Protein AF-A0A0S4N0L1-F1 (afdb_monomer_lite)

Sequence (554 aa):
MEAKELKLQKVVVGATAYLLIIVLILVSAFEVSKSRATEPKVDISGTTKKCVDCHLNRGVAVKLIDEWKASKHAQQNIGCYECHKAEQNDWDAFKCPESDIIVAKHPTPKDCAECHEQQVKEFENSKHAIAQMVMKAEGAEGPDRAVFEPLIATKHGCEQCHNIGNYWPDGSIGECDACHSKHQFNIAQARRPETCGECHIGPDHPHIEIFMESKHGNIYVAFSNKWDWNYKVGEQVPFNAPTCATCHMSAAPPAIKSTHNVSERLAWESQSPFSIRTSQYWGNKTWQEKREQMLSVCKQCHSKSFAEKYMLIADLNMLQYNEIWKTIVELIKKFKNYGLTITDEFFDGELKLTSWPKEGYDEEVEHLVYRTWHHEGRRFRHGAIMMGADFTQWHGIWDLQENLVKLMNKAAEHGIPEAKRWIASKDPNKFFLYPIYDVPGNPWGISSILYKGGALSMNRIKNYWEKVYANVKAAYEKGFLSEEQWKLYQELYDNRDKELGLPYSPPEILKEHMKVLAEEAKYVKENVATFTLPSSSPYYTSNSTKYDKKVAKK

Structure (mmCIF, N/CA/C/O backbone):
data_AF-A0A0S4N0L1-F1
#
_entry.id   AF-A0A0S4N0L1-F1
#
loop_
_atom_site.group_PDB
_atom_site.id
_atom_site.type_symbol
_atom_site.label_atom_id
_atom_site.label_alt_id
_atom_site.label_comp_id
_atom_site.label_asym_id
_atom_site.label_entity_id
_atom_site.label_seq_id
_atom_site.pdbx_PDB_ins_code
_atom_site.Cartn_x
_atom_site.Cartn_y
_atom_site.Cartn_z
_atom_site.occupancy
_atom_site.B_iso_or_equiv
_atom_site.auth_seq_id
_atom_site.auth_comp_id
_atom_site.auth_asym_id
_atom_site.auth_atom_id
_atom_site.pdbx_PDB_model_num
ATOM 1 N N . MET A 1 1 ? -27.343 -74.138 12.448 1.00 54.97 1 MET A N 1
ATOM 2 C CA . MET A 1 1 ? -26.520 -73.261 13.311 1.00 54.97 1 MET A CA 1
ATOM 3 C C . MET A 1 1 ? -26.775 -71.766 13.055 1.00 54.97 1 MET A C 1
ATOM 5 O O . MET A 1 1 ? -26.108 -70.948 13.657 1.00 54.97 1 MET A O 1
ATOM 9 N N . GLU A 1 2 ? -27.783 -71.380 12.256 1.00 60.12 2 GLU A N 1
ATOM 10 C CA . GLU A 1 2 ? -27.849 -70.026 11.664 1.00 60.12 2 GLU A CA 1
ATOM 11 C C . GLU A 1 2 ? -28.787 -69.029 12.382 1.00 60.12 2 GLU A C 1
ATOM 13 O O . GLU A 1 2 ? -28.557 -67.824 12.357 1.00 60.12 2 GLU A O 1
ATOM 18 N N . ALA A 1 3 ? -29.830 -69.485 13.086 1.00 60.66 3 ALA A N 1
ATOM 19 C CA . ALA A 1 3 ? -30.828 -68.570 13.667 1.00 60.66 3 ALA A CA 1
ATOM 20 C C . ALA A 1 3 ? -30.393 -67.901 14.991 1.00 60.66 3 ALA A C 1
ATOM 22 O O . ALA A 1 3 ? -30.794 -66.773 15.286 1.00 60.66 3 ALA A O 1
ATOM 23 N N . LYS A 1 4 ? -29.579 -68.587 15.808 1.00 66.12 4 LYS A N 1
ATOM 24 C CA . LYS A 1 4 ? -29.082 -68.051 17.092 1.00 66.12 4 LYS A CA 1
ATOM 25 C C . LYS A 1 4 ? -27.984 -67.006 16.889 1.00 66.12 4 LYS A C 1
ATOM 27 O O . LYS A 1 4 ? -28.000 -65.991 17.580 1.00 66.12 4 LYS A O 1
ATOM 32 N N . GLU A 1 5 ? -27.094 -67.222 15.923 1.00 70.12 5 GLU A N 1
ATOM 33 C CA . GLU A 1 5 ? -26.034 -66.267 15.579 1.00 70.12 5 GLU A CA 1
ATOM 34 C C . GLU A 1 5 ? -26.611 -64.972 15.002 1.00 70.12 5 GLU A C 1
ATOM 36 O O . GLU A 1 5 ? -26.240 -63.891 15.451 1.00 70.12 5 GLU A O 1
ATOM 41 N N . LEU A 1 6 ? -27.616 -65.062 14.122 1.00 73.12 6 LEU A N 1
ATOM 42 C CA . LEU A 1 6 ? -28.293 -63.883 13.573 1.00 73.12 6 LEU A CA 1
ATOM 43 C C . LEU A 1 6 ? -29.001 -63.052 14.660 1.00 73.12 6 LEU A C 1
ATOM 45 O O . LEU A 1 6 ? -29.015 -61.822 14.610 1.00 73.12 6 LEU A O 1
ATOM 49 N N . LYS A 1 7 ? -29.591 -63.708 15.670 1.00 80.38 7 LYS A N 1
ATOM 50 C CA . LYS A 1 7 ? -30.233 -63.020 16.802 1.00 80.38 7 LYS A CA 1
ATOM 51 C C . LYS A 1 7 ? -29.201 -62.321 17.690 1.00 80.38 7 LYS A C 1
ATOM 53 O O . LYS A 1 7 ? -29.433 -61.185 18.096 1.00 80.38 7 LYS A O 1
ATOM 58 N N . LEU A 1 8 ? -28.064 -62.969 17.948 1.00 82.06 8 LEU A N 1
ATOM 59 C CA . LEU A 1 8 ? -26.958 -62.381 18.703 1.00 82.06 8 LEU A CA 1
ATOM 60 C C . LEU A 1 8 ? -26.358 -61.175 17.967 1.00 82.06 8 LEU A C 1
ATOM 62 O O . LEU A 1 8 ? -26.184 -60.128 18.578 1.00 82.06 8 LEU A O 1
ATOM 66 N N . GLN A 1 9 ? -26.138 -61.276 16.654 1.00 81.38 9 GLN A N 1
ATOM 67 C CA . GLN A 1 9 ? -25.657 -60.164 15.828 1.00 81.38 9 GLN A CA 1
ATOM 68 C C . GLN A 1 9 ? -26.611 -58.966 15.859 1.00 81.38 9 GLN A C 1
ATOM 70 O O . GLN A 1 9 ? -26.163 -57.844 16.064 1.00 81.38 9 GLN A O 1
ATOM 75 N N . LYS A 1 10 ? -27.929 -59.180 15.737 1.00 85.00 10 LYS A N 1
ATOM 76 C CA . LYS A 1 10 ? -28.919 -58.092 15.840 1.00 85.00 10 LYS A CA 1
ATOM 77 C C . LYS A 1 10 ? -28.909 -57.415 17.213 1.00 85.00 10 LYS A C 1
ATOM 79 O O . LYS A 1 10 ? -29.039 -56.197 17.283 1.00 85.00 10 LYS A O 1
ATOM 84 N N . VAL A 1 11 ? -28.733 -58.185 18.290 1.00 87.06 11 VAL A N 1
ATOM 85 C CA . VAL A 1 11 ? -28.629 -57.644 19.656 1.00 87.06 11 VAL A CA 1
ATOM 86 C C . VAL A 1 11 ? -27.336 -56.855 19.836 1.00 87.06 11 VAL A C 1
ATOM 88 O O . VAL A 1 11 ? -27.383 -55.753 20.369 1.00 87.06 11 VAL A O 1
ATOM 91 N N . VAL A 1 12 ? -26.203 -57.374 19.358 1.00 88.00 12 VAL A N 1
ATOM 92 C CA . VAL A 1 12 ? -24.908 -56.682 19.431 1.00 88.00 12 VAL A CA 1
ATOM 93 C C . VAL A 1 12 ? -24.949 -55.391 18.621 1.00 88.00 12 VAL A C 1
ATOM 95 O O . VAL A 1 12 ? -24.641 -54.344 19.175 1.00 88.00 12 VAL A O 1
ATOM 98 N N . VAL A 1 13 ? -25.416 -55.437 17.368 1.00 88.69 13 VAL A N 1
ATOM 99 C CA . VAL A 1 13 ? -25.557 -54.254 16.503 1.00 88.69 13 VAL A CA 1
ATOM 100 C C . VAL A 1 13 ? -26.494 -53.226 17.137 1.00 88.69 13 VAL A C 1
ATOM 102 O O . VAL A 1 13 ? -26.140 -52.051 17.215 1.00 88.69 13 VAL A O 1
ATOM 105 N N . GLY A 1 14 ? -27.649 -53.661 17.653 1.00 92.31 14 GLY A N 1
ATOM 106 C CA . GLY A 1 14 ? -28.596 -52.788 18.349 1.00 92.31 14 GLY A CA 1
ATOM 107 C C . GLY A 1 14 ? -28.000 -52.142 19.601 1.00 92.31 14 GLY A C 1
ATOM 108 O O . GLY A 1 14 ? -28.139 -50.936 19.791 1.00 92.31 14 GLY A O 1
ATOM 109 N N . ALA A 1 15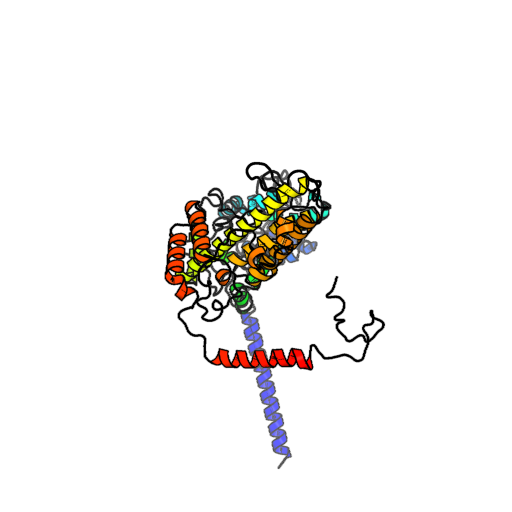 ? -27.273 -52.909 20.418 1.00 90.81 15 ALA A N 1
ATOM 110 C CA . ALA A 1 15 ? -26.604 -52.402 21.612 1.00 90.81 15 ALA A CA 1
ATOM 111 C C . ALA A 1 15 ? -25.478 -51.417 21.266 1.00 90.81 15 ALA A C 1
ATOM 113 O O . ALA A 1 15 ? -25.384 -50.358 21.883 1.00 90.81 15 ALA A O 1
ATOM 114 N N . THR A 1 16 ? -24.662 -51.711 20.248 1.00 91.12 16 THR A N 1
ATOM 115 C CA . THR A 1 16 ? -23.607 -50.795 19.788 1.00 91.12 16 THR A CA 1
ATOM 116 C C . THR A 1 16 ? -24.168 -49.523 19.161 1.00 91.12 16 THR A C 1
ATOM 118 O O . THR A 1 16 ? -23.629 -48.449 19.408 1.00 91.12 16 THR A O 1
ATOM 121 N N . ALA A 1 17 ? -25.272 -49.603 18.411 1.00 92.38 17 ALA A N 1
ATOM 122 C CA . ALA A 1 17 ? -25.939 -48.428 17.854 1.00 92.38 17 ALA A CA 1
ATOM 123 C C . ALA A 1 17 ? -26.531 -47.547 18.964 1.00 92.38 17 ALA A C 1
ATOM 125 O O . ALA A 1 17 ? -26.387 -46.328 18.930 1.00 92.38 17 ALA A O 1
ATOM 126 N N . TYR A 1 18 ? -27.133 -48.160 19.986 1.00 95.12 18 TYR A N 1
ATOM 127 C CA . TYR A 1 18 ? -27.661 -47.441 21.142 1.00 95.12 18 TYR A CA 1
ATOM 128 C C . TYR A 1 18 ? -26.548 -46.764 21.955 1.00 95.12 18 TYR A C 1
ATOM 130 O O . TYR A 1 18 ? -26.665 -45.594 22.315 1.00 95.12 18 TYR A O 1
ATOM 138 N N . LEU A 1 19 ? -25.429 -47.464 22.174 1.00 95.06 19 LEU A N 1
ATOM 139 C CA . LEU A 1 19 ? -24.242 -46.900 22.816 1.00 95.06 19 LEU A CA 1
ATOM 140 C C . LEU A 1 19 ? -23.681 -45.717 22.013 1.00 95.06 19 LEU A C 1
ATOM 142 O O . LEU A 1 19 ? -23.373 -44.680 22.592 1.00 95.06 19 LEU A O 1
ATOM 146 N N . LEU A 1 20 ? -23.595 -45.844 20.685 1.00 95.06 20 LEU A N 1
ATOM 147 C CA . LEU A 1 20 ? -23.127 -44.773 19.807 1.00 95.06 20 LEU A CA 1
ATOM 148 C C . LEU A 1 20 ? -24.032 -43.538 19.891 1.00 95.06 20 LEU A C 1
ATOM 150 O O . LEU A 1 20 ? -23.524 -42.426 19.991 1.00 95.06 20 LEU A O 1
ATOM 154 N N . ILE A 1 21 ? -25.356 -43.719 19.911 1.00 95.81 21 ILE A N 1
ATOM 155 C CA . ILE A 1 21 ? -26.311 -42.613 20.079 1.00 95.81 21 ILE A CA 1
ATOM 156 C C . ILE A 1 21 ? -26.100 -41.914 21.425 1.00 95.81 21 ILE A C 1
ATOM 158 O O . ILE A 1 21 ? -26.038 -40.688 21.467 1.00 95.81 21 ILE A O 1
ATOM 162 N N . ILE A 1 22 ? -25.929 -42.668 22.516 1.00 95.75 22 ILE A N 1
ATOM 163 C CA . ILE A 1 22 ? -25.649 -42.088 23.838 1.00 95.75 22 ILE A CA 1
ATOM 164 C C . ILE A 1 22 ? -24.345 -41.285 23.813 1.00 95.75 22 ILE A C 1
ATOM 166 O O . ILE A 1 22 ? -24.317 -40.156 24.297 1.00 95.75 22 ILE A O 1
ATOM 170 N N . VAL A 1 23 ? -23.279 -41.831 23.222 1.00 95.62 23 VAL A N 1
ATOM 171 C CA . VAL A 1 23 ? -21.991 -41.133 23.099 1.00 95.62 23 VAL A CA 1
ATOM 172 C C . VAL A 1 23 ? -22.143 -39.851 22.281 1.00 95.62 23 VAL A C 1
ATOM 174 O O . VAL A 1 23 ? -21.648 -38.811 22.702 1.00 95.62 23 VAL A O 1
ATOM 177 N N . LEU A 1 24 ? -22.871 -39.881 21.163 1.00 94.88 24 LEU A N 1
ATOM 178 C CA . LEU A 1 24 ? -23.124 -38.693 20.345 1.00 94.88 24 LEU A CA 1
ATOM 179 C C . LEU A 1 24 ? -23.943 -37.632 21.092 1.00 94.88 24 LEU A C 1
ATOM 181 O O . LEU A 1 24 ? -23.631 -36.449 20.982 1.00 94.88 24 LEU A O 1
ATOM 185 N N . ILE A 1 25 ? -24.940 -38.030 21.890 1.00 95.06 25 ILE A N 1
ATOM 186 C CA . ILE A 1 25 ? -25.709 -37.107 22.740 1.00 95.06 25 ILE A CA 1
ATOM 187 C C . ILE A 1 25 ? -24.807 -36.480 23.806 1.00 95.06 25 ILE A C 1
ATOM 189 O O . ILE A 1 25 ? -24.882 -35.276 24.032 1.00 95.06 25 ILE A O 1
ATOM 193 N N . LEU A 1 26 ? -23.932 -37.264 24.441 1.00 94.00 26 LEU A N 1
ATOM 194 C CA . LEU A 1 26 ? -23.000 -36.763 25.454 1.00 94.00 26 LEU A CA 1
ATOM 195 C C . LEU A 1 26 ? -21.953 -35.817 24.856 1.00 94.00 26 LEU A C 1
ATOM 197 O O . LEU A 1 26 ? -21.693 -34.764 25.433 1.00 94.00 26 LEU A O 1
ATOM 201 N N . VAL A 1 27 ? -21.393 -36.149 23.689 1.00 92.00 27 VAL A N 1
ATOM 202 C CA . VAL A 1 27 ? -20.471 -35.270 22.953 1.00 92.00 27 VAL A CA 1
ATOM 203 C C . VAL A 1 27 ? -21.188 -33.994 22.524 1.00 92.00 27 VAL A C 1
ATOM 205 O O . VAL A 1 27 ? -20.663 -32.910 22.742 1.00 92.00 27 VAL A O 1
ATOM 208 N N . SER A 1 28 ? -22.409 -34.095 21.994 1.00 87.19 28 SER A N 1
ATOM 209 C CA . SER A 1 28 ? -23.218 -32.928 21.637 1.00 87.19 28 SER A CA 1
ATOM 210 C C . SER A 1 28 ? -23.518 -32.057 22.857 1.00 87.19 28 SER A C 1
ATOM 212 O O . SER A 1 28 ? -23.331 -30.850 22.788 1.00 87.19 28 SER A O 1
ATOM 214 N N . ALA A 1 29 ? -23.901 -32.638 23.995 1.00 86.25 29 ALA A N 1
ATOM 215 C CA . ALA A 1 29 ? -24.140 -31.894 25.228 1.00 86.25 29 ALA A CA 1
ATOM 216 C C . ALA A 1 29 ? -22.862 -31.219 25.750 1.00 86.25 29 ALA A C 1
ATOM 218 O O . ALA A 1 29 ? -22.911 -30.067 26.183 1.00 86.25 29 ALA A O 1
ATOM 219 N N . PHE A 1 30 ? -21.717 -31.901 25.675 1.00 84.38 30 PHE A N 1
ATOM 220 C CA . PHE A 1 30 ? -20.423 -31.352 26.070 1.00 84.38 30 PHE A CA 1
ATOM 221 C C . PHE A 1 30 ? -19.979 -30.209 25.143 1.00 84.38 30 PHE A C 1
ATOM 223 O O . PHE A 1 30 ? -19.607 -29.142 25.629 1.00 84.38 30 PHE A O 1
ATOM 230 N N . GLU A 1 31 ? -20.098 -30.374 23.826 1.00 81.75 31 GLU A N 1
ATOM 231 C CA . GLU A 1 31 ? -19.811 -29.322 22.844 1.00 81.75 31 GLU A CA 1
ATOM 232 C C . GLU A 1 31 ? -20.779 -28.140 22.977 1.00 81.75 31 GLU A C 1
ATOM 234 O O . GLU A 1 31 ? -20.349 -26.989 23.001 1.00 81.75 31 GLU A O 1
ATOM 239 N N . VAL A 1 32 ? -22.073 -28.397 23.194 1.00 75.88 32 VAL A N 1
ATOM 240 C CA . VAL A 1 32 ? -23.062 -27.351 23.489 1.00 75.88 32 VAL A CA 1
ATOM 241 C C . VAL A 1 32 ? -22.688 -26.613 24.775 1.00 75.88 32 VAL A C 1
ATOM 243 O O . VAL A 1 32 ? -22.747 -25.386 24.806 1.00 75.88 32 VAL A O 1
ATOM 246 N N . SER A 1 33 ? -22.236 -27.319 25.815 1.00 71.25 33 SER A N 1
ATOM 247 C CA . SER A 1 33 ? -21.801 -26.690 27.067 1.00 71.25 33 SER A CA 1
ATOM 248 C C . SER A 1 33 ? -20.540 -25.833 26.908 1.00 71.25 33 SER A C 1
ATOM 250 O O . SER A 1 33 ? -20.459 -24.773 27.520 1.00 71.25 33 SER A O 1
ATOM 252 N N . LYS A 1 34 ? -19.600 -26.230 26.038 1.00 65.31 34 LYS A N 1
ATOM 253 C CA . LYS A 1 34 ? -18.440 -25.410 25.656 1.00 65.31 34 LYS A CA 1
ATOM 254 C C . LYS A 1 34 ? -18.828 -24.209 24.792 1.00 65.31 34 LYS A C 1
ATOM 256 O O . LYS A 1 34 ? -18.224 -23.151 24.924 1.00 65.31 34 LYS A O 1
ATOM 261 N N . SER A 1 35 ? -19.817 -24.372 23.913 1.00 57.12 35 SER A N 1
ATOM 262 C CA . SER A 1 35 ? -20.292 -23.323 23.000 1.00 57.12 35 SER A CA 1
ATOM 263 C C . SER A 1 35 ? -21.221 -22.302 23.662 1.00 57.12 35 SER A C 1
ATOM 265 O O . SER A 1 35 ? -21.355 -21.186 23.165 1.00 57.12 35 SER A O 1
ATOM 267 N N . ARG A 1 36 ? -21.840 -22.644 24.802 1.00 51.38 36 ARG A N 1
ATOM 268 C CA . ARG A 1 36 ? -22.570 -21.693 25.645 1.00 51.38 36 ARG A CA 1
ATOM 269 C C . ARG A 1 36 ? -21.564 -20.835 26.402 1.00 51.38 36 ARG A C 1
ATOM 271 O O . ARG A 1 36 ? -21.338 -21.017 27.595 1.00 51.38 36 ARG A O 1
ATOM 278 N N . ALA A 1 37 ? -20.980 -19.870 25.697 1.00 54.12 37 ALA A N 1
ATOM 279 C CA . ALA A 1 37 ? -20.462 -18.680 26.346 1.00 54.12 37 ALA A CA 1
ATOM 280 C C . ALA A 1 37 ? -21.596 -18.116 27.213 1.00 54.12 37 ALA A C 1
ATOM 282 O O . ALA A 1 37 ? -22.711 -17.918 26.730 1.00 54.12 37 ALA A O 1
ATOM 283 N N . THR A 1 38 ? -21.349 -17.942 28.510 1.00 52.84 38 THR A N 1
ATOM 284 C CA . THR A 1 38 ? -22.287 -17.258 29.401 1.00 52.84 38 THR A CA 1
ATOM 285 C C . THR A 1 38 ? -22.626 -15.911 28.785 1.00 52.84 38 THR A C 1
ATOM 287 O O . THR A 1 38 ? -21.718 -15.097 28.604 1.00 52.84 38 THR A O 1
ATOM 290 N N . GLU A 1 39 ? -23.901 -15.685 28.453 1.00 56.94 39 GLU A N 1
ATOM 291 C CA . GLU A 1 39 ? -24.349 -14.359 28.039 1.00 56.94 39 GLU A CA 1
ATOM 292 C C . GLU A 1 39 ? -23.906 -13.358 29.116 1.00 56.94 39 GLU A C 1
ATOM 294 O O . GLU A 1 39 ? -24.128 -13.611 30.311 1.00 56.94 39 GLU A O 1
ATOM 299 N N . PRO A 1 40 ? -23.209 -12.274 28.738 1.00 59.84 40 PRO A N 1
ATOM 300 C CA . PRO A 1 40 ? -22.773 -11.286 29.706 1.00 59.84 40 PRO A CA 1
ATOM 301 C C . PRO A 1 40 ? -23.996 -10.765 30.465 1.00 59.84 40 PRO A C 1
ATOM 303 O O . PRO A 1 40 ? -24.994 -10.368 29.866 1.00 59.84 40 PRO A O 1
ATOM 306 N N . LYS A 1 41 ? -23.932 -10.778 31.801 1.00 66.19 41 LYS A N 1
ATOM 307 C CA . LYS A 1 41 ? -24.950 -10.127 32.631 1.00 66.19 41 LYS A CA 1
ATOM 308 C C . LYS A 1 41 ? -24.783 -8.618 32.480 1.00 66.19 41 LYS A C 1
ATOM 310 O O . LYS A 1 41 ? -23.983 -8.017 33.187 1.00 66.19 41 LYS A O 1
ATOM 315 N N . VAL A 1 42 ? -25.507 -8.043 31.529 1.00 78.69 42 VAL A N 1
ATOM 316 C CA . VAL A 1 42 ? -25.595 -6.596 31.323 1.00 78.69 42 VAL A CA 1
ATOM 317 C C . VAL A 1 42 ? -26.640 -6.039 32.283 1.00 78.69 42 VAL A C 1
ATOM 319 O O . VAL A 1 42 ? -27.772 -6.528 32.303 1.00 78.69 42 VAL A O 1
ATOM 322 N N . ASP A 1 43 ? -26.276 -5.029 33.076 1.00 78.50 43 ASP A N 1
ATOM 323 C CA . ASP A 1 43 ? -27.268 -4.276 33.840 1.00 78.50 43 ASP A CA 1
ATOM 324 C C . ASP A 1 43 ? -28.017 -3.323 32.901 1.00 78.50 43 ASP A C 1
ATOM 326 O O . ASP A 1 43 ? -27.426 -2.465 32.247 1.00 78.50 43 ASP A O 1
ATOM 330 N N . ILE A 1 44 ? -29.335 -3.495 32.811 1.00 80.44 44 ILE A N 1
ATOM 331 C CA . ILE A 1 44 ? -30.218 -2.639 32.016 1.00 80.44 44 ILE A CA 1
ATOM 332 C C . ILE A 1 44 ? -31.097 -1.877 33.001 1.00 80.44 44 ILE A C 1
ATOM 334 O O . ILE A 1 44 ? -32.226 -2.273 33.305 1.00 80.44 44 ILE A O 1
ATOM 338 N N . SER A 1 45 ? -30.554 -0.778 33.512 1.00 81.44 45 SER A N 1
ATOM 339 C CA . SER A 1 45 ? -31.188 0.069 34.517 1.00 81.44 45 SER A CA 1
ATOM 340 C C . SER A 1 45 ? -31.274 1.532 34.049 1.00 81.44 45 SER A C 1
ATOM 342 O O . SER A 1 45 ? -30.881 1.883 32.932 1.00 81.44 45 SER A O 1
ATOM 344 N N . GLY A 1 46 ? -31.900 2.386 34.864 1.00 87.38 46 GLY A N 1
ATOM 345 C CA . GLY A 1 46 ? -31.960 3.832 34.631 1.00 87.38 46 GLY A CA 1
ATOM 346 C C . GLY A 1 46 ? -32.548 4.249 33.275 1.00 87.38 46 GLY A C 1
ATOM 347 O O . GLY A 1 46 ? -33.583 3.742 32.834 1.00 87.38 46 GLY A O 1
ATOM 348 N N . THR A 1 47 ? -31.901 5.223 32.632 1.00 89.44 47 THR A N 1
ATOM 349 C CA . THR A 1 47 ? -32.326 5.786 31.340 1.00 89.44 47 THR A CA 1
ATOM 350 C C . THR A 1 47 ? -32.196 4.770 30.209 1.00 89.44 47 THR A C 1
ATOM 352 O O . THR A 1 47 ? -33.119 4.635 29.409 1.00 89.44 47 THR A O 1
ATOM 355 N N . THR A 1 48 ? -31.123 3.977 30.196 1.00 90.88 48 THR A N 1
ATOM 356 C CA . THR A 1 48 ? -30.884 2.943 29.179 1.00 90.88 48 THR A CA 1
ATOM 357 C C . THR A 1 48 ? -32.001 1.899 29.134 1.00 90.88 48 THR A C 1
ATOM 359 O O . THR A 1 48 ? -32.416 1.500 28.046 1.00 90.88 48 THR A O 1
ATOM 362 N N . LYS A 1 49 ? -32.595 1.533 30.280 1.00 92.12 49 LYS A N 1
ATOM 363 C CA . LYS A 1 49 ? -33.787 0.670 30.295 1.00 92.12 49 LYS A CA 1
ATOM 364 C C . LYS A 1 49 ? -34.964 1.268 29.524 1.00 92.12 49 LYS A C 1
ATOM 366 O O . LYS A 1 49 ? -35.612 0.554 28.763 1.00 92.12 49 LYS A O 1
ATOM 371 N N . LYS A 1 50 ? -35.225 2.568 29.683 1.00 92.88 50 LYS A N 1
ATOM 372 C CA . LYS A 1 50 ? -36.305 3.255 28.957 1.00 92.88 50 LYS A CA 1
ATOM 373 C C . LYS A 1 50 ? -36.052 3.236 27.448 1.00 92.88 50 LYS A C 1
ATOM 375 O O . LYS A 1 50 ? -36.989 2.995 26.689 1.00 92.88 50 LYS A O 1
ATOM 380 N N . CYS A 1 51 ? -34.799 3.436 27.029 1.00 93.12 51 CYS A N 1
ATOM 381 C CA . CYS A 1 51 ? -34.393 3.359 25.625 1.00 93.12 51 CYS A CA 1
ATOM 382 C C . CYS A 1 51 ? -34.658 1.959 25.053 1.00 93.12 51 CYS A C 1
ATOM 384 O O . CYS A 1 51 ? -35.360 1.826 24.051 1.00 93.12 51 CYS A O 1
ATOM 386 N N . VAL A 1 52 ? -34.161 0.919 25.732 1.00 93.44 52 VAL A N 1
ATOM 387 C CA . VAL A 1 52 ? -34.313 -0.482 25.312 1.00 93.44 52 VAL A CA 1
ATOM 388 C C . VAL A 1 52 ? -35.784 -0.890 25.253 1.00 93.44 52 VAL A C 1
ATOM 390 O O . VAL A 1 52 ? -36.221 -1.412 24.231 1.00 93.44 52 VAL A O 1
ATOM 393 N N . ASP A 1 53 ? -36.564 -0.625 26.303 1.00 93.12 53 ASP A N 1
ATOM 394 C CA . ASP A 1 53 ? -37.979 -1.011 26.357 1.00 93.12 53 ASP A CA 1
ATOM 395 C C . ASP A 1 53 ? -38.781 -0.329 25.232 1.00 93.12 53 ASP A C 1
ATOM 397 O O . ASP A 1 53 ? -39.552 -0.985 24.532 1.00 93.12 53 ASP A O 1
ATOM 401 N N . CYS A 1 54 ? -38.572 0.975 25.008 1.00 93.00 54 CYS A N 1
ATOM 402 C CA . CYS A 1 54 ? -39.258 1.718 23.950 1.00 93.00 54 CYS A CA 1
ATOM 403 C C . CYS A 1 54 ? -38.886 1.203 22.551 1.00 93.00 54 CYS A C 1
ATOM 405 O O . CYS A 1 54 ? -39.771 0.926 21.736 1.00 93.00 54 CYS A O 1
ATOM 407 N N . HIS A 1 55 ? -37.591 1.022 22.281 1.00 94.38 55 HIS A N 1
ATOM 408 C CA . HIS A 1 55 ? -37.112 0.532 20.990 1.00 94.38 55 HIS A CA 1
ATOM 409 C C . HIS A 1 55 ? -37.595 -0.894 20.694 1.00 94.38 55 HIS A C 1
ATOM 411 O O . HIS A 1 55 ? -38.036 -1.164 19.577 1.00 94.38 55 HIS A O 1
ATOM 417 N N . LEU A 1 56 ? -37.588 -1.789 21.689 1.00 94.62 56 LEU A N 1
ATOM 418 C CA . LEU A 1 56 ? -38.118 -3.146 21.540 1.00 94.62 56 LEU A CA 1
ATOM 419 C C . LEU A 1 56 ? -39.627 -3.140 21.283 1.00 94.62 56 LEU A C 1
ATOM 421 O O . LEU A 1 56 ? -40.081 -3.780 20.336 1.00 94.62 56 LEU A O 1
ATOM 425 N N . ASN A 1 57 ? -40.395 -2.377 22.066 1.00 94.44 57 ASN A N 1
ATOM 426 C CA . ASN A 1 57 ? -41.850 -2.296 21.914 1.00 94.44 57 ASN A CA 1
ATOM 427 C C . ASN A 1 57 ? -42.270 -1.724 20.552 1.00 94.44 57 ASN A C 1
ATOM 429 O O . ASN A 1 57 ? -43.316 -2.096 20.024 1.00 94.44 57 ASN A O 1
ATOM 433 N N . ARG A 1 58 ? -41.461 -0.829 19.975 1.00 93.06 58 ARG A N 1
ATOM 434 C CA . ARG A 1 58 ? -41.718 -0.206 18.668 1.00 93.06 58 ARG A CA 1
ATOM 435 C C . ARG A 1 58 ? -41.044 -0.913 17.491 1.00 93.06 58 ARG A C 1
ATOM 437 O O . ARG A 1 58 ? -41.245 -0.498 16.354 1.00 93.06 58 ARG A O 1
ATOM 444 N N . GLY A 1 59 ? -40.238 -1.945 17.736 1.00 94.00 59 GLY A N 1
ATOM 445 C CA . GLY A 1 59 ? -39.478 -2.627 16.687 1.00 94.00 59 GLY A CA 1
ATOM 446 C C . GLY A 1 59 ? -38.380 -1.766 16.045 1.00 94.00 59 GLY A C 1
ATOM 447 O O . GLY A 1 59 ? -37.986 -2.022 14.910 1.00 94.00 59 GLY A O 1
ATOM 448 N N . VAL A 1 60 ? -37.875 -0.749 16.746 1.00 91.44 60 VAL A N 1
ATOM 449 C CA . VAL A 1 60 ? -36.837 0.165 16.249 1.00 91.44 60 VAL A CA 1
ATOM 450 C C . VAL A 1 60 ? -35.462 -0.360 16.648 1.00 91.44 60 VAL A C 1
ATOM 452 O O . VAL A 1 60 ? -35.193 -0.554 17.827 1.00 91.44 60 VAL A O 1
ATOM 455 N N . ALA A 1 61 ? -34.568 -0.564 15.676 1.00 90.50 61 ALA A N 1
ATOM 456 C CA . ALA A 1 61 ? -33.166 -0.927 15.921 1.00 90.50 61 ALA A CA 1
ATOM 457 C C . ALA A 1 61 ? -32.961 -2.169 16.825 1.00 90.50 61 ALA A C 1
ATOM 459 O O . ALA A 1 61 ? -31.952 -2.281 17.517 1.00 90.50 61 ALA A O 1
ATOM 460 N N . VAL A 1 62 ? -33.893 -3.131 16.802 1.00 94.69 62 VAL A N 1
ATOM 461 C CA . VAL A 1 62 ? -33.890 -4.318 17.684 1.00 94.69 62 VAL A CA 1
ATOM 462 C C . VAL A 1 62 ? -32.564 -5.086 17.626 1.00 94.69 62 VAL A C 1
ATOM 464 O O . VAL A 1 62 ? -32.049 -5.506 18.656 1.00 94.69 62 VAL A O 1
ATOM 467 N N . LYS A 1 63 ? -31.970 -5.225 16.436 1.00 94.69 63 LYS A N 1
ATOM 468 C CA . LYS A 1 63 ? -30.679 -5.910 16.266 1.00 94.69 63 LYS A CA 1
ATOM 469 C C . LYS A 1 63 ? -29.476 -5.115 16.754 1.00 94.69 63 LYS A C 1
ATOM 471 O O . LYS A 1 63 ? -28.536 -5.718 17.252 1.00 94.69 63 LYS A O 1
ATOM 476 N N . LEU A 1 64 ? -29.552 -3.790 16.737 1.00 95.06 64 LEU A N 1
ATOM 477 C CA . LEU A 1 64 ? -28.508 -2.943 17.312 1.00 95.06 64 LEU A CA 1
ATOM 478 C C . LEU A 1 64 ? -28.498 -3.050 18.844 1.00 95.06 64 LEU A C 1
ATOM 480 O O . LEU A 1 64 ? -27.442 -2.980 19.462 1.00 95.06 64 LEU A O 1
ATOM 484 N N . ILE A 1 65 ? -29.657 -3.302 19.465 1.00 94.69 65 ILE A N 1
ATOM 485 C CA . ILE A 1 65 ? -29.742 -3.614 20.900 1.00 94.69 65 ILE A CA 1
ATOM 486 C C . ILE A 1 65 ? -29.093 -4.971 21.200 1.00 94.69 65 ILE A C 1
ATOM 488 O O . ILE A 1 65 ? -28.385 -5.092 22.199 1.00 94.69 65 ILE A O 1
ATOM 492 N N . ASP A 1 66 ? -29.329 -5.985 20.359 1.00 93.19 66 ASP A N 1
ATOM 493 C CA . ASP A 1 66 ? -28.687 -7.301 20.497 1.00 93.19 66 ASP A CA 1
ATOM 494 C C . ASP A 1 66 ? -27.152 -7.177 20.382 1.00 93.19 66 ASP A C 1
ATOM 496 O O . ASP A 1 66 ? -26.423 -7.721 21.212 1.00 93.19 66 ASP A O 1
ATOM 500 N N . GLU A 1 67 ? -26.657 -6.401 19.412 1.00 94.31 67 GLU A N 1
ATOM 501 C CA . GLU A 1 67 ? -25.226 -6.101 19.251 1.00 94.31 67 GLU A CA 1
ATOM 502 C C . GLU A 1 67 ? -24.644 -5.335 20.441 1.00 94.31 67 GLU A C 1
ATOM 504 O O . GLU A 1 67 ? -23.591 -5.713 20.962 1.00 94.31 67 GLU A O 1
ATOM 509 N N . TRP A 1 68 ? -25.336 -4.290 20.908 1.00 95.44 68 TRP A N 1
ATOM 510 C CA . TRP A 1 68 ? -24.917 -3.524 22.079 1.00 95.44 68 TRP A CA 1
ATOM 511 C C . TRP A 1 68 ? -24.803 -4.426 23.309 1.00 95.44 68 TRP A C 1
ATOM 513 O O . TRP A 1 68 ? -23.771 -4.397 23.972 1.00 95.44 68 TRP A O 1
ATOM 523 N N . LYS A 1 69 ? -25.787 -5.295 23.583 1.00 93.19 69 LYS A N 1
ATOM 524 C CA . LYS A 1 69 ? -25.727 -6.253 24.707 1.00 93.19 69 LYS A CA 1
ATOM 525 C C . LYS A 1 69 ? -24.505 -7.175 24.637 1.00 93.19 69 LYS A C 1
ATOM 527 O O . LYS A 1 69 ? -23.992 -7.586 25.676 1.00 93.19 69 LYS A O 1
ATOM 532 N N . ALA A 1 70 ? -24.032 -7.498 23.433 1.00 92.12 70 ALA A N 1
ATOM 533 C CA . ALA A 1 70 ? -22.834 -8.307 23.221 1.00 92.12 70 ALA A CA 1
ATOM 534 C C . ALA A 1 70 ? -21.517 -7.504 23.310 1.00 92.12 70 ALA A C 1
ATOM 536 O O . ALA A 1 70 ? -20.437 -8.099 23.351 1.00 92.12 70 ALA A O 1
ATOM 537 N N . SER A 1 71 ? -21.582 -6.170 23.336 1.00 94.75 71 SER A N 1
ATOM 538 C CA . SER A 1 71 ? -20.415 -5.285 23.365 1.00 94.75 71 SER A CA 1
ATOM 539 C C . SER A 1 71 ? -19.710 -5.266 24.726 1.00 94.75 71 SER A C 1
ATOM 541 O O . SER A 1 71 ? -20.290 -5.560 25.776 1.00 94.75 71 SER A O 1
ATOM 543 N N . LYS A 1 72 ? -18.441 -4.836 24.725 1.00 93.31 72 LYS A N 1
ATOM 544 C CA . LYS A 1 72 ? -17.734 -4.507 25.973 1.00 93.31 72 LYS A CA 1
ATOM 545 C C . LYS A 1 72 ? -18.305 -3.259 26.648 1.00 93.31 72 LYS A C 1
ATOM 547 O O . LYS A 1 72 ? -18.263 -3.192 27.869 1.00 93.31 72 LYS A O 1
ATOM 552 N N . HIS A 1 73 ? -18.868 -2.317 25.892 1.00 94.56 73 HIS A N 1
ATOM 553 C CA . HIS A 1 73 ? -19.508 -1.124 26.450 1.00 94.56 73 HIS A CA 1
ATOM 554 C C . HIS A 1 73 ? -20.669 -1.495 27.378 1.00 94.56 73 HIS A C 1
ATOM 556 O O . HIS A 1 73 ? -20.667 -1.090 28.538 1.00 94.56 73 HIS A O 1
ATOM 562 N N . ALA A 1 74 ? -21.572 -2.378 26.942 1.00 93.88 74 ALA A N 1
ATOM 563 C CA . ALA A 1 74 ? -22.663 -2.869 27.785 1.00 93.88 74 ALA A CA 1
ATOM 564 C C . ALA A 1 74 ? -22.162 -3.593 29.046 1.00 93.88 74 ALA A C 1
ATOM 566 O O . ALA A 1 74 ? -22.684 -3.385 30.137 1.00 93.88 74 ALA A O 1
ATOM 567 N N . GLN A 1 75 ? -21.101 -4.399 28.925 1.00 91.31 75 GLN A N 1
ATOM 568 C CA . GLN A 1 75 ? -20.468 -5.076 30.068 1.00 91.31 75 GLN A CA 1
ATOM 569 C C . GLN A 1 75 ? -19.822 -4.107 31.069 1.00 91.31 75 GLN A C 1
ATOM 571 O O . GLN A 1 75 ? -19.587 -4.484 32.215 1.00 91.31 75 GLN A O 1
ATOM 576 N N . GLN A 1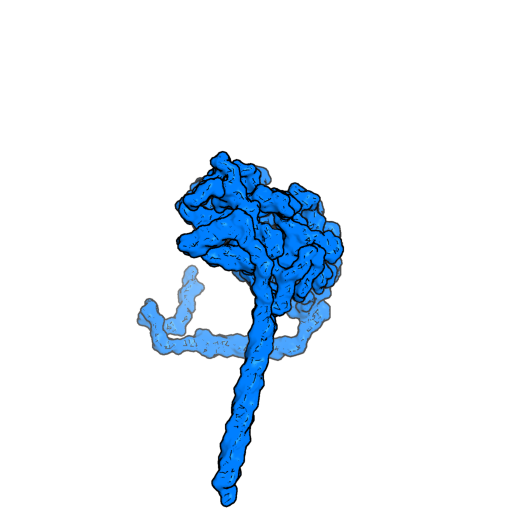 76 ? -19.502 -2.886 30.637 1.00 90.38 76 GLN A N 1
ATOM 577 C CA . GLN A 1 76 ? -18.965 -1.808 31.469 1.00 90.38 76 GLN A CA 1
ATOM 578 C C . GLN A 1 76 ? -20.039 -0.773 31.849 1.00 90.38 76 GLN A C 1
ATOM 580 O O . GLN A 1 76 ? -19.699 0.303 32.331 1.00 90.38 76 GLN A O 1
ATOM 585 N N . ASN A 1 77 ? -21.327 -1.094 31.665 1.00 90.38 77 ASN A N 1
ATOM 586 C CA . ASN A 1 77 ? -22.471 -0.217 31.941 1.00 90.38 77 ASN A CA 1
ATOM 587 C C . ASN A 1 77 ? -22.491 1.093 31.130 1.00 90.38 77 ASN A C 1
ATOM 589 O O . ASN A 1 77 ? -23.103 2.070 31.552 1.00 90.38 77 ASN A O 1
ATOM 593 N N . ILE A 1 78 ? -21.857 1.113 29.956 1.00 92.94 78 ILE A N 1
ATOM 594 C CA . ILE A 1 78 ? -22.004 2.189 28.972 1.00 92.94 78 ILE A CA 1
ATOM 595 C C . ILE A 1 78 ? -23.194 1.828 28.079 1.00 92.94 78 ILE A C 1
ATOM 597 O O . ILE A 1 78 ? -23.124 0.913 27.250 1.00 92.94 78 ILE A O 1
ATOM 601 N N . GLY A 1 79 ? -24.325 2.485 28.325 1.00 92.75 79 GLY A N 1
ATOM 602 C CA . GLY A 1 79 ? -25.591 2.239 27.654 1.00 92.75 79 GLY A CA 1
ATOM 603 C C . GLY A 1 79 ? -25.860 3.183 26.490 1.00 92.75 79 GLY A C 1
ATOM 604 O O . GLY A 1 79 ? -24.984 3.892 26.000 1.00 92.75 79 GLY A O 1
ATOM 605 N N . CYS A 1 80 ? -27.106 3.166 26.012 1.00 93.31 80 CYS A N 1
ATOM 606 C CA . CYS A 1 80 ? -27.514 3.972 24.863 1.00 93.31 80 CYS A CA 1
ATOM 607 C C . CYS A 1 80 ? -27.395 5.468 25.170 1.00 93.31 80 CYS A C 1
ATOM 609 O O . CYS A 1 80 ? -26.950 6.238 24.328 1.00 93.31 80 CYS A O 1
ATOM 611 N N . TYR A 1 81 ? -27.820 5.875 26.370 1.00 92.19 81 TYR A N 1
ATOM 612 C CA . TYR A 1 81 ? -27.876 7.286 26.741 1.00 92.19 81 TYR A CA 1
ATOM 613 C C . TYR A 1 81 ? -26.484 7.880 26.961 1.00 92.19 81 TYR A C 1
ATOM 615 O O . TYR A 1 81 ? -26.280 9.046 26.667 1.00 92.19 81 TYR A O 1
ATOM 623 N N . GLU A 1 82 ? -25.522 7.088 27.429 1.00 91.94 82 GLU A N 1
ATOM 624 C CA . GLU A 1 82 ? -24.156 7.552 27.672 1.00 91.94 82 GLU A CA 1
ATOM 625 C C . GLU A 1 82 ? -23.453 7.992 26.377 1.00 91.94 82 GLU A C 1
ATOM 627 O O . GLU A 1 82 ? -22.716 8.968 26.409 1.00 91.94 82 GLU A O 1
ATOM 632 N N . CYS A 1 83 ? -23.723 7.337 25.241 1.00 92.88 83 CYS A N 1
ATOM 633 C CA . CYS A 1 83 ? -23.177 7.741 23.937 1.00 92.88 83 CYS A CA 1
ATOM 634 C C . CYS A 1 83 ? -24.081 8.710 23.167 1.00 92.88 83 CYS A C 1
ATOM 636 O O . CYS A 1 83 ? -23.587 9.526 22.404 1.00 92.88 83 CYS A O 1
ATOM 638 N N . HIS A 1 84 ? -25.402 8.594 23.318 1.00 94.88 84 HIS A N 1
ATOM 639 C CA . HIS A 1 84 ? -26.361 9.404 22.566 1.00 94.88 84 HIS A CA 1
ATOM 640 C C . HIS A 1 84 ? -26.879 10.609 23.350 1.00 94.88 84 HIS A C 1
ATOM 642 O O . HIS A 1 84 ? -27.836 11.223 22.915 1.00 94.88 84 HIS A O 1
ATOM 648 N N . LYS A 1 85 ? -26.356 10.948 24.524 1.00 92.31 85 LYS A N 1
ATOM 649 C CA . LYS A 1 85 ? -26.782 12.142 25.269 1.00 92.31 85 LYS A CA 1
ATOM 650 C C . LYS A 1 85 ? -26.550 13.390 24.409 1.00 92.31 85 LYS A C 1
ATOM 652 O O . LYS A 1 85 ? -25.466 13.558 23.874 1.00 92.31 85 LYS A O 1
ATOM 657 N N . ALA A 1 86 ? -27.538 14.280 24.348 1.00 93.38 86 ALA A N 1
ATOM 658 C CA . ALA A 1 86 ? -27.400 15.584 23.700 1.00 93.38 86 ALA A CA 1
ATOM 659 C C . ALA A 1 86 ? -28.130 16.685 24.469 1.00 93.38 86 ALA A C 1
ATOM 661 O O . ALA A 1 86 ? -29.079 16.437 25.222 1.00 93.38 86 ALA A O 1
ATOM 662 N N . GLU A 1 87 ? -27.704 17.917 24.234 1.00 92.62 87 GLU A N 1
ATOM 663 C CA . GLU A 1 87 ? -28.388 19.135 24.629 1.00 92.62 87 GLU A CA 1
ATOM 664 C C . GLU A 1 87 ? -29.364 19.600 23.538 1.00 92.62 87 GLU A C 1
ATOM 666 O O . GLU A 1 87 ? -29.249 19.274 22.361 1.00 92.62 87 GLU A O 1
ATOM 671 N N . GLN A 1 88 ? -30.360 20.405 23.919 1.00 91.19 88 GLN A N 1
ATOM 672 C CA . GLN A 1 88 ? -31.438 20.843 23.017 1.00 91.19 88 GLN A CA 1
ATOM 673 C C . GLN A 1 88 ? -30.950 21.626 21.783 1.00 91.19 88 GLN A C 1
ATOM 675 O O . GLN A 1 88 ? -31.674 21.689 20.787 1.00 91.19 88 GLN A O 1
ATOM 680 N N . ASN A 1 89 ? -29.768 22.238 21.873 1.00 92.25 89 ASN A N 1
ATOM 681 C CA . ASN A 1 89 ? -29.182 23.074 20.828 1.00 92.25 89 ASN A CA 1
ATOM 682 C C . ASN A 1 89 ? -28.084 22.358 20.028 1.00 92.25 89 ASN A C 1
ATOM 684 O O . ASN A 1 89 ? -27.501 22.990 19.144 1.00 92.25 89 ASN A O 1
ATOM 688 N N . ASP A 1 90 ? -27.799 21.084 20.316 1.00 93.25 90 ASP A N 1
ATOM 689 C CA . ASP A 1 90 ? -26.853 20.313 19.511 1.00 93.25 90 ASP A CA 1
ATOM 690 C C . ASP A 1 90 ? -27.398 20.146 18.087 1.00 93.25 90 ASP A C 1
ATOM 692 O O . ASP A 1 90 ? -28.607 20.037 17.857 1.00 93.25 90 ASP A O 1
ATOM 696 N N . TRP A 1 91 ? -26.501 20.163 17.103 1.00 94.69 91 TRP A N 1
ATOM 697 C CA . TRP A 1 91 ? -26.859 20.190 15.681 1.00 94.69 91 TRP A CA 1
ATOM 698 C C . TRP A 1 91 ? -27.605 18.924 15.225 1.00 94.69 91 TRP A C 1
ATOM 700 O O . TRP A 1 91 ? -28.360 18.963 14.252 1.00 94.69 91 TRP A O 1
ATOM 710 N N . ASP A 1 92 ? -27.412 17.815 15.934 1.00 94.69 92 ASP A N 1
ATOM 711 C CA . ASP A 1 92 ? -28.034 16.520 15.693 1.00 94.69 92 ASP A CA 1
ATOM 712 C C . ASP A 1 92 ? -29.039 16.121 16.786 1.00 94.69 92 ASP A C 1
ATOM 714 O O . ASP A 1 92 ? -29.513 14.979 16.795 1.00 94.69 92 ASP A O 1
ATOM 718 N N . ALA A 1 93 ? -29.406 17.059 17.669 1.00 94.94 93 ALA A N 1
ATOM 719 C CA . ALA A 1 93 ? -30.336 16.820 18.761 1.00 94.94 93 ALA A CA 1
ATOM 720 C C . ALA A 1 93 ? -31.695 16.311 18.257 1.00 94.94 93 ALA A C 1
ATOM 722 O O . ALA A 1 93 ? -32.320 16.834 17.327 1.00 94.94 93 ALA A O 1
ATOM 723 N N . PHE A 1 94 ? -32.200 15.290 18.934 1.00 93.94 94 PHE A N 1
ATOM 724 C CA . PHE A 1 94 ? -33.472 14.651 18.660 1.00 93.94 94 PHE A CA 1
ATOM 725 C C . PHE A 1 94 ? -34.210 14.373 19.959 1.00 93.94 94 PHE A C 1
ATOM 727 O O . PHE A 1 94 ? -33.721 13.670 20.838 1.00 93.94 94 PHE A O 1
ATOM 734 N N . LYS A 1 95 ? -35.436 14.883 20.073 1.00 93.88 95 LYS A N 1
ATOM 735 C CA . LYS A 1 95 ? -36.314 14.534 21.187 1.00 93.88 95 LYS A CA 1
ATOM 736 C C . LYS A 1 95 ? -36.995 13.196 20.903 1.00 93.88 95 LYS A C 1
ATOM 738 O O . LYS A 1 95 ? -37.750 13.077 19.936 1.00 93.88 95 LYS A O 1
ATOM 743 N N . CYS A 1 96 ? -36.763 12.206 21.762 1.00 90.12 96 CYS A N 1
ATOM 744 C CA . CYS A 1 96 ? -37.415 10.906 21.664 1.00 90.12 96 CYS A CA 1
ATOM 745 C C . CYS A 1 96 ? -38.946 11.058 21.774 1.00 90.12 96 CYS A C 1
ATOM 747 O O . CYS A 1 96 ? -39.421 11.701 22.716 1.00 90.12 96 CYS A O 1
ATOM 749 N N . PRO A 1 97 ? -39.738 10.454 20.864 1.00 86.38 97 PRO A N 1
ATOM 750 C CA . PRO A 1 97 ? -41.194 10.530 20.924 1.00 86.38 97 PRO A CA 1
ATOM 751 C C . PRO A 1 97 ? -41.723 10.035 22.271 1.00 86.38 97 PRO A C 1
ATOM 753 O O . PRO A 1 97 ? -41.225 9.042 22.794 1.00 86.38 97 PRO A O 1
ATOM 756 N N . GLU A 1 98 ? -42.742 10.709 22.809 1.00 83.69 98 GLU A N 1
ATOM 757 C CA . GLU A 1 98 ? -43.411 10.318 24.065 1.00 83.69 98 GLU A CA 1
ATOM 758 C C . GLU A 1 98 ? -42.479 10.302 25.297 1.00 83.69 98 GLU A C 1
ATOM 760 O O . GLU A 1 98 ? -42.781 9.680 26.314 1.00 83.69 98 GLU A O 1
ATOM 765 N N . SER A 1 99 ? -41.350 11.018 25.234 1.00 86.62 99 SER A N 1
ATOM 766 C CA . SER A 1 99 ? -40.441 11.212 26.364 1.00 86.62 99 SER A CA 1
ATOM 767 C C . SER A 1 99 ? -39.811 12.607 26.344 1.00 86.62 99 SER A C 1
ATOM 769 O O . SER A 1 99 ? -39.791 13.276 25.313 1.00 86.62 99 SER A O 1
ATOM 771 N N . ASP A 1 100 ? -39.241 13.024 27.473 1.00 88.44 100 ASP A N 1
ATOM 772 C CA . ASP A 1 100 ? -38.427 14.243 27.563 1.00 88.44 100 ASP A CA 1
ATOM 773 C C . ASP A 1 100 ? -36.925 13.990 27.355 1.00 88.44 100 ASP A C 1
ATOM 775 O O . ASP A 1 100 ? -36.108 14.873 27.596 1.00 88.44 100 ASP A O 1
ATOM 779 N N . ILE A 1 101 ? -36.551 12.790 26.898 1.00 92.25 101 ILE A N 1
ATOM 780 C CA . ILE A 1 101 ? -35.156 12.439 26.627 1.00 92.25 101 ILE A CA 1
ATOM 781 C C . ILE A 1 101 ? -34.742 13.070 25.293 1.00 92.25 101 ILE A C 1
ATOM 783 O O . ILE A 1 101 ? -35.394 12.856 24.267 1.00 92.25 101 ILE A O 1
ATOM 787 N N . ILE A 1 102 ? -33.648 13.828 25.322 1.00 93.69 102 ILE A N 1
ATOM 788 C CA . ILE A 1 102 ? -32.986 14.383 24.141 1.00 93.69 102 ILE A CA 1
ATOM 789 C C . ILE A 1 102 ? -31.749 13.538 23.863 1.00 93.69 102 ILE A C 1
ATOM 791 O O . ILE A 1 102 ? -31.001 13.209 24.787 1.00 93.69 102 ILE A O 1
ATOM 795 N N . VAL A 1 103 ? -31.576 13.161 22.600 1.00 94.88 103 VAL A N 1
ATOM 796 C CA . VAL A 1 103 ? -30.457 12.350 22.137 1.00 94.88 103 VAL A CA 1
ATOM 797 C C . VAL A 1 103 ? -29.801 12.910 20.879 1.00 94.88 103 VAL A C 1
ATOM 799 O O . VAL A 1 103 ? -30.485 13.464 20.026 1.00 94.88 103 VAL A O 1
ATOM 802 N N . ALA A 1 104 ? -28.495 12.721 20.753 1.00 94.44 104 ALA A N 1
ATOM 803 C CA . ALA A 1 104 ? -27.708 12.880 19.543 1.00 94.44 104 ALA A CA 1
ATOM 804 C C . ALA A 1 104 ? -28.063 11.754 18.564 1.00 94.44 104 ALA A C 1
ATOM 806 O O . ALA A 1 104 ? -28.081 10.570 18.928 1.00 94.44 104 ALA A O 1
ATOM 807 N N . LYS A 1 105 ? -28.356 12.095 17.308 1.00 92.62 105 LYS A N 1
ATOM 808 C CA . LYS A 1 105 ? -28.524 11.095 16.239 1.00 92.62 105 LYS A CA 1
ATOM 809 C C . LYS A 1 105 ? -27.186 10.507 15.800 1.00 92.62 105 LYS A C 1
ATOM 811 O O . LYS A 1 105 ? -27.160 9.366 15.337 1.00 92.62 105 LYS A O 1
ATOM 816 N N . HIS A 1 106 ? -26.110 11.275 15.931 1.00 93.12 106 HIS A N 1
ATOM 817 C CA . HIS A 1 106 ? -24.791 10.967 15.407 1.00 93.12 106 HIS A CA 1
ATOM 818 C C . HIS A 1 106 ? -23.737 11.191 16.496 1.00 93.12 106 HIS A C 1
ATOM 820 O O . HIS A 1 106 ? -23.144 12.264 16.531 1.00 93.12 106 HIS A O 1
ATOM 826 N N . PRO A 1 107 ? -23.475 10.187 17.356 1.00 94.81 107 PRO A N 1
ATOM 827 C CA . PRO A 1 107 ? -22.322 10.238 18.245 1.00 94.81 107 PRO A CA 1
ATOM 828 C C . PRO A 1 107 ? -21.044 10.468 17.433 1.00 94.81 107 PRO A C 1
ATOM 830 O O . PRO A 1 107 ? -20.782 9.726 16.482 1.00 94.81 107 PRO A O 1
ATOM 833 N N . THR A 1 108 ? -20.273 11.490 17.784 1.00 96.00 108 THR A N 1
ATOM 834 C CA . THR A 1 108 ? -19.076 11.920 17.053 1.00 96.00 108 THR A CA 1
ATOM 835 C C . THR A 1 108 ? -17.801 11.482 17.793 1.00 96.00 108 THR A C 1
ATOM 837 O O . THR A 1 108 ? -17.853 10.977 18.925 1.00 96.00 108 THR A O 1
ATOM 840 N N . PRO A 1 109 ? -16.600 11.694 17.218 1.00 97.19 109 PRO A N 1
ATOM 841 C CA . PRO A 1 109 ? -15.350 11.504 17.950 1.00 97.19 109 PRO A CA 1
ATOM 842 C C . PRO A 1 109 ? -15.262 12.324 19.243 1.00 97.19 109 PRO A C 1
ATOM 844 O O . PRO A 1 109 ? -14.561 11.914 20.166 1.00 97.19 109 PRO A O 1
ATOM 847 N N . LYS A 1 110 ? -15.980 13.450 19.352 1.00 95.62 110 LYS A N 1
ATOM 848 C CA . LYS A 1 110 ? -16.023 14.260 20.577 1.00 95.62 110 LYS A CA 1
ATOM 849 C C . LYS A 1 110 ? -16.678 13.512 21.736 1.00 95.62 110 LYS A C 1
ATOM 851 O O . LYS A 1 110 ? -16.141 13.539 22.841 1.00 95.62 110 LYS A O 1
ATOM 856 N N . ASP A 1 111 ? -17.767 12.795 21.468 1.00 95.19 111 ASP A N 1
ATOM 857 C CA . ASP A 1 111 ? -18.444 11.955 22.463 1.00 95.19 111 ASP A CA 1
ATOM 858 C C . ASP A 1 111 ? -17.558 10.765 22.849 1.00 95.19 111 ASP A C 1
ATOM 860 O O . ASP A 1 111 ? -17.412 10.418 24.022 1.00 95.19 111 ASP A O 1
ATOM 864 N N . CYS A 1 112 ? -16.868 10.179 21.864 1.00 96.56 112 CYS A N 1
ATOM 865 C CA . CYS A 1 112 ? -15.895 9.115 22.106 1.00 96.56 112 CYS A CA 1
ATOM 866 C C . CYS A 1 112 ? -14.738 9.599 22.999 1.00 96.56 112 CYS A C 1
ATOM 868 O O . CYS A 1 112 ? -14.261 8.853 23.859 1.00 96.56 112 CYS A O 1
ATOM 870 N N . ALA A 1 113 ? -14.288 10.845 22.819 1.00 97.25 113 ALA A N 1
ATOM 871 C CA . ALA A 1 113 ? -13.169 11.436 23.546 1.00 97.25 113 ALA A CA 1
ATOM 872 C C . ALA A 1 113 ? -13.440 11.632 25.045 1.00 97.25 113 ALA A C 1
ATOM 874 O O . ALA A 1 113 ? -12.471 11.728 25.798 1.00 97.25 113 ALA A O 1
ATOM 875 N N . GLU A 1 114 ? -14.701 11.608 25.505 1.00 95.19 114 GLU A N 1
ATOM 876 C CA . GLU A 1 114 ? -15.014 11.615 26.944 1.00 95.19 114 GLU A CA 1
ATOM 877 C C . GLU A 1 114 ? -14.336 10.440 27.679 1.00 95.19 114 GLU A C 1
ATOM 879 O O . GLU A 1 114 ? -13.941 10.574 28.839 1.00 95.19 114 GLU A O 1
ATOM 884 N N . CYS A 1 115 ? -14.151 9.302 26.992 1.00 96.75 115 CYS A N 1
ATOM 885 C CA . CYS A 1 115 ? -13.471 8.112 27.521 1.00 96.75 115 CYS A CA 1
ATOM 886 C C . CYS A 1 115 ? -12.193 7.724 26.747 1.00 96.75 115 CYS A C 1
ATOM 888 O O . CYS A 1 115 ? -11.292 7.102 27.315 1.00 96.75 115 CYS A O 1
ATOM 890 N N . HIS A 1 116 ? -12.098 8.070 25.460 1.00 97.12 116 HIS A N 1
ATOM 891 C CA . HIS A 1 116 ? -11.056 7.627 24.523 1.00 97.12 116 HIS A CA 1
ATOM 892 C C . HIS A 1 116 ? -10.234 8.788 23.941 1.00 97.12 116 HIS A C 1
ATOM 894 O O . HIS A 1 116 ? -9.834 8.765 22.777 1.00 97.12 116 HIS A O 1
ATOM 900 N N . GLU A 1 117 ? -9.944 9.804 24.760 1.00 98.12 117 GLU A N 1
ATOM 901 C CA . GLU A 1 117 ? -9.206 11.014 24.361 1.00 98.12 117 GLU A CA 1
ATOM 902 C C . GLU A 1 117 ? -7.884 10.704 23.635 1.00 98.12 117 GLU A C 1
ATOM 904 O O . GLU A 1 117 ? -7.548 11.343 22.638 1.00 98.12 117 GLU A O 1
ATOM 909 N N . GLN A 1 118 ? -7.133 9.701 24.105 1.00 97.56 118 GLN A N 1
ATOM 910 C CA . GLN A 1 118 ? -5.874 9.306 23.472 1.00 97.56 118 GLN A CA 1
ATOM 911 C C . GLN A 1 118 ? -6.096 8.812 22.035 1.00 97.56 118 GLN A C 1
ATOM 913 O O . GLN A 1 118 ? -5.387 9.244 21.130 1.00 97.56 118 GLN A O 1
ATOM 918 N N . GLN A 1 119 ? -7.057 7.909 21.826 1.00 97.88 119 GLN A N 1
ATOM 919 C CA . GLN A 1 119 ? -7.317 7.305 20.517 1.00 97.88 119 GLN A CA 1
ATOM 920 C C . GLN A 1 119 ? -7.832 8.344 19.519 1.00 97.88 119 GLN A C 1
ATOM 922 O O . GLN A 1 119 ? -7.397 8.346 18.370 1.00 97.88 119 GLN A O 1
ATOM 927 N N . VAL A 1 120 ? -8.693 9.260 19.972 1.00 98.19 120 VAL A N 1
ATOM 928 C CA . VAL A 1 120 ? -9.200 10.363 19.143 1.00 98.19 120 VAL A CA 1
ATOM 929 C C . VAL A 1 120 ? -8.057 11.288 18.725 1.00 98.19 120 VAL A C 1
ATOM 931 O O . VAL A 1 120 ? -7.877 11.524 17.534 1.00 98.19 120 VAL A O 1
ATOM 934 N N . LYS A 1 121 ? -7.186 11.705 19.655 1.00 97.12 121 LYS A N 1
ATOM 935 C CA . LYS A 1 121 ? -6.008 12.528 19.319 1.00 97.12 121 LYS A CA 1
ATOM 936 C C . LYS A 1 121 ? -5.041 11.822 18.372 1.00 97.12 121 LYS A C 1
ATOM 938 O O . LYS A 1 121 ? -4.468 12.449 17.484 1.00 97.12 121 LYS A O 1
ATOM 943 N N . GLU A 1 122 ? -4.801 10.529 18.564 1.00 97.25 122 GLU A N 1
ATOM 944 C CA . GLU A 1 122 ? -3.976 9.741 17.642 1.00 97.25 122 GLU A CA 1
ATOM 945 C C . GLU A 1 122 ? -4.592 9.726 16.234 1.00 97.25 122 GLU A C 1
ATOM 947 O O . GLU A 1 122 ? -3.881 9.961 15.254 1.00 97.25 122 GLU A O 1
ATOM 952 N N . PHE A 1 123 ? -5.906 9.509 16.136 1.00 97.62 123 PHE A N 1
ATOM 953 C CA . PHE A 1 123 ? -6.639 9.513 14.874 1.00 97.62 123 PHE A CA 1
ATOM 954 C C . PHE A 1 123 ? -6.585 10.876 14.167 1.00 97.62 123 PHE A C 1
ATOM 956 O O . PHE A 1 123 ? -6.227 10.925 12.989 1.00 97.62 123 PHE A O 1
ATOM 963 N N . GLU A 1 124 ? -6.859 11.974 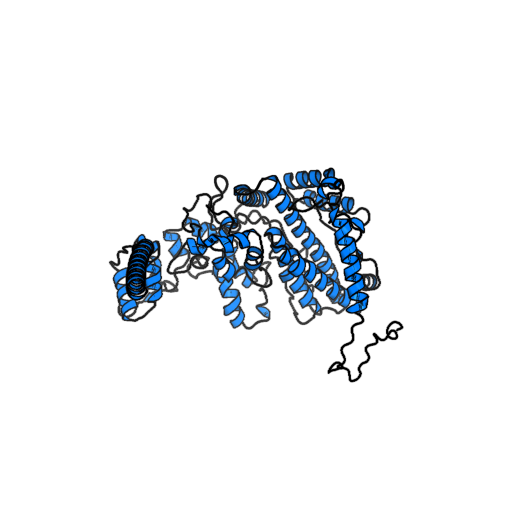14.880 1.00 95.31 124 GLU A N 1
ATOM 964 C CA . GLU A 1 124 ? -6.830 13.354 14.360 1.00 95.31 124 GLU A CA 1
ATOM 965 C C . GLU A 1 124 ? -5.477 13.722 13.734 1.00 95.31 124 GLU A C 1
ATOM 967 O O . GLU A 1 124 ? -5.408 14.465 12.759 1.00 95.31 124 GLU A O 1
ATOM 972 N N . ASN A 1 125 ? -4.385 13.163 14.261 1.00 93.94 125 ASN A N 1
ATOM 973 C CA . ASN A 1 125 ? -3.026 13.394 13.765 1.00 93.94 125 ASN A CA 1
ATOM 974 C C . ASN A 1 125 ? -2.612 12.439 12.626 1.00 93.94 125 ASN A C 1
ATOM 976 O O . ASN A 1 125 ? -1.424 12.342 12.285 1.00 93.94 125 ASN A O 1
ATOM 980 N N . SER A 1 126 ? -3.562 11.696 12.059 1.00 94.31 126 SER A N 1
ATOM 981 C CA . SER A 1 126 ? -3.341 10.719 10.994 1.00 94.31 126 SER A CA 1
ATOM 982 C C . SER A 1 126 ? -3.825 11.222 9.635 1.00 94.31 126 SER A C 1
ATOM 984 O O . SER A 1 126 ? -4.572 12.190 9.527 1.00 94.31 126 SER A O 1
ATOM 986 N N . LYS A 1 127 ? -3.434 10.525 8.564 1.00 91.69 127 LYS A N 1
ATOM 987 C CA . LYS A 1 127 ? -3.931 10.826 7.216 1.00 91.69 127 LYS A CA 1
ATOM 988 C C . LYS A 1 127 ? -5.395 10.438 7.017 1.00 91.69 127 LYS A C 1
ATOM 990 O O . LYS A 1 127 ? -6.037 11.006 6.144 1.00 91.69 127 LYS A O 1
ATOM 995 N N . HIS A 1 128 ? -5.944 9.534 7.833 1.00 94.31 128 HIS A N 1
ATOM 996 C CA . HIS A 1 128 ? -7.377 9.236 7.784 1.00 94.31 128 HIS A CA 1
ATOM 997 C C . HIS A 1 128 ? -8.221 10.444 8.204 1.00 94.31 128 HIS A C 1
ATOM 999 O O . HIS A 1 128 ? -9.282 10.650 7.629 1.00 94.31 128 HIS A O 1
ATOM 1005 N N . ALA A 1 129 ? -7.728 11.295 9.111 1.00 94.00 129 ALA A N 1
ATOM 1006 C CA . ALA A 1 129 ? -8.443 12.499 9.536 1.00 94.00 129 ALA A CA 1
ATOM 1007 C C . ALA A 1 129 ? -8.627 13.532 8.413 1.00 94.00 129 ALA A C 1
ATOM 1009 O O . ALA A 1 129 ? -9.542 14.340 8.474 1.00 94.00 129 ALA A O 1
ATOM 1010 N N . ILE A 1 130 ? -7.791 13.498 7.370 1.00 88.88 130 ILE A N 1
ATOM 1011 C CA . ILE A 1 130 ? -7.912 14.397 6.213 1.00 88.88 130 ILE A CA 1
ATOM 1012 C C . ILE A 1 130 ? -8.497 13.705 4.977 1.00 88.88 130 ILE A C 1
ATOM 1014 O O . ILE A 1 130 ? -8.492 14.292 3.897 1.00 88.88 130 ILE A O 1
ATOM 1018 N N . ALA A 1 131 ? -9.013 12.476 5.101 1.00 87.81 131 ALA A N 1
ATOM 1019 C CA . ALA A 1 131 ? -9.515 11.713 3.958 1.00 87.81 131 ALA A CA 1
ATOM 1020 C C . ALA A 1 131 ? -10.603 12.476 3.180 1.00 87.81 131 ALA A C 1
ATOM 1022 O O . ALA A 1 131 ? -10.585 12.488 1.950 1.00 87.81 131 ALA A O 1
ATOM 1023 N N . GLN A 1 132 ? -11.497 13.196 3.866 1.00 81.38 132 GLN A N 1
ATOM 1024 C CA . GLN A 1 132 ? -12.529 14.004 3.210 1.00 81.38 132 GLN A CA 1
ATOM 1025 C C . GLN A 1 132 ? -11.946 15.225 2.467 1.00 81.38 132 GLN A C 1
ATOM 1027 O O . GLN A 1 132 ? -12.470 15.616 1.424 1.00 81.38 132 GLN A O 1
ATOM 1032 N N . MET A 1 133 ? -10.825 15.798 2.933 1.00 74.44 133 MET A N 1
ATOM 1033 C CA . MET A 1 133 ? -10.139 16.896 2.230 1.00 74.44 133 MET A CA 1
ATOM 1034 C C . MET A 1 133 ? -9.527 16.442 0.905 1.00 74.44 133 MET A C 1
ATOM 1036 O O . MET A 1 133 ? -9.561 17.208 -0.056 1.00 74.44 133 MET A O 1
ATOM 1040 N N . VAL A 1 134 ? -9.046 15.196 0.834 1.00 68.19 134 VAL A N 1
ATOM 1041 C CA . VAL A 1 134 ? -8.544 14.591 -0.413 1.00 68.19 134 VAL A CA 1
ATOM 1042 C C . VAL A 1 134 ? -9.633 14.576 -1.498 1.00 68.19 134 VAL A C 1
ATOM 1044 O O . VAL A 1 134 ? -9.326 14.715 -2.675 1.00 68.19 134 VAL A O 1
ATOM 1047 N N . MET A 1 135 ? -10.918 14.492 -1.124 1.00 68.19 135 MET A N 1
ATOM 1048 C CA . MET A 1 135 ? -12.028 14.631 -2.079 1.00 68.19 135 MET A CA 1
ATOM 1049 C C . MET A 1 135 ? -12.343 16.092 -2.443 1.00 68.19 135 MET A C 1
ATOM 1051 O O . MET A 1 135 ? -12.786 16.363 -3.557 1.00 68.19 135 MET A O 1
ATOM 1055 N N . LYS A 1 136 ? -12.158 17.043 -1.511 1.00 54.78 136 LYS A N 1
ATOM 1056 C CA . LYS A 1 136 ? -12.600 18.448 -1.647 1.00 54.78 136 LYS A CA 1
ATOM 1057 C C . LYS A 1 136 ? -11.698 19.306 -2.548 1.00 54.78 136 LYS A C 1
ATOM 1059 O O . LYS A 1 136 ? -12.121 20.386 -2.949 1.00 54.78 136 LYS A O 1
ATOM 1064 N N . ALA A 1 137 ? -10.492 18.859 -2.901 1.00 54.25 137 ALA A N 1
ATOM 1065 C CA . ALA A 1 137 ? -9.593 19.595 -3.801 1.00 54.25 137 ALA A CA 1
ATOM 1066 C C . ALA A 1 137 ? -9.128 20.983 -3.332 1.00 54.25 137 ALA A C 1
ATOM 1068 O O . ALA A 1 137 ? -8.696 21.804 -4.144 1.00 54.25 137 ALA A O 1
ATOM 1069 N N . GLU A 1 138 ? -9.186 21.273 -2.033 1.00 40.50 138 GLU A N 1
ATOM 1070 C CA . GLU A 1 138 ? -8.527 22.450 -1.464 1.00 40.50 138 GLU A CA 1
ATOM 1071 C C . GLU A 1 138 ? -7.114 22.054 -1.014 1.00 40.50 138 GLU A C 1
ATOM 1073 O O . GLU A 1 138 ? -6.907 21.576 0.097 1.00 40.50 138 GLU A O 1
ATOM 1078 N N . GLY A 1 139 ? -6.133 22.217 -1.907 1.00 47.72 139 GLY A N 1
ATOM 1079 C CA . GLY A 1 139 ? -4.759 21.734 -1.710 1.00 47.72 139 GLY A CA 1
ATOM 1080 C C . GLY A 1 139 ? -4.346 20.736 -2.792 1.00 47.72 139 GLY A C 1
ATOM 1081 O O . GLY A 1 139 ? -5.124 20.453 -3.691 1.00 47.72 139 GLY A O 1
ATOM 1082 N N . ALA A 1 140 ? -3.101 20.250 -2.746 1.00 41.66 140 ALA A N 1
ATOM 1083 C CA . ALA A 1 140 ? -2.381 19.561 -3.834 1.00 41.66 140 ALA A CA 1
ATOM 1084 C C . ALA A 1 140 ? -3.003 18.256 -4.397 1.00 41.66 140 ALA A C 1
ATOM 1086 O O . ALA A 1 140 ? -2.381 17.600 -5.230 1.00 41.66 140 ALA A O 1
ATOM 1087 N N . GLU A 1 141 ? -4.206 17.878 -3.977 1.00 50.78 141 GLU A N 1
ATOM 1088 C CA . GLU A 1 141 ? -4.891 16.639 -4.336 1.00 50.78 141 GLU A CA 1
ATOM 1089 C C . GLU A 1 141 ? -6.324 17.003 -4.748 1.00 50.78 141 GLU A C 1
ATOM 1091 O O . GLU A 1 141 ? -7.201 17.194 -3.911 1.00 50.78 141 GLU A O 1
ATOM 1096 N N . GLY A 1 142 ? -6.518 17.229 -6.054 1.00 49.12 142 GLY A N 1
ATOM 1097 C CA . GLY A 1 142 ? -7.817 17.557 -6.655 1.00 49.12 142 GLY A CA 1
ATOM 1098 C C . GLY A 1 142 ? -8.821 16.397 -6.577 1.00 49.12 142 GLY A C 1
ATOM 1099 O O . GLY A 1 142 ? -8.406 15.281 -6.265 1.00 49.12 142 GLY A O 1
ATOM 1100 N N . PRO A 1 143 ? -10.117 16.611 -6.895 1.00 48.66 143 PRO A N 1
ATOM 1101 C CA . PRO A 1 143 ? -11.137 15.595 -6.691 1.00 48.66 143 PRO A CA 1
ATOM 1102 C C . PRO A 1 143 ? -10.841 14.434 -7.637 1.00 48.66 143 PRO A C 1
ATOM 1104 O O . PRO A 1 143 ? -10.849 14.602 -8.861 1.00 48.66 143 PRO A O 1
ATOM 1107 N N . ASP A 1 144 ? -10.578 13.260 -7.074 1.00 59.41 144 ASP A N 1
ATOM 1108 C CA . ASP A 1 144 ? -10.589 12.010 -7.824 1.00 59.41 144 ASP A CA 1
ATOM 1109 C C . ASP A 1 144 ? -11.933 11.876 -8.542 1.00 59.41 144 ASP A C 1
ATOM 1111 O O . ASP A 1 144 ? -12.940 11.905 -7.853 1.00 59.41 144 ASP A O 1
ATOM 1115 N N . ARG A 1 145 ? -11.926 11.811 -9.889 1.00 59.06 145 ARG A N 1
ATOM 1116 C CA . ARG A 1 145 ? -13.036 11.661 -10.872 1.00 59.06 145 ARG A CA 1
ATOM 1117 C C . ARG A 1 145 ? -14.385 12.372 -10.632 1.00 59.06 145 ARG A C 1
ATOM 1119 O O . ARG A 1 145 ? -15.173 12.433 -11.573 1.00 59.06 145 ARG A O 1
ATOM 1126 N N . ALA A 1 146 ? -14.622 13.000 -9.485 1.00 62.19 146 ALA A N 1
ATOM 1127 C CA . ALA A 1 146 ? -15.887 13.545 -9.012 1.00 62.19 146 ALA A CA 1
ATOM 1128 C C . ALA A 1 146 ? -16.397 14.673 -9.917 1.00 62.19 146 ALA A C 1
ATOM 1130 O O . ALA A 1 146 ? -17.590 14.946 -9.982 1.00 62.19 146 ALA A O 1
ATOM 1131 N N . VAL A 1 147 ? -15.490 15.310 -10.667 1.00 64.50 147 VAL A N 1
ATOM 1132 C CA . VAL A 1 147 ? -15.815 16.333 -11.669 1.00 64.50 147 VAL A CA 1
ATOM 1133 C C . VAL A 1 147 ? -16.566 15.750 -12.876 1.00 64.50 147 VAL A C 1
ATOM 1135 O O . VAL A 1 147 ? -17.361 16.454 -13.496 1.00 64.50 147 VAL A O 1
ATOM 1138 N N . PHE A 1 148 ? -16.337 14.478 -13.215 1.00 68.38 148 PHE A N 1
ATOM 1139 C CA . PHE A 1 148 ? -16.906 13.816 -14.396 1.00 68.38 148 PHE A CA 1
ATOM 1140 C C . PHE A 1 148 ? -18.072 12.876 -14.070 1.00 68.38 148 PHE A C 1
ATOM 1142 O O . PHE A 1 148 ? -18.599 12.219 -14.970 1.00 68.38 148 PHE A O 1
ATOM 1149 N N . GLU A 1 149 ? -18.490 12.790 -12.808 1.00 74.69 149 GLU A N 1
ATOM 1150 C CA . GLU A 1 149 ? -19.571 11.906 -12.375 1.00 74.69 149 GLU A CA 1
ATOM 1151 C C . GLU A 1 149 ? -20.710 12.677 -11.691 1.00 74.69 149 GLU A C 1
ATOM 1153 O O . GLU A 1 149 ? -20.509 13.745 -11.109 1.00 74.69 149 GLU A O 1
ATOM 1158 N N . PRO A 1 150 ? -21.947 12.158 -11.742 1.00 83.31 150 PRO A N 1
ATOM 1159 C CA . PRO A 1 150 ? -23.036 12.718 -10.959 1.00 83.31 150 PRO A CA 1
ATOM 1160 C C . PRO A 1 150 ? -22.715 12.655 -9.462 1.00 83.31 150 PRO A C 1
ATOM 1162 O O . PRO A 1 150 ? -22.368 11.591 -8.959 1.00 83.31 150 PRO A O 1
ATOM 1165 N N . LEU A 1 151 ? -22.968 13.740 -8.723 1.00 84.19 151 LEU A N 1
ATOM 1166 C CA . LEU A 1 151 ? -22.716 13.821 -7.272 1.00 84.19 151 LEU A CA 1
ATOM 1167 C C . LEU A 1 151 ? -23.327 12.672 -6.456 1.00 84.19 151 LEU A C 1
ATOM 1169 O O . LEU A 1 151 ? -22.859 12.368 -5.365 1.00 84.19 151 LEU A O 1
ATOM 1173 N N . ILE A 1 152 ? -24.398 12.040 -6.946 1.00 89.00 152 ILE A N 1
ATOM 1174 C CA . ILE A 1 152 ? -24.991 10.878 -6.277 1.00 89.00 152 ILE A CA 1
ATOM 1175 C C . ILE A 1 152 ? -24.051 9.661 -6.269 1.00 89.00 152 ILE A C 1
ATOM 1177 O O . ILE A 1 152 ? -24.069 8.902 -5.306 1.00 89.00 152 ILE A O 1
ATOM 1181 N N . ALA A 1 153 ? -23.213 9.496 -7.299 1.00 87.31 153 ALA A N 1
ATOM 1182 C CA . ALA A 1 153 ? -22.178 8.470 -7.340 1.00 87.31 153 ALA A CA 1
ATOM 1183 C C . ALA A 1 153 ? -21.077 8.784 -6.322 1.00 87.31 153 ALA A C 1
ATOM 1185 O O . ALA A 1 153 ? -20.763 7.923 -5.509 1.00 87.31 153 ALA A O 1
ATOM 1186 N N . THR A 1 154 ? -20.600 10.032 -6.262 1.00 84.25 154 THR A N 1
ATOM 1187 C CA . THR A 1 154 ? -19.619 10.474 -5.256 1.00 84.25 154 THR A CA 1
ATOM 1188 C C . THR A 1 154 ? -20.127 10.242 -3.828 1.00 84.25 154 THR A C 1
ATOM 1190 O O . THR A 1 154 ? -19.413 9.682 -2.999 1.00 84.25 154 THR A O 1
ATOM 1193 N N . LYS A 1 155 ? -21.400 10.569 -3.559 1.00 87.12 155 LYS A N 1
ATOM 1194 C CA . LYS A 1 155 ? -22.062 10.317 -2.265 1.00 87.12 155 LYS A CA 1
ATOM 1195 C C . LYS A 1 155 ? -22.155 8.839 -1.900 1.00 87.12 155 LYS A C 1
ATOM 1197 O O . LYS A 1 155 ? -22.142 8.487 -0.725 1.00 87.12 155 LYS A O 1
ATOM 1202 N N . HIS A 1 156 ? -22.314 7.967 -2.892 1.00 89.75 156 HIS A N 1
ATOM 1203 C CA . HIS A 1 156 ? -22.491 6.537 -2.654 1.00 89.75 156 HIS A CA 1
ATOM 1204 C C . HIS A 1 156 ? -21.197 5.723 -2.789 1.00 89.75 156 HIS A C 1
ATOM 1206 O O . HIS A 1 156 ? -21.168 4.584 -2.349 1.00 89.75 156 HIS A O 1
ATOM 1212 N N . GLY A 1 157 ? -20.141 6.278 -3.379 1.00 87.81 157 GLY A N 1
ATOM 1213 C CA . GLY A 1 157 ? -18.844 5.623 -3.549 1.00 87.81 157 GLY A CA 1
ATOM 1214 C C . GLY A 1 157 ? -17.773 6.280 -2.688 1.00 87.81 157 GLY A C 1
ATOM 1215 O O . GLY A 1 157 ? -17.376 5.738 -1.660 1.00 87.81 157 GLY A O 1
ATOM 1216 N N . CYS A 1 158 ? -17.328 7.469 -3.093 1.00 86.56 158 CYS A N 1
ATOM 1217 C CA . CYS A 1 158 ? -16.204 8.165 -2.468 1.00 86.56 158 CYS A CA 1
ATOM 1218 C C . CYS A 1 158 ? -16.483 8.521 -1.000 1.00 86.56 158 CYS A C 1
ATOM 1220 O O . CYS A 1 158 ? -15.670 8.215 -0.128 1.00 86.56 158 CYS A O 1
ATOM 1222 N N . GLU A 1 159 ? -17.652 9.105 -0.705 1.00 88.38 159 GLU A N 1
ATOM 1223 C CA . GLU A 1 159 ? -18.014 9.511 0.660 1.00 88.38 159 GLU A CA 1
ATOM 1224 C C . GLU A 1 159 ? -18.099 8.316 1.619 1.00 88.38 159 GLU A C 1
ATOM 1226 O O . GLU A 1 159 ? -17.699 8.453 2.769 1.00 88.38 159 GLU A O 1
ATOM 1231 N N . GLN A 1 160 ? -18.523 7.127 1.169 1.00 90.94 160 GLN A N 1
ATOM 1232 C CA . GLN A 1 160 ? -18.584 5.947 2.046 1.00 90.94 160 GLN A CA 1
ATOM 1233 C C . GLN A 1 160 ? -17.208 5.578 2.612 1.00 90.94 160 GLN A C 1
ATOM 1235 O O . GLN A 1 160 ? -17.094 5.280 3.796 1.00 90.94 160 GLN A O 1
ATOM 1240 N N . CYS A 1 161 ? -16.157 5.674 1.795 1.00 91.81 161 CYS A N 1
ATOM 1241 C CA . CYS A 1 161 ? -14.794 5.370 2.227 1.00 91.81 161 CYS A CA 1
ATOM 1242 C C . CYS A 1 161 ? -14.121 6.559 2.932 1.00 91.81 161 CYS A C 1
ATOM 1244 O O . CYS A 1 161 ? -13.434 6.393 3.939 1.00 91.81 161 CYS A O 1
ATOM 1246 N N . HIS A 1 162 ? -14.298 7.775 2.409 1.00 91.44 162 HIS A N 1
ATOM 1247 C CA . HIS A 1 162 ? -13.573 8.962 2.874 1.00 91.44 162 HIS A CA 1
ATOM 1248 C C . HIS A 1 162 ? -14.225 9.661 4.078 1.00 91.44 162 HIS A C 1
ATOM 1250 O O . HIS A 1 162 ? -13.563 10.473 4.730 1.00 91.44 162 HIS A O 1
ATOM 1256 N N . ASN A 1 163 ? -15.472 9.323 4.433 1.00 92.19 163 ASN A N 1
ATOM 1257 C CA . ASN A 1 163 ? -16.117 9.811 5.659 1.00 92.19 163 ASN A CA 1
ATOM 1258 C C . ASN A 1 163 ? -15.467 9.278 6.941 1.00 92.19 163 ASN A C 1
ATOM 1260 O O . ASN A 1 163 ? -15.754 9.805 8.013 1.00 92.19 163 ASN A O 1
ATOM 1264 N N . ILE A 1 164 ? -14.512 8.342 6.852 1.00 95.12 164 ILE A N 1
ATOM 1265 C CA . ILE A 1 164 ? -13.619 8.042 7.979 1.00 95.12 164 ILE A CA 1
ATOM 1266 C C . ILE A 1 164 ? -12.973 9.313 8.549 1.00 95.12 164 ILE A C 1
ATOM 1268 O O . ILE A 1 164 ? -12.735 9.366 9.746 1.00 95.12 164 ILE A O 1
ATOM 1272 N N . GLY A 1 165 ? -12.734 10.338 7.720 1.00 94.00 165 GLY A N 1
ATOM 1273 C CA . GLY A 1 165 ? -12.230 11.660 8.104 1.00 94.00 165 GLY A CA 1
ATOM 1274 C C . GLY A 1 165 ? -13.284 12.768 8.053 1.00 94.00 165 GLY A C 1
ATOM 1275 O O . GLY A 1 165 ? -12.955 13.880 7.650 1.00 94.00 165 GLY A O 1
ATOM 1276 N N . ASN A 1 166 ? -14.551 12.470 8.360 1.00 93.12 166 ASN A N 1
ATOM 1277 C CA . ASN A 1 166 ? -15.636 13.452 8.293 1.00 93.12 166 ASN A CA 1
ATOM 1278 C C . ASN A 1 166 ? -15.417 14.634 9.256 1.00 93.12 166 ASN A C 1
ATOM 1280 O O . ASN A 1 166 ? -15.047 14.427 10.411 1.00 93.12 166 ASN A O 1
ATOM 1284 N N . TYR A 1 167 ? -15.699 15.858 8.800 1.00 92.25 167 TYR A N 1
ATOM 1285 C CA . TYR A 1 167 ? -15.710 17.061 9.644 1.00 92.25 167 TYR A CA 1
ATOM 1286 C C . TYR A 1 167 ? -17.117 17.300 10.201 1.00 92.25 167 TYR A C 1
ATOM 1288 O O . TYR A 1 167 ? -18.022 17.720 9.474 1.00 92.25 167 TYR A O 1
ATOM 1296 N N . TRP A 1 168 ? -17.308 17.056 11.496 1.00 94.56 168 TRP A N 1
ATOM 1297 C CA . TRP A 1 168 ? -18.603 17.231 12.149 1.00 94.56 168 TRP A CA 1
ATOM 1298 C C . TRP A 1 168 ? -18.865 18.697 12.541 1.00 94.56 168 TRP A C 1
ATOM 1300 O O . TRP A 1 168 ? -17.925 19.438 12.848 1.00 94.56 168 TRP A O 1
ATOM 1310 N N . PRO A 1 169 ? -20.138 19.146 12.592 1.00 95.00 169 PRO A N 1
ATOM 1311 C CA . PRO A 1 169 ? -20.479 20.515 13.001 1.00 95.00 169 PRO A CA 1
ATOM 1312 C C . PRO A 1 169 ? -20.064 20.893 14.432 1.00 95.00 169 PRO A C 1
ATOM 1314 O O . PRO A 1 169 ? -19.993 22.078 14.752 1.00 95.00 169 PRO A O 1
ATOM 1317 N N . ASP A 1 170 ? -19.777 19.913 15.292 1.00 93.50 170 ASP A N 1
ATOM 1318 C CA . ASP A 1 170 ? -19.275 20.120 16.657 1.00 93.50 170 ASP A CA 1
ATOM 1319 C C . ASP A 1 170 ? -17.756 20.397 16.730 1.00 93.50 170 ASP A C 1
ATOM 1321 O O . ASP A 1 170 ? -17.220 20.607 17.828 1.00 93.50 170 ASP A O 1
ATOM 1325 N N . GLY A 1 171 ? -17.086 20.409 15.569 1.00 93.06 171 GLY A N 1
ATOM 1326 C CA . GLY A 1 171 ? -15.657 20.651 15.386 1.00 93.06 171 GLY A CA 1
ATOM 1327 C C . GLY A 1 171 ? -14.779 19.399 15.439 1.00 93.06 171 GLY A C 1
ATOM 1328 O O . GLY A 1 171 ? -13.569 19.521 15.255 1.00 93.06 171 GLY A O 1
ATOM 1329 N N . SER A 1 172 ? -15.352 18.219 15.693 1.00 95.25 172 SER A N 1
ATOM 1330 C CA . SER A 1 172 ? -14.603 16.962 15.724 1.00 95.25 172 SER A CA 1
ATOM 1331 C C . SER A 1 172 ? -14.351 16.397 14.326 1.00 95.25 172 SER A C 1
ATOM 1333 O O . SER A 1 172 ? -15.073 16.691 13.369 1.00 95.25 172 SER A O 1
ATOM 1335 N N . ILE A 1 173 ? -13.293 15.592 14.205 1.00 95.38 173 ILE A N 1
ATOM 1336 C CA . ILE A 1 173 ? -12.858 15.009 12.935 1.00 95.38 173 ILE A CA 1
ATOM 1337 C C . ILE A 1 173 ? -12.800 13.494 13.071 1.00 95.38 173 ILE A C 1
ATOM 1339 O O . ILE A 1 173 ? -12.054 12.963 13.895 1.00 95.38 173 ILE A O 1
ATOM 1343 N N . GLY A 1 174 ? -13.545 12.805 12.214 1.00 95.38 174 GLY A N 1
ATOM 1344 C CA . GLY A 1 174 ? -13.458 11.365 12.028 1.00 95.38 174 GLY A CA 1
ATOM 1345 C C . GLY A 1 174 ? -14.771 10.611 12.195 1.00 95.38 174 GLY A C 1
ATOM 1346 O O . GLY A 1 174 ? -15.769 11.150 12.661 1.00 95.38 174 GLY A O 1
ATOM 1347 N N . GLU A 1 175 ? -14.743 9.332 11.843 1.00 95.44 175 GLU A N 1
ATOM 1348 C CA . GLU A 1 175 ? -15.820 8.375 12.092 1.00 95.44 175 GLU A CA 1
ATOM 1349 C C . GLU A 1 175 ? -15.237 7.146 12.803 1.00 95.44 175 GLU A C 1
ATOM 1351 O O . GLU A 1 175 ? -14.485 6.353 12.227 1.00 95.44 175 GLU A O 1
ATOM 1356 N N . CYS A 1 176 ? -15.515 7.029 14.104 1.00 96.12 176 CYS A N 1
ATOM 1357 C CA . CYS A 1 176 ? -14.858 6.053 14.974 1.00 96.12 176 CYS A CA 1
ATOM 1358 C C . CYS A 1 176 ? -15.399 4.630 14.799 1.00 96.12 176 CYS A C 1
ATOM 1360 O O . CYS A 1 176 ? -14.785 3.688 15.295 1.00 96.12 176 CYS A O 1
ATOM 1362 N N . ASP A 1 177 ? -16.523 4.440 14.112 1.00 95.38 177 ASP A N 1
ATOM 1363 C CA . ASP A 1 177 ? -17.100 3.116 13.886 1.00 95.38 177 ASP A CA 1
ATOM 1364 C C . ASP A 1 177 ? -16.656 2.448 12.573 1.00 95.38 177 ASP A C 1
ATOM 1366 O O . ASP A 1 177 ? -17.003 1.290 12.348 1.00 95.38 177 ASP A O 1
ATOM 1370 N N . ALA A 1 178 ? -15.805 3.103 11.774 1.00 96.06 178 ALA A N 1
ATOM 1371 C CA . ALA A 1 178 ? -15.348 2.591 10.480 1.00 96.06 178 ALA A CA 1
ATOM 1372 C C . ALA A 1 178 ? -14.633 1.225 10.564 1.00 96.06 178 ALA A C 1
ATOM 1374 O O . ALA A 1 178 ? -14.788 0.387 9.686 1.00 96.06 178 ALA A O 1
ATOM 1375 N N . CYS A 1 179 ? -13.852 0.969 11.624 1.00 97.00 179 CYS A N 1
ATOM 1376 C CA . CYS A 1 179 ? -13.081 -0.281 11.757 1.00 97.00 179 CYS A CA 1
ATOM 1377 C C . CYS A 1 179 ? -13.711 -1.293 12.729 1.00 97.00 179 CYS A C 1
ATOM 1379 O O . CYS A 1 179 ? -13.558 -2.507 12.566 1.00 97.00 179 CYS A O 1
ATOM 1381 N N . HIS A 1 180 ? -14.361 -0.804 13.785 1.00 96.62 180 HIS A N 1
ATOM 1382 C CA . HIS A 1 180 ? -15.069 -1.603 14.787 1.00 96.62 180 HIS A CA 1
ATOM 1383 C C . HIS A 1 180 ? -16.502 -1.089 14.885 1.00 96.62 180 HIS A C 1
ATOM 1385 O O . HIS A 1 180 ? -16.805 -0.182 15.666 1.00 96.62 180 HIS A O 1
ATOM 1391 N N . SER A 1 181 ? -17.370 -1.680 14.071 1.00 94.44 181 SER A N 1
ATOM 1392 C CA . SER A 1 181 ? -18.690 -1.141 13.778 1.00 94.44 181 SER A CA 1
ATOM 1393 C C . SER A 1 181 ? -19.565 -1.026 15.021 1.00 94.44 181 SER A C 1
ATOM 1395 O O . SER A 1 181 ? -19.575 -1.897 15.908 1.00 94.44 181 SER A O 1
ATOM 1397 N N . LYS A 1 182 ? -20.365 0.041 15.058 1.00 94.00 182 LYS A N 1
ATOM 1398 C CA . LYS A 1 182 ? -21.496 0.124 15.978 1.00 94.00 182 LYS A CA 1
ATOM 1399 C C . LYS A 1 182 ? -22.483 -1.016 15.667 1.00 94.00 182 LYS A C 1
ATOM 1401 O O . LYS A 1 182 ? -22.656 -1.372 14.510 1.00 94.00 182 LYS A O 1
ATOM 1406 N N . HIS A 1 183 ? -23.137 -1.628 16.648 1.00 95.56 183 HIS A N 1
ATOM 1407 C CA . HIS A 1 183 ? -23.131 -1.264 18.076 1.00 95.56 183 HIS A CA 1
ATOM 1408 C C . HIS A 1 183 ? -22.302 -2.214 18.949 1.00 95.56 183 HIS A C 1
ATOM 1410 O O . HIS A 1 183 ? -22.321 -2.112 20.175 1.00 95.56 183 HIS A O 1
ATOM 1416 N N . GLN A 1 184 ? -21.546 -3.126 18.335 1.00 95.50 184 GLN A N 1
ATOM 1417 C CA . GLN A 1 184 ? -20.722 -4.079 19.072 1.00 95.50 184 GLN A CA 1
ATOM 1418 C C . GLN A 1 184 ? -19.354 -3.502 19.476 1.00 95.50 184 GLN A C 1
ATOM 1420 O O . GLN A 1 184 ? -18.811 -3.921 20.503 1.00 95.50 184 GLN A O 1
ATOM 1425 N N . PHE A 1 185 ? -18.797 -2.567 18.688 1.00 96.62 185 PHE A N 1
ATOM 1426 C CA . PHE A 1 185 ? -17.483 -1.936 18.910 1.00 96.62 185 PHE A CA 1
ATOM 1427 C C . PHE A 1 185 ? -16.380 -2.967 19.204 1.00 96.62 185 PHE A C 1
ATOM 1429 O O . PHE A 1 185 ? -15.609 -2.873 20.164 1.00 96.62 185 PHE A O 1
ATOM 1436 N N . ASN A 1 186 ? -16.358 -4.037 18.408 1.00 96.38 186 ASN A N 1
ATOM 1437 C CA . ASN A 1 186 ? -15.545 -5.206 18.697 1.00 96.38 186 ASN A CA 1
ATOM 1438 C C . ASN A 1 186 ? -14.110 -5.038 18.179 1.00 96.38 186 ASN A C 1
ATOM 1440 O O . ASN A 1 186 ? -13.861 -5.076 16.977 1.00 96.38 186 ASN A O 1
ATOM 1444 N N . ILE A 1 187 ? -13.132 -4.966 19.083 1.00 95.81 187 ILE A N 1
ATOM 1445 C CA . ILE A 1 187 ? -11.714 -4.882 18.698 1.00 95.81 187 ILE A CA 1
ATOM 1446 C C . ILE A 1 187 ? -11.238 -6.089 17.869 1.00 95.81 187 ILE A C 1
ATOM 1448 O O . ILE A 1 187 ? -10.333 -5.956 17.046 1.00 95.81 187 ILE A O 1
ATOM 1452 N N . ALA A 1 188 ? -11.852 -7.264 18.044 1.00 96.94 188 ALA A N 1
ATOM 1453 C CA . ALA A 1 188 ? -11.551 -8.435 17.228 1.00 96.94 188 ALA A CA 1
ATOM 1454 C C . ALA A 1 188 ? -11.918 -8.216 15.751 1.00 96.94 188 ALA A C 1
ATOM 1456 O O . ALA A 1 188 ? -11.218 -8.726 14.881 1.00 96.94 188 ALA A O 1
ATOM 1457 N N . GLN A 1 189 ? -12.976 -7.446 15.471 1.00 97.19 189 GLN A N 1
ATOM 1458 C CA . GLN A 1 189 ? -13.352 -7.032 14.116 1.00 97.19 189 GLN A CA 1
ATOM 1459 C C . GLN A 1 189 ? -12.339 -6.020 13.566 1.00 97.19 189 GLN A C 1
ATOM 1461 O O . GLN A 1 189 ? -11.815 -6.231 12.480 1.00 97.19 189 GLN A O 1
ATOM 1466 N N . ALA A 1 190 ? -11.959 -5.002 14.348 1.00 97.38 190 ALA A N 1
ATOM 1467 C CA . ALA A 1 190 ? -10.978 -3.995 13.916 1.00 97.38 190 ALA A CA 1
ATOM 1468 C C . ALA A 1 190 ? -9.595 -4.569 13.561 1.00 97.38 190 ALA A C 1
ATOM 1470 O O . ALA A 1 190 ? -8.842 -3.983 12.788 1.00 97.38 190 ALA A O 1
ATOM 1471 N N . ARG A 1 191 ? -9.226 -5.714 14.142 1.00 97.75 191 ARG A N 1
ATOM 1472 C CA . ARG A 1 191 ? -7.928 -6.366 13.899 1.00 97.75 191 ARG A CA 1
ATOM 1473 C C . ARG A 1 191 ? -7.900 -7.235 12.645 1.00 97.75 191 ARG A C 1
ATOM 1475 O O . ARG A 1 191 ? -6.815 -7.665 12.229 1.00 97.75 191 ARG A O 1
ATOM 1482 N N . ARG A 1 192 ? -9.070 -7.515 12.076 1.00 97.75 192 ARG A N 1
ATOM 1483 C CA . ARG A 1 192 ? -9.249 -8.394 10.928 1.00 97.75 192 ARG A CA 1
ATOM 1484 C C . ARG A 1 192 ? -9.088 -7.623 9.612 1.00 97.75 192 ARG A C 1
ATOM 1486 O O . ARG A 1 192 ? -9.645 -6.537 9.493 1.00 97.75 192 ARG A O 1
ATOM 1493 N N . PRO A 1 193 ? -8.351 -8.167 8.626 1.00 98.19 193 PRO A N 1
ATOM 1494 C CA . PRO A 1 193 ? -8.157 -7.532 7.321 1.00 98.19 193 PRO A CA 1
ATOM 1495 C C . PRO A 1 193 ? -9.449 -7.132 6.600 1.00 98.19 193 PRO A C 1
ATOM 1497 O O . PRO A 1 193 ? -9.454 -6.137 5.884 1.00 98.19 193 PRO A O 1
ATOM 1500 N N . GLU A 1 194 ? -10.541 -7.873 6.798 1.00 97.75 194 GLU A N 1
ATOM 1501 C CA . GLU A 1 194 ? -11.819 -7.639 6.120 1.00 97.75 194 GLU A CA 1
ATOM 1502 C C . GLU A 1 194 ? -12.397 -6.254 6.419 1.00 97.75 194 GLU A C 1
ATOM 1504 O O . GLU A 1 194 ? -12.989 -5.660 5.528 1.00 97.75 194 GLU A O 1
ATOM 1509 N N . THR A 1 195 ? -12.169 -5.709 7.621 1.00 97.38 195 THR A N 1
ATOM 1510 C CA . THR A 1 195 ? -12.631 -4.354 7.970 1.00 97.38 195 THR A CA 1
ATOM 1511 C C . THR A 1 195 ? -11.905 -3.284 7.147 1.00 97.38 195 THR A C 1
ATOM 1513 O O . THR A 1 195 ? -12.480 -2.291 6.728 1.00 97.38 195 THR A O 1
ATOM 1516 N N . CYS A 1 196 ? -10.622 -3.506 6.840 1.00 98.00 196 CYS A N 1
ATOM 1517 C CA . CYS A 1 196 ? -9.840 -2.595 6.008 1.00 98.00 196 CYS A CA 1
ATOM 1518 C C . CYS A 1 196 ? -10.218 -2.731 4.527 1.00 98.00 196 CYS A C 1
ATOM 1520 O O . CYS A 1 196 ? -10.127 -1.761 3.778 1.00 98.00 196 CYS A O 1
ATOM 1522 N N . GLY A 1 197 ? -10.609 -3.941 4.113 1.00 97.19 197 GLY A N 1
ATOM 1523 C CA . GLY A 1 197 ? -10.990 -4.279 2.742 1.00 97.19 197 GLY A CA 1
ATOM 1524 C C . GLY A 1 197 ? -12.317 -3.680 2.277 1.00 97.19 197 GLY A C 1
ATOM 1525 O O . GLY A 1 197 ? -12.625 -3.800 1.097 1.00 97.19 197 GLY A O 1
ATOM 1526 N N . GLU A 1 198 ? -13.074 -3.022 3.159 1.00 95.69 198 GLU A N 1
ATOM 1527 C CA . GLU A 1 198 ? -14.218 -2.193 2.763 1.00 95.69 198 GLU A CA 1
ATOM 1528 C C . GLU A 1 198 ? -13.772 -1.011 1.886 1.00 95.69 198 GLU A C 1
ATOM 1530 O O . GLU A 1 198 ? -14.395 -0.742 0.862 1.00 95.69 198 GLU A O 1
ATOM 1535 N N . CYS A 1 199 ? -12.644 -0.374 2.234 1.00 96.12 199 CYS A N 1
ATOM 1536 C CA . CYS A 1 199 ? -12.138 0.823 1.548 1.00 96.12 199 CYS A CA 1
ATOM 1537 C C . CYS A 1 199 ? -10.820 0.585 0.793 1.00 96.12 199 CYS A C 1
ATOM 1539 O O . CYS A 1 199 ? -10.596 1.137 -0.282 1.00 96.12 199 CYS A O 1
ATOM 1541 N N . HIS A 1 200 ? -9.913 -0.228 1.342 1.00 97.19 200 HIS A N 1
ATOM 1542 C CA . HIS A 1 200 ? -8.596 -0.487 0.750 1.00 97.19 200 HIS A CA 1
ATOM 1543 C C . HIS A 1 200 ? -8.631 -1.649 -0.245 1.00 97.19 200 HIS A C 1
ATOM 1545 O O . HIS A 1 200 ? -8.032 -2.707 -0.025 1.00 97.19 200 HIS A O 1
ATOM 1551 N N . ILE A 1 201 ? -9.354 -1.419 -1.333 1.00 96.75 201 ILE A N 1
ATOM 1552 C CA . ILE A 1 201 ? -9.705 -2.397 -2.358 1.00 96.75 201 ILE A CA 1
ATOM 1553 C C . ILE A 1 201 ? -9.654 -1.744 -3.740 1.00 96.75 201 ILE A C 1
ATOM 1555 O O . ILE A 1 201 ? -9.607 -0.519 -3.865 1.00 96.75 201 ILE A O 1
ATOM 1559 N N . GLY A 1 202 ? -9.705 -2.555 -4.791 1.00 94.81 202 GLY A N 1
ATOM 1560 C CA . GLY A 1 202 ? -10.045 -2.073 -6.117 1.00 94.81 202 GLY A CA 1
ATOM 1561 C C . GLY A 1 202 ? -8.841 -1.572 -6.911 1.00 94.81 202 GLY A C 1
ATOM 1562 O O . GLY A 1 202 ? -7.693 -1.917 -6.642 1.00 94.81 202 GLY A O 1
ATOM 1563 N N . PRO A 1 203 ? -9.075 -0.832 -8.001 1.00 91.69 203 PRO A N 1
ATOM 1564 C CA . PRO A 1 203 ? -8.082 -0.720 -9.053 1.00 91.69 203 PRO A CA 1
ATOM 1565 C C . PRO A 1 203 ? -6.888 0.173 -8.715 1.00 91.69 203 PRO A C 1
ATOM 1567 O O . PRO A 1 203 ? -5.826 -0.027 -9.300 1.00 91.69 203 PRO A O 1
ATOM 1570 N N . ASP A 1 204 ? -7.047 1.143 -7.832 1.00 88.12 204 ASP A N 1
ATOM 1571 C CA . ASP A 1 204 ? -6.058 2.169 -7.534 1.00 88.12 204 ASP A CA 1
ATOM 1572 C C . ASP A 1 204 ? -5.286 1.872 -6.242 1.00 88.12 204 ASP A C 1
ATOM 1574 O O . ASP A 1 204 ? -4.093 2.141 -6.157 1.00 88.12 204 ASP A O 1
ATOM 1578 N N . HIS A 1 205 ? -5.900 1.224 -5.257 1.00 93.69 205 HIS A N 1
ATOM 1579 C CA . HIS A 1 205 ? -5.196 0.755 -4.062 1.00 93.69 205 HIS A CA 1
ATOM 1580 C C . HIS A 1 205 ? -5.703 -0.617 -3.580 1.00 93.69 205 HIS A C 1
ATOM 1582 O O . HIS A 1 205 ? -6.324 -0.704 -2.518 1.00 93.69 205 HIS A O 1
ATOM 1588 N N . PRO A 1 206 ? -5.387 -1.708 -4.314 1.00 97.00 206 PRO A N 1
ATOM 1589 C CA . PRO A 1 206 ? -5.850 -3.070 -4.020 1.00 97.00 206 PRO A CA 1
ATOM 1590 C C . PRO A 1 206 ? -5.121 -3.707 -2.825 1.00 97.00 206 PRO A C 1
ATOM 1592 O O . PRO A 1 206 ? -4.463 -4.742 -2.945 1.00 97.00 206 PRO A O 1
ATOM 1595 N N . HIS A 1 207 ? -5.116 -3.056 -1.660 1.00 98.31 207 HIS A N 1
ATOM 1596 C CA . HIS A 1 207 ? -4.312 -3.531 -0.534 1.00 98.31 207 HIS A CA 1
ATOM 1597 C C . HIS A 1 207 ? -4.838 -4.850 0.027 1.00 98.31 207 HIS A C 1
ATOM 1599 O O . HIS A 1 207 ? -4.027 -5.690 0.419 1.00 98.31 207 HIS A O 1
ATOM 1605 N N . ILE A 1 208 ? -6.161 -5.052 0.064 1.00 98.56 208 ILE A N 1
ATOM 1606 C CA . ILE A 1 208 ? -6.729 -6.320 0.521 1.00 98.56 208 ILE A CA 1
ATOM 1607 C C . ILE A 1 208 ? -6.401 -7.452 -0.456 1.00 98.56 208 ILE A C 1
ATOM 1609 O O . ILE A 1 208 ? -5.992 -8.522 -0.017 1.00 98.56 208 ILE A O 1
ATOM 1613 N N . GLU A 1 209 ? -6.469 -7.226 -1.766 1.00 98.50 209 GLU A N 1
ATOM 1614 C CA . GLU A 1 209 ? -6.121 -8.228 -2.776 1.00 98.50 209 GLU A CA 1
ATOM 1615 C C . GLU A 1 209 ? -4.627 -8.575 -2.721 1.00 98.50 209 GLU A C 1
ATOM 1617 O O . GLU A 1 209 ? -4.270 -9.754 -2.679 1.00 98.50 209 GLU A O 1
ATOM 1622 N N . ILE A 1 210 ? -3.762 -7.558 -2.609 1.00 98.62 210 ILE A N 1
ATOM 1623 C CA . ILE A 1 210 ? -2.316 -7.730 -2.415 1.00 98.62 210 ILE A CA 1
ATOM 1624 C C . ILE A 1 210 ? -2.026 -8.530 -1.139 1.00 98.62 210 ILE A C 1
ATOM 1626 O O . ILE A 1 210 ? -1.215 -9.460 -1.137 1.00 98.62 210 ILE A O 1
ATOM 1630 N N . PHE A 1 211 ? -2.688 -8.184 -0.032 1.00 98.69 211 PHE A N 1
ATOM 1631 C CA . PHE A 1 211 ? -2.528 -8.911 1.219 1.00 98.69 211 PHE A CA 1
ATOM 1632 C C . PHE A 1 211 ? -2.929 -10.375 1.045 1.00 98.69 211 PHE A C 1
ATOM 1634 O O . PHE A 1 211 ? -2.158 -11.254 1.433 1.00 98.69 211 PHE A O 1
ATOM 1641 N N . MET A 1 212 ? -4.087 -10.639 0.439 1.00 98.19 212 MET A N 1
ATOM 1642 C CA . MET A 1 212 ? -4.646 -11.981 0.284 1.00 98.19 212 MET A CA 1
ATOM 1643 C C . MET A 1 212 ? -3.811 -12.877 -0.639 1.00 98.19 212 MET A C 1
ATOM 1645 O O . MET A 1 212 ? -3.697 -14.068 -0.354 1.00 98.19 212 MET A O 1
ATOM 1649 N N . GLU A 1 213 ? -3.162 -12.337 -1.678 1.00 97.62 213 GLU A N 1
ATOM 1650 C CA . GLU A 1 213 ? -2.231 -13.126 -2.502 1.00 97.62 213 GLU A CA 1
ATOM 1651 C C . GLU A 1 213 ? -0.894 -13.412 -1.803 1.00 97.62 213 GLU A C 1
ATOM 1653 O O . GLU A 1 213 ? -0.246 -14.437 -2.057 1.00 97.62 213 GLU A O 1
ATOM 1658 N N . SER A 1 214 ? -0.471 -12.521 -0.901 1.00 98.00 214 SER A N 1
ATOM 1659 C CA . SER A 1 214 ? 0.807 -12.641 -0.205 1.00 98.00 214 SER A CA 1
ATOM 1660 C C . SER A 1 214 ? 0.865 -13.894 0.676 1.00 98.00 214 SER A C 1
ATOM 1662 O O . SER A 1 214 ? -0.142 -14.485 1.079 1.00 98.00 214 SER A O 1
ATOM 1664 N N . LYS A 1 215 ? 2.073 -14.315 1.069 1.00 97.06 215 LYS A N 1
ATOM 1665 C CA . LYS A 1 215 ? 2.213 -15.412 2.044 1.00 97.06 215 LYS A CA 1
ATOM 1666 C C . LYS A 1 215 ? 1.597 -15.077 3.405 1.00 97.06 215 LYS A C 1
ATOM 1668 O O . LYS A 1 215 ? 1.105 -15.993 4.062 1.00 97.06 215 LYS A O 1
ATOM 1673 N N . HIS A 1 216 ? 1.562 -13.803 3.798 1.00 98.31 216 HIS A N 1
ATOM 1674 C CA . HIS A 1 216 ? 0.889 -13.377 5.025 1.00 98.31 216 HIS A CA 1
ATOM 1675 C C . HIS A 1 216 ? -0.626 -13.615 4.946 1.00 98.31 216 HIS A C 1
ATOM 1677 O O . HIS A 1 216 ? -1.177 -14.253 5.843 1.00 98.31 216 HIS A O 1
ATOM 1683 N N . GLY A 1 217 ? -1.273 -13.209 3.848 1.00 98.25 217 GLY A N 1
ATOM 1684 C CA . GLY A 1 217 ? -2.701 -13.450 3.619 1.00 98.25 217 GLY A CA 1
ATOM 1685 C C . GLY A 1 217 ? -3.047 -14.929 3.502 1.00 98.25 217 GLY A C 1
ATOM 1686 O O . GLY A 1 217 ? -4.000 -15.390 4.121 1.00 98.25 217 GLY A O 1
ATOM 1687 N N . ASN A 1 218 ? -2.215 -15.714 2.815 1.00 98.31 218 ASN A N 1
ATOM 1688 C CA . ASN A 1 218 ? -2.404 -17.164 2.722 1.00 98.31 218 ASN A CA 1
ATOM 1689 C C . ASN A 1 218 ? -2.420 -17.847 4.106 1.00 98.31 218 ASN A C 1
ATOM 1691 O O . ASN A 1 218 ? -3.271 -18.697 4.373 1.00 98.31 218 ASN A O 1
ATOM 1695 N N . ILE A 1 219 ? -1.497 -17.474 5.005 1.00 98.44 219 ILE A N 1
ATOM 1696 C CA . ILE A 1 219 ? -1.457 -17.999 6.382 1.00 98.44 219 ILE A CA 1
ATOM 1697 C C . ILE A 1 219 ? -2.664 -17.488 7.182 1.00 98.44 219 ILE A C 1
ATOM 1699 O O . ILE A 1 219 ? -3.279 -18.266 7.914 1.00 98.44 219 ILE A O 1
ATOM 1703 N N . TYR A 1 220 ? -3.030 -16.213 7.022 1.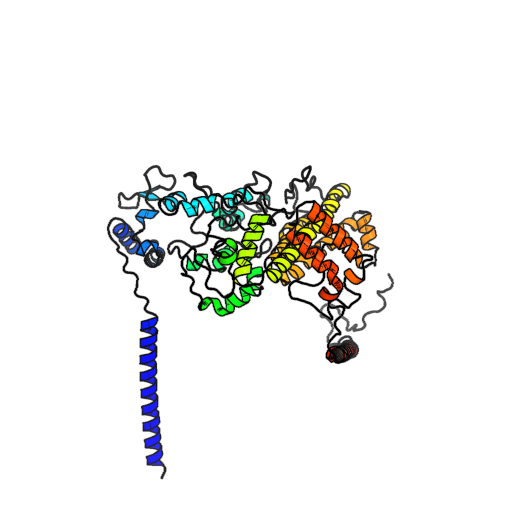00 98.25 220 TYR A N 1
ATOM 1704 C CA . TYR A 1 220 ? -4.228 -15.637 7.630 1.00 98.25 220 TYR A CA 1
ATOM 1705 C C . TYR A 1 220 ? -5.488 -16.439 7.264 1.00 98.25 220 TYR A C 1
ATOM 1707 O O . TYR A 1 220 ? -6.184 -16.933 8.150 1.00 98.25 220 TYR A O 1
ATOM 1715 N N . VAL A 1 221 ? -5.756 -16.660 5.978 1.00 97.88 221 VAL A N 1
ATOM 1716 C CA . VAL A 1 221 ? -6.934 -17.421 5.527 1.00 97.88 221 VAL A CA 1
ATOM 1717 C C . VAL A 1 221 ? -6.923 -18.847 6.075 1.00 97.88 221 VAL A C 1
ATOM 1719 O O . VAL A 1 221 ? -7.954 -19.357 6.510 1.00 97.88 221 VAL A O 1
ATOM 1722 N N . ALA A 1 222 ? -5.756 -19.491 6.097 1.00 98.06 222 ALA A N 1
ATOM 1723 C CA . ALA A 1 222 ? -5.641 -20.883 6.513 1.00 98.06 222 ALA A CA 1
ATOM 1724 C C . ALA A 1 222 ? -5.818 -21.104 8.027 1.00 98.06 222 ALA A C 1
ATOM 1726 O O . ALA A 1 222 ? -6.277 -22.175 8.434 1.00 98.06 222 ALA A O 1
ATOM 1727 N N . PHE A 1 223 ? -5.428 -20.141 8.873 1.00 97.25 223 PHE A N 1
ATOM 1728 C CA . PHE A 1 223 ? -5.257 -20.398 10.311 1.00 97.25 223 PHE A CA 1
ATOM 1729 C C . PHE A 1 223 ? -5.913 -19.388 11.249 1.00 97.25 223 PHE A C 1
ATOM 1731 O O . PHE A 1 223 ? -5.968 -19.634 12.457 1.00 97.25 223 PHE A O 1
ATOM 1738 N N . SER A 1 224 ? -6.435 -18.276 10.739 1.00 96.75 224 SER A N 1
ATOM 1739 C CA . SER A 1 224 ? -6.876 -17.177 11.598 1.00 96.75 224 SER A CA 1
ATOM 1740 C C . SER A 1 224 ? -8.155 -17.446 12.396 1.00 96.75 224 SER A C 1
ATOM 1742 O O . SER A 1 224 ? -8.453 -16.747 13.366 1.00 96.75 224 SER A O 1
ATOM 1744 N N . ASN A 1 225 ? -8.891 -18.509 12.066 1.00 95.75 225 ASN A N 1
ATOM 1745 C CA . ASN A 1 225 ? -9.997 -19.014 12.882 1.00 95.75 225 ASN A CA 1
ATOM 1746 C C . ASN A 1 225 ? -9.547 -19.563 14.249 1.00 95.75 225 ASN A C 1
ATOM 1748 O O . ASN A 1 225 ? -10.370 -19.674 15.152 1.00 95.75 225 ASN A O 1
ATOM 1752 N N . LYS A 1 226 ? -8.260 -19.901 14.408 1.00 95.19 226 LYS A N 1
ATOM 1753 C CA . LYS A 1 226 ? -7.674 -20.396 15.665 1.00 95.19 226 LYS A CA 1
ATOM 1754 C C . LYS A 1 226 ? -6.992 -19.302 16.485 1.00 95.19 226 LYS A C 1
ATOM 1756 O O . LYS A 1 226 ? -6.512 -19.581 17.579 1.00 95.19 226 LYS A O 1
ATOM 1761 N N . TRP A 1 227 ? -6.881 -18.093 15.945 1.00 96.50 227 TRP A N 1
ATOM 1762 C CA . TRP A 1 227 ? -6.186 -16.995 16.603 1.00 96.50 227 TRP A CA 1
ATOM 1763 C C . TRP A 1 227 ? -7.058 -16.345 17.678 1.00 96.50 227 TRP A C 1
ATOM 1765 O O . TRP A 1 227 ? -8.268 -16.189 17.501 1.00 96.50 227 TRP A O 1
ATOM 1775 N N . ASP A 1 228 ? -6.436 -15.929 18.782 1.00 95.38 228 ASP A N 1
ATOM 1776 C CA . ASP A 1 228 ? -7.109 -15.098 19.779 1.00 95.38 228 ASP A CA 1
ATOM 1777 C C . ASP A 1 228 ? -7.133 -13.643 19.314 1.00 95.38 228 ASP A C 1
ATOM 1779 O O . ASP A 1 228 ? -6.162 -12.909 19.459 1.00 95.38 228 ASP A O 1
ATOM 1783 N N . TRP A 1 229 ? -8.268 -13.209 18.778 1.00 96.62 229 TRP A N 1
ATOM 1784 C CA . TRP A 1 229 ? -8.472 -11.837 18.317 1.00 96.62 229 TRP A CA 1
ATOM 1785 C C . TRP A 1 229 ? -8.706 -10.820 19.435 1.00 96.62 229 TRP A C 1
ATOM 1787 O O . TRP A 1 229 ? -8.657 -9.614 19.184 1.00 96.62 229 TRP A O 1
ATOM 1797 N N . ASN A 1 230 ? -8.935 -11.284 20.664 1.00 94.38 230 ASN A N 1
ATOM 1798 C CA . ASN A 1 230 ? -9.189 -10.454 21.838 1.00 94.38 230 ASN A CA 1
ATOM 1799 C C . ASN A 1 230 ? -7.933 -10.212 22.684 1.00 94.38 230 ASN A C 1
ATOM 1801 O O . ASN A 1 230 ? -8.054 -9.647 23.775 1.00 94.38 230 ASN A O 1
ATOM 1805 N N . TYR A 1 231 ? -6.745 -10.558 22.167 1.00 94.38 231 TYR A N 1
ATOM 1806 C CA . TYR A 1 231 ? -5.462 -10.325 22.832 1.00 94.38 231 TYR A CA 1
ATOM 1807 C C . TYR A 1 231 ? -5.344 -8.901 23.389 1.00 94.38 231 TYR A C 1
ATOM 1809 O O . TYR A 1 231 ? -5.871 -7.930 22.824 1.00 94.38 231 TYR A O 1
ATOM 1817 N N . LYS A 1 232 ? -4.658 -8.750 24.519 1.00 94.06 232 LYS A N 1
ATOM 1818 C CA . LYS A 1 232 ? -4.622 -7.477 25.237 1.00 94.06 232 LYS A CA 1
ATOM 1819 C C . LYS A 1 232 ? -3.914 -6.396 24.414 1.00 94.06 232 LYS A C 1
ATOM 1821 O O . LYS A 1 232 ? -2.888 -6.631 23.780 1.00 94.06 232 LYS A O 1
ATOM 1826 N N . VAL A 1 233 ? -4.476 -5.188 24.411 1.00 92.44 233 VAL A N 1
ATOM 1827 C CA . VAL A 1 233 ? -3.861 -4.026 23.751 1.00 92.44 233 VAL A CA 1
ATOM 1828 C C . VAL A 1 233 ? -2.498 -3.736 24.386 1.00 92.44 233 VAL A C 1
ATOM 1830 O O . VAL A 1 233 ? -2.358 -3.781 25.607 1.00 92.44 233 VAL A O 1
ATOM 1833 N N . GLY A 1 234 ? -1.500 -3.432 23.555 1.00 92.06 234 GLY A N 1
ATOM 1834 C CA . GLY A 1 234 ? -0.134 -3.143 23.998 1.00 92.06 234 GLY A CA 1
ATOM 1835 C C . GLY A 1 234 ? 0.775 -4.367 24.138 1.00 92.06 234 GLY A C 1
ATOM 1836 O O . GLY A 1 234 ? 1.988 -4.188 24.216 1.00 92.06 234 GLY A O 1
ATOM 1837 N N . GLU A 1 235 ? 0.232 -5.585 24.128 1.00 92.00 235 GLU A N 1
ATOM 1838 C CA . GLU A 1 235 ? 1.034 -6.812 24.102 1.00 92.00 235 GLU A CA 1
ATOM 1839 C C . GLU A 1 235 ? 1.485 -7.160 22.677 1.00 92.00 235 GLU A C 1
ATOM 1841 O O . GLU A 1 235 ? 0.959 -6.643 21.687 1.00 92.00 235 GLU A O 1
ATOM 1846 N N . GLN A 1 236 ? 2.489 -8.034 22.580 1.00 91.44 236 GLN A N 1
ATOM 1847 C CA . GLN A 1 236 ? 2.928 -8.589 21.306 1.00 91.44 236 GLN A CA 1
ATOM 1848 C C . GLN A 1 236 ? 1.775 -9.355 20.649 1.00 91.44 236 GLN A C 1
ATOM 1850 O O . GLN A 1 236 ? 1.084 -10.137 21.302 1.00 91.44 236 GLN A O 1
ATOM 1855 N N . VAL A 1 237 ? 1.587 -9.145 19.346 1.00 94.31 237 VAL A N 1
ATOM 1856 C CA . VAL A 1 237 ? 0.539 -9.825 18.578 1.00 94.31 237 VAL A CA 1
ATOM 1857 C C . VAL A 1 237 ? 0.803 -11.341 18.572 1.00 94.31 237 VAL A C 1
ATOM 1859 O O . VAL A 1 237 ? 1.866 -11.758 18.108 1.00 94.31 237 VAL A O 1
ATOM 1862 N N . PRO A 1 238 ? -0.133 -12.186 19.050 1.00 94.44 238 PRO A N 1
ATOM 1863 C CA . PRO A 1 238 ? 0.099 -13.620 19.242 1.00 94.44 238 PRO A CA 1
ATOM 1864 C C . PRO A 1 238 ? -0.184 -14.448 17.974 1.00 94.44 238 PRO A C 1
ATOM 1866 O O . PRO A 1 238 ? -0.678 -15.573 18.055 1.00 94.44 238 PRO A O 1
ATOM 1869 N N . PHE A 1 239 ? 0.070 -13.892 16.789 1.00 94.94 239 PHE A N 1
ATOM 1870 C CA . PHE A 1 239 ? -0.245 -14.523 15.503 1.00 94.94 239 PHE A CA 1
ATOM 1871 C C . PHE A 1 239 ? 1.023 -15.008 14.804 1.00 94.94 239 PHE A C 1
ATOM 1873 O O . PHE A 1 239 ? 2.093 -14.424 14.945 1.00 94.94 239 PHE A O 1
ATOM 1880 N N . ASN A 1 240 ? 0.897 -16.069 14.007 1.00 92.56 240 ASN A N 1
ATOM 1881 C CA . ASN A 1 240 ? 1.989 -16.594 13.183 1.00 92.56 240 ASN A CA 1
ATOM 1882 C C . ASN A 1 240 ? 2.057 -15.963 11.777 1.00 92.56 240 ASN A C 1
ATOM 1884 O O . ASN A 1 240 ? 2.905 -16.353 10.978 1.00 92.56 240 ASN A O 1
ATOM 1888 N N . ALA A 1 241 ? 1.178 -15.005 11.476 1.00 97.00 241 ALA A N 1
ATOM 1889 C CA . ALA A 1 241 ? 1.277 -14.096 10.339 1.00 97.00 241 ALA A CA 1
ATOM 1890 C C . ALA A 1 241 ? 0.663 -12.733 10.702 1.00 97.00 241 ALA A C 1
ATOM 1892 O O . ALA A 1 241 ? -0.258 -12.681 11.521 1.00 97.00 241 ALA A O 1
ATOM 1893 N N . PRO A 1 242 ? 1.159 -11.631 10.116 1.00 97.69 242 PRO A N 1
ATOM 1894 C CA . PRO A 1 242 ? 0.620 -10.305 10.374 1.00 97.69 242 PRO A CA 1
ATOM 1895 C C . PRO A 1 242 ? -0.713 -10.075 9.648 1.00 97.69 242 PRO A C 1
ATOM 1897 O O . PRO A 1 242 ? -0.972 -10.662 8.599 1.00 97.69 242 PRO A O 1
ATOM 1900 N N . THR A 1 243 ? -1.525 -9.160 10.176 1.00 98.31 243 THR A N 1
ATOM 1901 C CA . THR A 1 243 ? -2.672 -8.540 9.491 1.00 98.31 243 THR A CA 1
ATOM 1902 C C . THR A 1 243 ? -2.395 -7.067 9.178 1.00 98.31 243 THR A C 1
ATOM 1904 O O . THR A 1 243 ? -1.378 -6.511 9.607 1.00 98.31 243 THR A O 1
ATOM 1907 N N . CYS A 1 244 ? -3.330 -6.398 8.495 1.00 98.31 244 CYS A N 1
ATOM 1908 C CA . CYS A 1 244 ? -3.316 -4.945 8.289 1.00 98.31 244 CYS A CA 1
ATOM 1909 C C . CYS A 1 244 ? -3.092 -4.201 9.619 1.00 98.31 244 CYS A C 1
ATOM 1911 O O . CYS A 1 244 ? -2.152 -3.416 9.763 1.00 98.31 244 CYS A O 1
ATOM 1913 N N . ALA A 1 245 ? -3.887 -4.540 10.640 1.00 97.88 245 ALA A N 1
ATOM 1914 C CA . ALA A 1 245 ? -3.770 -3.956 11.970 1.00 97.88 245 ALA A CA 1
ATOM 1915 C C . ALA A 1 245 ? -2.452 -4.326 12.665 1.00 97.88 245 ALA A C 1
ATOM 1917 O O . ALA A 1 245 ? -1.917 -3.493 13.393 1.00 97.88 245 ALA A O 1
ATOM 1918 N N . THR A 1 246 ? -1.896 -5.530 12.461 1.00 97.19 246 THR A N 1
ATOM 1919 C CA . THR A 1 246 ? -0.572 -5.893 13.008 1.00 97.19 246 THR A CA 1
ATOM 1920 C C . THR A 1 246 ? 0.508 -4.930 12.520 1.00 97.19 246 THR A C 1
ATOM 1922 O O . THR A 1 246 ? 1.276 -4.399 13.323 1.00 97.19 246 THR A O 1
ATOM 1925 N N . CYS A 1 247 ? 0.536 -4.672 11.211 1.00 97.56 247 CYS A N 1
ATOM 1926 C CA . CYS A 1 247 ? 1.554 -3.837 10.583 1.00 97.56 247 CYS A CA 1
ATOM 1927 C C . CYS A 1 247 ? 1.375 -2.350 10.885 1.00 97.56 247 CYS A C 1
ATOM 1929 O O . CYS A 1 247 ? 2.356 -1.676 11.205 1.00 97.56 247 CYS A O 1
ATOM 1931 N N . HIS A 1 248 ? 0.143 -1.844 10.830 1.00 97.50 248 HIS A N 1
ATOM 1932 C CA . HIS A 1 248 ? -0.106 -0.402 10.823 1.00 97.50 248 HIS A CA 1
ATOM 1933 C C . HIS A 1 248 ? -0.511 0.193 12.176 1.00 97.50 248 HIS A C 1
ATOM 1935 O O . HIS A 1 248 ? -0.271 1.377 12.384 1.00 97.50 248 HIS A O 1
ATOM 1941 N N . MET A 1 249 ? -1.070 -0.591 13.108 1.00 97.44 249 MET A N 1
ATOM 1942 C CA . MET A 1 249 ? -1.708 -0.033 14.318 1.00 97.44 249 MET A CA 1
ATOM 1943 C C . MET A 1 249 ? -1.325 -0.740 15.623 1.00 97.44 249 MET A C 1
ATOM 1945 O O . MET A 1 249 ? -1.169 -0.099 16.657 1.00 97.44 249 MET A O 1
ATOM 1949 N N . SER A 1 250 ? -1.159 -2.063 15.608 1.00 96.88 250 SER A N 1
ATOM 1950 C CA . SER A 1 250 ? -0.927 -2.881 16.807 1.00 96.88 250 SER A CA 1
ATOM 1951 C C . SER A 1 250 ? 0.483 -2.708 17.350 1.00 96.88 250 SER A C 1
ATOM 1953 O O . SER A 1 250 ? 1.412 -2.408 16.603 1.00 96.88 250 SER A O 1
ATOM 1955 N N . ALA A 1 251 ? 0.663 -2.938 18.648 1.00 95.62 251 ALA A N 1
ATOM 1956 C CA . ALA A 1 251 ? 1.976 -2.870 19.278 1.00 95.62 251 ALA A CA 1
ATOM 1957 C C . ALA A 1 251 ? 2.972 -3.886 18.684 1.00 95.62 251 ALA A C 1
ATOM 1959 O O . ALA A 1 251 ? 2.601 -4.983 18.270 1.00 95.62 251 ALA A O 1
ATOM 1960 N N . ALA A 1 252 ? 4.249 -3.508 18.715 1.00 93.75 252 ALA A N 1
ATOM 1961 C CA . ALA A 1 252 ? 5.398 -4.384 18.504 1.00 93.75 252 ALA A CA 1
ATOM 1962 C C . ALA A 1 252 ? 6.401 -4.126 19.644 1.00 93.75 252 ALA A C 1
ATOM 1964 O O . ALA A 1 252 ? 7.358 -3.358 19.475 1.00 93.75 252 ALA A O 1
ATOM 1965 N N . PRO A 1 253 ? 6.136 -4.656 20.853 1.00 88.50 253 PRO A N 1
ATOM 1966 C CA . PRO A 1 253 ? 6.955 -4.379 22.025 1.00 88.50 253 PRO A CA 1
ATOM 1967 C C . PRO A 1 253 ? 8.398 -4.894 21.881 1.00 88.50 253 PRO A C 1
ATOM 1969 O O . PRO A 1 253 ? 8.644 -5.848 21.146 1.00 88.50 253 PRO A O 1
ATOM 1972 N N . PRO A 1 254 ? 9.361 -4.299 22.610 1.00 86.06 254 PRO A N 1
ATOM 1973 C CA . PRO A 1 254 ? 9.217 -3.092 23.431 1.00 86.06 254 PRO A CA 1
ATOM 1974 C C . PRO A 1 254 ? 9.259 -1.791 22.607 1.00 86.06 254 PRO A C 1
ATOM 1976 O O . PRO A 1 254 ? 9.018 -0.719 23.155 1.00 86.06 254 PRO A O 1
ATOM 1979 N N . ALA A 1 255 ? 9.569 -1.874 21.309 1.00 85.00 255 ALA A N 1
ATOM 1980 C CA . ALA A 1 255 ? 9.891 -0.719 20.475 1.00 85.00 255 ALA A CA 1
ATOM 1981 C C . ALA A 1 255 ? 8.671 0.140 20.100 1.00 85.00 255 ALA A C 1
ATOM 1983 O O . ALA A 1 255 ? 8.813 1.349 19.922 1.00 85.00 255 ALA A O 1
ATOM 1984 N N . ILE A 1 256 ? 7.481 -0.458 19.960 1.00 92.94 256 ILE A N 1
ATOM 1985 C CA . ILE A 1 256 ? 6.312 0.230 19.392 1.00 92.94 256 ILE A CA 1
ATOM 1986 C C . ILE A 1 256 ? 5.045 -0.056 20.194 1.00 92.94 256 ILE A C 1
ATOM 1988 O O . ILE A 1 256 ? 4.690 -1.211 20.434 1.00 92.94 256 ILE A O 1
ATOM 1992 N N . LYS A 1 257 ? 4.326 1.011 20.553 1.00 94.12 257 LYS A N 1
ATOM 1993 C CA . LYS A 1 257 ? 3.001 0.955 21.187 1.00 94.12 257 LYS A CA 1
ATOM 1994 C C . LYS A 1 257 ? 1.886 0.842 20.141 1.00 94.12 257 LYS A C 1
ATOM 1996 O O . LYS A 1 257 ? 2.104 1.072 18.954 1.00 94.12 257 LYS A O 1
ATOM 2001 N N . SER A 1 258 ? 0.688 0.459 20.580 1.00 95.62 258 SER A N 1
ATOM 2002 C CA . SER A 1 258 ? -0.495 0.552 19.712 1.00 95.62 258 SER A CA 1
ATOM 2003 C C . SER A 1 258 ? -0.856 2.022 19.477 1.00 95.62 258 SER A C 1
ATOM 2005 O O . SER A 1 258 ? -0.629 2.827 20.375 1.00 95.62 258 SER A O 1
ATOM 2007 N N . THR A 1 259 ? -1.387 2.354 18.301 1.00 96.31 259 THR A N 1
ATOM 2008 C CA . THR A 1 259 ? -1.769 3.726 17.923 1.00 96.31 259 THR A CA 1
ATOM 2009 C C . THR A 1 259 ? -2.958 3.714 16.956 1.00 96.31 259 THR A C 1
ATOM 2011 O O . THR A 1 259 ? -3.083 2.784 16.154 1.00 96.31 259 THR A O 1
ATOM 2014 N N . HIS A 1 260 ? -3.812 4.740 17.011 1.00 97.62 260 HIS A N 1
ATOM 2015 C CA . HIS A 1 260 ? -4.798 5.049 15.961 1.00 97.62 260 HIS A CA 1
ATOM 2016 C C . HIS A 1 260 ? -4.228 5.953 14.859 1.00 97.62 260 HIS A C 1
ATOM 2018 O O . HIS A 1 260 ? -4.888 6.191 13.848 1.00 97.62 260 HIS A O 1
ATOM 2024 N N . ASN A 1 261 ? -2.978 6.405 14.996 1.00 96.81 261 ASN A N 1
ATOM 2025 C CA . ASN A 1 261 ? -2.294 7.155 13.957 1.00 96.81 261 ASN A CA 1
ATOM 2026 C C . ASN A 1 261 ? -1.622 6.217 12.944 1.00 96.81 261 ASN A C 1
ATOM 2028 O O . ASN A 1 261 ? -0.440 5.878 13.053 1.00 96.81 261 ASN A O 1
ATOM 2032 N N . VAL A 1 262 ? -2.368 5.834 11.907 1.00 95.00 262 VAL A N 1
ATOM 2033 C CA . VAL A 1 262 ? -1.875 4.960 10.826 1.00 95.00 262 VAL A CA 1
ATOM 2034 C C . VAL A 1 262 ? -0.691 5.547 10.043 1.00 95.00 262 VAL A C 1
ATOM 2036 O O . VAL A 1 262 ? 0.028 4.809 9.368 1.00 95.00 262 VAL A O 1
ATOM 2039 N N . SER A 1 263 ? -0.434 6.855 10.157 1.00 95.12 263 SER A N 1
ATOM 2040 C CA . SER A 1 263 ? 0.675 7.533 9.479 1.00 95.12 263 SER A CA 1
ATOM 2041 C C . SER A 1 263 ? 2.026 7.359 10.170 1.00 95.12 263 SER A C 1
ATOM 2043 O O . SER A 1 263 ? 3.058 7.690 9.577 1.00 95.12 263 SER A O 1
ATOM 2045 N N . GLU A 1 264 ? 2.055 6.844 11.403 1.00 94.06 264 GLU A N 1
ATOM 2046 C CA . GLU A 1 264 ? 3.289 6.722 12.186 1.00 94.06 264 GLU A CA 1
ATOM 2047 C C . GLU A 1 264 ? 4.312 5.757 11.581 1.00 94.06 264 GLU A C 1
ATOM 2049 O O . GLU A 1 264 ? 5.494 5.889 11.865 1.00 94.06 264 GLU A O 1
ATOM 2054 N N . ARG A 1 265 ? 3.895 4.823 10.719 1.00 95.00 265 ARG A N 1
ATOM 2055 C CA . ARG A 1 265 ? 4.774 3.774 10.161 1.00 95.00 265 ARG A CA 1
ATOM 2056 C C . ARG A 1 265 ? 4.972 3.868 8.647 1.00 95.00 265 ARG A C 1
ATOM 2058 O O . ARG A 1 265 ? 5.609 3.002 8.049 1.00 95.00 265 ARG A O 1
ATOM 2065 N N . LEU A 1 266 ? 4.427 4.904 8.010 1.00 95.81 266 LEU A N 1
ATOM 2066 C CA . LEU A 1 266 ? 4.466 5.074 6.556 1.00 95.81 266 LEU A CA 1
ATOM 2067 C C . LEU A 1 266 ? 5.713 5.858 6.144 1.00 95.81 266 LEU A C 1
ATOM 2069 O O . LEU A 1 266 ? 5.743 7.074 6.280 1.00 95.81 266 LEU A O 1
ATOM 2073 N N . ALA A 1 267 ? 6.745 5.178 5.641 1.00 96.50 267 ALA A N 1
ATOM 2074 C CA . ALA A 1 267 ? 7.974 5.831 5.171 1.00 96.50 267 ALA A CA 1
ATOM 2075 C C . ALA A 1 267 ? 7.851 6.445 3.758 1.00 96.50 267 ALA A C 1
ATOM 2077 O O . ALA A 1 267 ? 8.698 7.249 3.359 1.00 96.50 267 ALA A O 1
ATOM 2078 N N . TRP A 1 268 ? 6.811 6.070 3.010 1.00 95.69 268 TRP A N 1
ATOM 2079 C CA . TRP A 1 268 ? 6.489 6.584 1.679 1.00 95.69 268 TRP A CA 1
ATOM 2080 C C . TRP A 1 268 ? 5.075 7.162 1.654 1.00 95.69 268 TRP A C 1
ATOM 2082 O O . TRP A 1 268 ? 4.166 6.621 2.278 1.00 95.69 268 TRP A O 1
ATOM 2092 N N . GLU A 1 269 ? 4.913 8.254 0.917 1.00 91.50 269 GLU A N 1
ATOM 2093 C CA . GLU A 1 269 ? 3.661 8.617 0.267 1.00 91.50 269 GLU A CA 1
ATOM 2094 C C . GLU A 1 269 ? 3.719 8.042 -1.152 1.00 91.50 269 GLU A C 1
ATOM 2096 O O . GLU A 1 269 ? 4.634 8.375 -1.906 1.00 91.50 269 GLU A O 1
ATOM 2101 N N . SER A 1 270 ? 2.800 7.134 -1.474 1.00 90.38 270 SER A N 1
ATOM 2102 C CA . SER A 1 270 ? 2.728 6.406 -2.747 1.00 90.38 270 SER A CA 1
ATOM 2103 C C . SER A 1 270 ? 1.343 6.454 -3.402 1.00 90.38 270 SER A C 1
ATOM 2105 O O . SER A 1 270 ? 1.179 5.876 -4.480 1.00 90.38 270 SER A O 1
ATOM 2107 N N . GLN A 1 271 ? 0.373 7.148 -2.797 1.00 84.94 271 GLN A N 1
ATOM 2108 C CA . GLN A 1 271 ? -0.936 7.454 -3.375 1.00 84.94 271 GLN A CA 1
ATOM 2109 C C . GLN A 1 271 ? -0.806 8.532 -4.461 1.00 84.94 271 GLN A C 1
ATOM 2111 O O . GLN A 1 271 ? -1.476 8.451 -5.490 1.00 84.94 271 GLN A O 1
ATOM 2116 N N . SER A 1 272 ? 0.104 9.489 -4.310 1.00 81.94 272 SER A N 1
ATOM 2117 C CA . SER A 1 272 ? 0.297 10.550 -5.300 1.00 81.94 272 SER A CA 1
ATOM 2118 C C . SER A 1 272 ? 1.042 10.063 -6.564 1.00 81.94 272 SER A C 1
ATOM 2120 O O . SER A 1 272 ? 1.639 8.977 -6.566 1.00 81.94 272 SER A O 1
ATOM 2122 N N . PRO A 1 273 ? 1.024 10.836 -7.675 1.00 84.19 273 PRO A N 1
ATOM 2123 C CA . PRO A 1 273 ? 1.681 10.442 -8.923 1.00 84.19 273 PRO A CA 1
ATOM 2124 C C . PRO A 1 273 ? 3.179 10.168 -8.803 1.00 84.19 273 PRO A C 1
ATOM 2126 O O . PRO A 1 273 ? 3.688 9.353 -9.562 1.00 84.19 273 PRO A O 1
ATOM 2129 N N . PHE A 1 274 ? 3.883 10.813 -7.870 1.00 89.31 274 PHE A N 1
ATOM 2130 C CA . PHE A 1 274 ? 5.275 10.514 -7.534 1.00 89.31 274 PHE A CA 1
ATOM 2131 C C . PHE A 1 274 ? 5.361 9.944 -6.126 1.00 89.31 274 PHE A C 1
ATOM 2133 O O . PHE A 1 274 ? 4.790 10.493 -5.194 1.00 89.31 274 PHE A O 1
ATOM 2140 N N . SER A 1 275 ? 6.167 8.904 -5.941 1.00 91.88 275 SER A N 1
ATOM 2141 C CA . SER A 1 275 ? 6.485 8.426 -4.599 1.00 91.88 275 SER A CA 1
ATOM 2142 C C . SER A 1 275 ? 7.477 9.346 -3.916 1.00 91.88 275 SER A C 1
ATOM 2144 O O . SER A 1 275 ? 8.581 9.562 -4.425 1.00 91.88 275 SER A O 1
ATOM 2146 N N . ILE A 1 276 ? 7.111 9.852 -2.743 1.00 92.44 276 ILE A N 1
ATOM 2147 C CA . ILE A 1 276 ? 7.967 10.730 -1.941 1.00 92.44 276 ILE A CA 1
ATOM 2148 C C . ILE A 1 276 ? 8.142 10.173 -0.533 1.00 92.44 276 ILE A C 1
ATOM 2150 O O . ILE A 1 276 ? 7.255 9.523 0.019 1.00 92.44 276 ILE A O 1
ATOM 2154 N N . ARG A 1 277 ? 9.295 10.443 0.082 1.00 94.69 277 ARG A N 1
ATOM 2155 C CA . ARG A 1 277 ? 9.470 10.172 1.511 1.00 94.69 277 ARG A CA 1
ATOM 2156 C C . ARG A 1 277 ? 8.515 11.061 2.301 1.00 94.69 277 ARG A C 1
ATOM 2158 O O . ARG A 1 277 ? 8.412 12.257 2.033 1.00 94.69 277 ARG A O 1
ATOM 2165 N N . THR A 1 278 ? 7.808 10.487 3.271 1.00 93.06 278 THR A N 1
ATOM 2166 C CA . THR A 1 278 ? 6.839 11.263 4.056 1.00 93.06 278 THR A CA 1
ATOM 2167 C C . THR A 1 278 ? 7.531 12.336 4.889 1.00 93.06 278 THR A C 1
ATOM 2169 O O . THR A 1 278 ? 8.583 12.073 5.476 1.00 93.06 278 THR A O 1
ATOM 2172 N N . SER A 1 279 ? 6.897 13.501 5.016 1.00 90.88 279 SER A N 1
ATOM 2173 C CA . SER A 1 279 ? 7.356 14.563 5.910 1.00 90.88 279 SER A CA 1
ATOM 2174 C C . SER A 1 279 ? 7.255 14.167 7.389 1.00 90.88 279 SER A C 1
ATOM 2176 O O . SER A 1 279 ? 6.496 13.264 7.764 1.00 90.88 279 SER A O 1
ATOM 2178 N N . GLN A 1 280 ? 7.998 14.896 8.230 1.00 91.69 280 GLN A N 1
ATOM 2179 C CA . GLN A 1 280 ? 7.986 14.718 9.684 1.00 91.69 280 GLN A CA 1
ATOM 2180 C C . GLN A 1 280 ? 6.644 15.084 10.326 1.00 91.69 280 GLN A C 1
ATOM 2182 O O . GLN A 1 280 ? 6.310 14.538 11.371 1.00 91.69 280 GLN A O 1
ATOM 2187 N N . TYR A 1 281 ? 5.864 15.960 9.681 1.00 89.81 281 TYR A N 1
ATOM 2188 C CA . TYR A 1 281 ? 4.543 16.390 10.147 1.00 89.81 281 TYR A CA 1
ATOM 2189 C C . TYR A 1 281 ? 3.652 15.197 10.520 1.00 89.81 281 TYR A C 1
ATOM 2191 O O . TYR A 1 281 ? 3.090 15.141 11.611 1.00 89.81 281 TYR A O 1
ATOM 2199 N N . TRP A 1 282 ? 3.602 14.188 9.651 1.00 88.69 282 TRP A N 1
ATOM 2200 C CA . TRP A 1 282 ? 2.798 12.996 9.880 1.00 88.69 282 TRP A CA 1
ATOM 2201 C C . TRP A 1 282 ? 3.440 12.092 10.935 1.00 88.69 282 TRP A C 1
ATOM 2203 O O . TRP A 1 282 ? 4.468 11.467 10.670 1.00 88.69 282 TRP A O 1
ATOM 2213 N N . GLY A 1 283 ? 2.824 11.996 12.114 1.00 87.44 283 GLY A N 1
ATOM 2214 C CA . GLY A 1 283 ? 3.286 11.140 13.213 1.00 87.44 283 GLY A CA 1
ATOM 2215 C C . GLY A 1 283 ? 4.492 11.677 13.994 1.00 87.44 283 GLY A C 1
ATOM 2216 O O . GLY A 1 283 ? 5.042 10.934 14.813 1.00 87.44 283 GLY A O 1
ATOM 2217 N N . ASN A 1 284 ? 4.898 12.933 13.744 1.00 92.06 284 ASN A N 1
ATOM 2218 C CA . ASN A 1 284 ? 6.058 13.607 14.344 1.00 92.06 284 ASN A CA 1
ATOM 2219 C C . ASN A 1 284 ? 7.363 12.789 14.243 1.00 92.06 284 ASN A C 1
ATOM 2221 O O . ASN A 1 284 ? 8.122 12.683 15.205 1.00 92.06 284 ASN A O 1
ATOM 2225 N N . LYS A 1 285 ? 7.580 12.143 13.091 1.00 93.94 285 LYS A N 1
ATOM 2226 C CA . LYS A 1 285 ? 8.688 11.204 12.841 1.00 93.94 285 LYS A CA 1
ATOM 2227 C C . LYS A 1 285 ? 9.255 11.396 11.445 1.00 93.94 285 LYS A C 1
ATOM 2229 O O . LYS A 1 285 ? 8.505 11.494 10.476 1.00 93.94 285 LYS A O 1
ATOM 2234 N N . THR A 1 286 ? 10.572 11.405 11.329 1.00 96.56 286 THR A N 1
ATOM 2235 C CA . THR A 1 286 ? 11.281 11.310 10.049 1.00 96.56 286 THR A CA 1
ATOM 2236 C C . THR A 1 286 ? 10.939 9.997 9.346 1.00 96.56 286 THR A C 1
ATOM 2238 O O . THR A 1 286 ? 10.589 9.007 9.989 1.00 96.56 286 THR A O 1
ATOM 2241 N N . TRP A 1 287 ? 11.054 9.939 8.017 1.00 96.88 287 TRP A N 1
ATOM 2242 C CA . TRP A 1 287 ? 10.762 8.699 7.288 1.00 96.88 287 TRP A CA 1
ATOM 2243 C C . TRP A 1 287 ? 11.668 7.537 7.734 1.00 96.88 287 TRP A C 1
ATOM 2245 O O . TRP A 1 287 ? 11.235 6.385 7.693 1.00 96.88 287 TRP A O 1
ATOM 2255 N N . GLN A 1 288 ? 12.892 7.832 8.188 1.00 96.94 288 GLN A N 1
ATOM 2256 C CA . GLN A 1 288 ? 13.838 6.861 8.733 1.00 96.94 288 GLN A CA 1
ATOM 2257 C C . GLN A 1 288 ? 13.309 6.242 10.028 1.00 96.94 288 GLN A C 1
ATOM 2259 O O . GLN A 1 288 ? 13.253 5.021 10.133 1.00 96.94 288 GLN A O 1
ATOM 2264 N N . GLU A 1 289 ? 12.827 7.055 10.971 1.00 96.31 289 GLU A N 1
ATOM 2265 C CA . GLU A 1 289 ? 12.203 6.556 12.206 1.00 96.31 289 GLU A CA 1
ATOM 2266 C C . GLU A 1 289 ? 10.974 5.692 11.892 1.00 96.31 289 GLU A C 1
ATOM 2268 O O . GLU A 1 289 ? 10.806 4.611 12.456 1.00 96.31 289 GLU A O 1
ATOM 2273 N N . LYS A 1 290 ? 10.143 6.102 10.923 1.00 96.56 290 LYS A N 1
ATOM 2274 C CA . LYS A 1 290 ? 8.995 5.294 10.469 1.00 96.56 290 LYS A CA 1
ATOM 2275 C C . LYS A 1 290 ? 9.433 3.965 9.852 1.00 96.56 290 LYS A C 1
ATOM 2277 O O . LYS A 1 290 ? 8.806 2.929 10.079 1.00 96.56 290 LYS A O 1
ATOM 2282 N N . ARG A 1 291 ? 10.526 3.970 9.082 1.00 96.44 291 ARG A N 1
ATOM 2283 C CA . ARG A 1 291 ? 11.143 2.764 8.513 1.00 96.44 291 ARG A CA 1
ATOM 2284 C C . ARG A 1 291 ? 11.642 1.833 9.618 1.00 96.44 291 ARG A C 1
ATOM 2286 O O . ARG A 1 291 ? 11.374 0.635 9.542 1.00 96.44 291 ARG A O 1
ATOM 2293 N N . GLU A 1 292 ? 12.319 2.349 10.639 1.00 95.94 292 GLU A N 1
ATOM 2294 C CA . GLU A 1 292 ? 12.763 1.550 11.787 1.00 95.94 292 GLU A CA 1
ATOM 2295 C C . GLU A 1 292 ? 11.592 0.957 12.570 1.00 95.94 292 GLU A C 1
ATOM 2297 O O . GLU A 1 292 ? 11.643 -0.206 12.986 1.00 95.94 292 GLU A O 1
ATOM 2302 N N . GLN A 1 293 ? 10.501 1.713 12.705 1.00 95.88 293 GLN A N 1
ATOM 2303 C CA . GLN A 1 293 ? 9.274 1.198 13.291 1.00 95.88 293 GLN A CA 1
ATOM 2304 C C . GLN A 1 293 ? 8.718 0.024 12.473 1.00 95.88 293 GLN A C 1
ATOM 2306 O O . GLN A 1 293 ? 8.514 -1.066 13.005 1.00 95.88 293 GLN A O 1
ATOM 2311 N N . MET A 1 294 ? 8.555 0.183 11.158 1.00 97.19 294 MET A N 1
ATOM 2312 C CA . MET A 1 294 ? 8.093 -0.921 10.313 1.00 97.19 294 MET A CA 1
ATOM 2313 C C . MET A 1 294 ? 9.029 -2.140 10.395 1.00 97.19 294 MET A C 1
ATOM 2315 O O . MET A 1 294 ? 8.570 -3.268 10.560 1.00 97.19 294 MET A O 1
ATOM 2319 N N . LEU A 1 295 ? 10.350 -1.931 10.374 1.00 96.62 295 LEU A N 1
ATOM 2320 C CA . LEU A 1 295 ? 11.323 -3.017 10.528 1.00 96.62 295 LEU A CA 1
ATOM 2321 C C . LEU A 1 295 ? 11.204 -3.724 11.881 1.00 96.62 295 LEU A C 1
ATOM 2323 O O . LEU A 1 295 ? 11.407 -4.934 11.941 1.00 96.62 295 LEU A O 1
ATOM 2327 N N . SER A 1 296 ? 10.872 -3.010 12.956 1.00 95.56 296 SER A N 1
ATOM 2328 C CA . SER A 1 296 ? 10.653 -3.621 14.272 1.00 95.56 296 SER A CA 1
ATOM 2329 C C . SER A 1 296 ? 9.424 -4.528 14.273 1.00 95.56 296 SER A C 1
ATOM 2331 O O . SER A 1 296 ? 9.465 -5.588 14.891 1.00 95.56 296 SER A O 1
ATOM 2333 N N . VAL A 1 297 ? 8.375 -4.182 13.513 1.00 96.38 297 VAL A N 1
ATOM 2334 C CA . VAL A 1 297 ? 7.242 -5.093 13.290 1.00 96.38 297 VAL A CA 1
ATOM 2335 C C . VAL A 1 297 ? 7.716 -6.363 12.583 1.00 96.38 297 VAL A C 1
ATOM 2337 O O . VAL A 1 297 ? 7.439 -7.458 13.068 1.00 96.38 297 VAL A O 1
ATOM 2340 N N . CYS A 1 298 ? 8.474 -6.235 11.486 1.00 96.50 298 CYS A N 1
ATOM 2341 C CA . CYS A 1 298 ? 8.999 -7.382 10.736 1.00 96.50 298 CYS A CA 1
ATOM 2342 C C . CYS A 1 298 ? 9.887 -8.289 11.607 1.00 96.50 298 CYS A C 1
ATOM 2344 O O . CYS A 1 298 ? 9.818 -9.515 11.509 1.00 96.50 298 CYS A O 1
ATOM 2346 N N . LYS A 1 299 ? 10.709 -7.687 12.475 1.00 95.12 299 LYS A N 1
ATOM 2347 C CA . LYS A 1 299 ? 11.673 -8.370 13.354 1.00 95.12 299 LYS A CA 1
ATOM 2348 C C . LYS A 1 299 ? 11.020 -9.198 14.469 1.00 95.12 299 LYS A C 1
ATOM 2350 O O . LYS A 1 299 ? 11.716 -9.983 15.103 1.00 95.12 299 LYS A O 1
ATOM 2355 N N . GLN A 1 300 ? 9.704 -9.093 14.672 1.00 93.12 300 GLN A N 1
ATOM 2356 C CA . GLN A 1 300 ? 8.969 -10.008 15.558 1.00 93.12 300 GLN A CA 1
ATOM 2357 C C . GLN A 1 300 ? 8.921 -11.446 15.012 1.00 93.12 300 GLN A C 1
ATOM 2359 O O . GLN A 1 300 ? 8.751 -12.383 15.789 1.00 93.12 300 GLN A O 1
ATOM 2364 N N . CYS A 1 301 ? 9.076 -11.631 13.694 1.00 94.88 301 CYS A N 1
ATOM 2365 C CA . CYS A 1 301 ? 9.014 -12.948 13.045 1.00 94.88 301 CYS A CA 1
ATOM 2366 C C . CYS A 1 301 ? 10.210 -13.241 12.126 1.00 94.88 301 CYS A C 1
ATOM 2368 O O . CYS A 1 301 ? 10.551 -14.403 11.914 1.00 94.88 301 CYS A O 1
ATOM 2370 N N . HIS A 1 302 ? 10.850 -12.211 11.571 1.00 95.94 302 HIS A N 1
ATOM 2371 C CA . HIS A 1 302 ? 11.923 -12.354 10.591 1.00 95.94 302 HIS A CA 1
ATOM 2372 C C . HIS A 1 302 ? 13.279 -11.910 11.132 1.00 95.94 302 HIS A C 1
ATOM 2374 O O . HIS A 1 302 ? 13.382 -11.049 12.005 1.00 95.94 302 HIS A O 1
ATOM 2380 N N . SER A 1 303 ? 14.351 -12.449 10.549 1.00 96.06 303 SER A N 1
ATOM 2381 C CA . SER A 1 303 ? 15.691 -11.934 10.811 1.00 96.06 303 SER A CA 1
ATOM 2382 C C . SER A 1 303 ? 15.830 -10.490 10.317 1.00 96.06 303 SER A C 1
ATOM 2384 O O . SER A 1 303 ? 15.207 -10.074 9.335 1.00 96.06 303 SER A O 1
ATOM 2386 N N . LYS A 1 304 ? 16.723 -9.739 10.972 1.00 95.19 304 LYS A N 1
ATOM 2387 C CA . LYS A 1 304 ? 17.106 -8.383 10.560 1.00 95.19 304 LYS A CA 1
ATOM 2388 C C . LYS A 1 304 ? 17.511 -8.332 9.081 1.00 95.19 304 LYS A C 1
ATOM 2390 O O . LYS A 1 304 ? 17.003 -7.492 8.346 1.00 95.19 304 LYS A O 1
ATOM 2395 N N . SER A 1 305 ? 18.363 -9.265 8.651 1.00 94.31 305 SER A N 1
ATOM 2396 C CA . SER A 1 305 ? 18.892 -9.321 7.284 1.00 94.31 305 SER A CA 1
ATOM 2397 C C . SER A 1 305 ? 17.804 -9.499 6.227 1.00 94.31 305 SER A C 1
ATOM 2399 O O . SER A 1 305 ? 17.830 -8.813 5.208 1.00 94.31 305 SER A O 1
ATOM 2401 N N . PHE A 1 306 ? 16.826 -10.376 6.470 1.00 96.12 306 PHE A N 1
ATOM 2402 C CA . PHE A 1 306 ? 15.712 -10.574 5.546 1.00 96.12 306 PHE A CA 1
ATOM 2403 C C . PHE A 1 306 ? 14.845 -9.316 5.448 1.00 96.12 306 PHE A C 1
ATOM 2405 O O . PHE A 1 306 ? 14.585 -8.836 4.347 1.00 96.12 306 PHE A O 1
ATOM 2412 N N . ALA A 1 307 ? 14.434 -8.760 6.593 1.00 96.94 307 ALA A N 1
ATOM 2413 C CA . ALA A 1 307 ? 13.553 -7.595 6.629 1.00 96.94 307 ALA A CA 1
ATOM 2414 C C . ALA A 1 307 ? 14.191 -6.367 5.955 1.00 96.94 307 ALA A C 1
ATOM 2416 O O . ALA A 1 307 ? 13.537 -5.678 5.174 1.00 96.94 307 ALA A O 1
ATOM 2417 N N . GLU A 1 308 ? 15.475 -6.111 6.212 1.00 96.81 308 GLU A N 1
ATOM 2418 C CA . GLU A 1 308 ? 16.200 -4.976 5.629 1.00 96.81 308 GLU A CA 1
ATOM 2419 C C . GLU A 1 308 ? 16.446 -5.158 4.128 1.00 96.81 308 GLU A C 1
ATOM 2421 O O . GLU A 1 308 ? 16.200 -4.224 3.364 1.00 96.81 308 GLU A O 1
ATOM 2426 N N . LYS A 1 309 ? 16.824 -6.367 3.680 1.00 97.00 309 LYS A N 1
ATOM 2427 C CA . LYS A 1 309 ? 16.971 -6.673 2.247 1.00 97.00 309 LYS A CA 1
ATOM 2428 C C . LYS A 1 309 ? 15.646 -6.517 1.507 1.00 97.00 309 LYS A C 1
ATOM 2430 O O . LYS A 1 309 ? 15.613 -5.867 0.467 1.00 97.00 309 LYS A O 1
ATOM 2435 N N . TYR A 1 310 ? 14.553 -7.057 2.049 1.00 97.88 310 TYR A N 1
ATOM 2436 C CA . TYR A 1 310 ? 13.231 -6.920 1.439 1.00 97.88 310 TYR A CA 1
ATOM 2437 C C . TYR A 1 310 ? 12.838 -5.444 1.286 1.00 97.88 310 TYR A C 1
ATOM 2439 O O . TYR A 1 310 ? 12.446 -5.005 0.206 1.00 97.88 310 TYR A O 1
ATOM 2447 N N . MET A 1 311 ? 12.995 -4.656 2.353 1.00 97.69 311 MET A N 1
ATOM 2448 C CA . MET A 1 311 ? 12.593 -3.250 2.351 1.00 97.69 311 MET A CA 1
ATOM 2449 C C . MET A 1 311 ? 13.486 -2.357 1.483 1.00 97.69 311 MET A C 1
ATOM 2451 O O . MET A 1 311 ? 12.975 -1.409 0.893 1.00 97.69 311 MET A O 1
ATOM 2455 N N . LEU A 1 312 ? 14.782 -2.662 1.343 1.00 98.06 312 LEU A N 1
ATOM 2456 C CA . LEU A 1 312 ? 15.645 -2.009 0.352 1.00 98.06 312 LEU A CA 1
ATOM 2457 C C . LEU A 1 312 ? 15.122 -2.248 -1.072 1.00 98.06 312 LEU A C 1
ATOM 2459 O O . LEU A 1 312 ? 15.006 -1.307 -1.848 1.00 98.06 312 LEU A O 1
ATOM 2463 N N . ILE A 1 313 ? 14.768 -3.490 -1.404 1.00 97.62 313 ILE A N 1
ATOM 2464 C CA . ILE A 1 313 ? 14.273 -3.853 -2.740 1.00 97.62 313 ILE A CA 1
ATOM 2465 C C . ILE A 1 313 ? 12.938 -3.161 -3.033 1.00 97.62 313 ILE A C 1
ATOM 2467 O O . ILE A 1 313 ? 12.760 -2.605 -4.116 1.00 97.62 313 ILE A O 1
ATOM 2471 N N . ALA A 1 314 ? 12.030 -3.125 -2.054 1.00 97.69 314 ALA A N 1
ATOM 2472 C CA . ALA A 1 314 ? 10.782 -2.374 -2.165 1.00 97.69 314 ALA A CA 1
ATOM 2473 C C . ALA A 1 314 ? 11.028 -0.862 -2.356 1.00 97.69 314 ALA A C 1
ATOM 2475 O O . ALA A 1 314 ? 10.371 -0.237 -3.184 1.00 97.69 314 ALA A O 1
ATOM 2476 N N . ASP A 1 315 ? 12.002 -0.270 -1.656 1.00 98.12 315 ASP A N 1
ATOM 2477 C CA . ASP A 1 315 ? 12.347 1.151 -1.813 1.00 98.12 315 ASP A CA 1
ATOM 2478 C C . ASP A 1 315 ? 12.910 1.464 -3.205 1.00 98.12 315 ASP A C 1
ATOM 2480 O O . ASP A 1 315 ? 12.543 2.469 -3.812 1.00 98.12 315 ASP A O 1
ATOM 2484 N N . LEU A 1 316 ? 13.755 0.589 -3.754 1.00 98.38 316 LEU A N 1
ATOM 2485 C CA . LEU A 1 316 ? 14.246 0.736 -5.124 1.00 98.38 316 LEU A CA 1
ATOM 2486 C C . LEU A 1 316 ? 13.130 0.577 -6.162 1.00 98.38 316 LEU A C 1
ATOM 2488 O O . LEU A 1 316 ? 13.172 1.238 -7.196 1.00 98.38 316 LEU A O 1
ATOM 2492 N N . ASN A 1 317 ? 12.109 -0.237 -5.881 1.00 97.81 317 ASN A N 1
ATOM 2493 C CA . ASN A 1 317 ? 10.926 -0.352 -6.732 1.00 97.81 317 ASN A CA 1
ATOM 2494 C C . ASN A 1 317 ? 10.125 0.967 -6.786 1.00 97.81 317 ASN A C 1
ATOM 2496 O O . ASN A 1 317 ? 9.762 1.420 -7.873 1.00 97.81 317 ASN A O 1
ATOM 2500 N N . MET A 1 318 ? 9.950 1.643 -5.643 1.00 97.44 318 MET A N 1
ATOM 2501 C CA . MET A 1 318 ? 9.335 2.981 -5.580 1.00 97.44 318 MET A CA 1
ATOM 2502 C C . MET A 1 318 ? 10.108 4.000 -6.427 1.00 97.44 318 MET A C 1
ATOM 2504 O O . MET A 1 318 ? 9.525 4.773 -7.190 1.00 97.44 318 MET A O 1
ATOM 2508 N N . LEU A 1 319 ? 11.440 3.978 -6.333 1.00 98.19 319 LEU A N 1
ATOM 2509 C CA . LEU A 1 319 ? 12.306 4.846 -7.130 1.00 98.19 319 LEU A CA 1
ATOM 2510 C C . LEU A 1 319 ? 12.260 4.495 -8.622 1.00 98.19 319 LEU A C 1
ATOM 2512 O O . LEU A 1 319 ? 12.223 5.395 -9.459 1.00 98.19 319 LEU A O 1
ATOM 2516 N N . GLN A 1 320 ? 12.193 3.207 -8.968 1.00 98.31 320 GLN A N 1
ATOM 2517 C CA . GLN A 1 320 ? 12.042 2.769 -10.353 1.00 98.31 320 GLN A CA 1
ATOM 2518 C C . GLN A 1 320 ? 10.748 3.297 -10.970 1.00 98.31 320 GLN A C 1
ATOM 2520 O O . GLN A 1 320 ? 10.764 3.768 -12.109 1.00 98.31 320 GLN A O 1
ATOM 2525 N N . TYR A 1 321 ? 9.644 3.249 -10.223 1.00 97.88 321 TYR A N 1
ATOM 2526 C CA . TYR A 1 321 ? 8.390 3.846 -10.657 1.00 97.88 321 TYR A CA 1
ATOM 2527 C C . TYR A 1 321 ? 8.544 5.351 -10.931 1.00 97.88 321 TYR A C 1
ATOM 2529 O O . TYR A 1 321 ? 8.093 5.829 -11.969 1.00 97.88 321 TYR A O 1
ATOM 2537 N N . ASN A 1 322 ? 9.219 6.096 -10.049 1.00 96.44 322 ASN A N 1
ATOM 2538 C CA . ASN A 1 322 ? 9.424 7.532 -10.250 1.00 96.44 322 ASN A CA 1
ATOM 2539 C C . ASN A 1 322 ? 10.155 7.834 -11.567 1.00 96.44 322 ASN A C 1
ATOM 2541 O O . ASN A 1 322 ? 9.802 8.792 -12.249 1.00 96.44 322 ASN A O 1
ATOM 2545 N N . GLU A 1 323 ? 11.146 7.028 -11.954 1.00 97.25 323 GLU A N 1
ATOM 2546 C CA . GLU A 1 323 ? 11.835 7.200 -13.241 1.00 97.25 323 GLU A CA 1
ATOM 2547 C C . GLU A 1 323 ? 10.930 6.893 -14.441 1.00 97.25 323 GLU A C 1
ATOM 2549 O O . GLU A 1 323 ? 10.956 7.626 -15.428 1.00 97.25 323 GLU A O 1
ATOM 2554 N N . ILE A 1 324 ? 10.077 5.867 -14.342 1.00 96.19 324 ILE A N 1
ATOM 2555 C CA . ILE A 1 324 ? 9.061 5.571 -15.366 1.00 96.19 324 ILE A CA 1
ATOM 2556 C C . ILE A 1 324 ? 8.110 6.762 -15.516 1.00 96.19 324 ILE A C 1
ATOM 2558 O O . ILE A 1 324 ? 7.844 7.219 -16.629 1.00 96.19 324 ILE A O 1
ATOM 2562 N N . TRP A 1 325 ? 7.626 7.293 -14.393 1.00 92.81 325 TRP A N 1
ATOM 2563 C CA . TRP A 1 325 ? 6.697 8.412 -14.401 1.00 92.81 325 TRP A CA 1
ATOM 2564 C C . TRP A 1 325 ? 7.337 9.690 -14.955 1.00 92.81 325 TRP A C 1
ATOM 2566 O O . TRP A 1 325 ? 6.710 10.361 -15.770 1.00 92.81 325 TRP A O 1
ATOM 2576 N N . LYS A 1 326 ? 8.610 9.987 -14.643 1.00 92.00 326 LYS A N 1
ATOM 2577 C CA . LYS A 1 326 ? 9.358 11.101 -15.269 1.00 92.00 326 LYS A CA 1
ATOM 2578 C C . LYS A 1 326 ? 9.379 11.003 -16.790 1.00 92.00 326 LYS A C 1
ATOM 2580 O O . LYS A 1 326 ? 9.149 12.004 -17.460 1.00 92.00 326 LYS A O 1
ATOM 2585 N N . THR A 1 327 ? 9.623 9.817 -17.346 1.00 91.38 327 THR A N 1
ATOM 2586 C CA . THR A 1 327 ? 9.596 9.617 -18.803 1.00 91.38 327 THR A CA 1
ATOM 2587 C C . THR A 1 327 ? 8.233 9.974 -19.395 1.00 91.38 327 THR A C 1
ATOM 2589 O O . THR A 1 327 ? 8.162 10.574 -20.466 1.00 91.38 327 THR A O 1
ATOM 2592 N N . ILE A 1 328 ? 7.152 9.645 -18.691 1.00 89.12 328 ILE A N 1
ATOM 2593 C CA . ILE A 1 328 ? 5.790 9.968 -19.119 1.00 89.12 328 ILE A CA 1
ATOM 2594 C C . ILE A 1 328 ? 5.517 11.467 -18.988 1.00 89.12 328 ILE A C 1
ATOM 2596 O O . ILE A 1 328 ? 4.995 12.058 -19.927 1.00 89.12 328 ILE A O 1
ATOM 2600 N N . VAL A 1 329 ? 5.947 12.105 -17.896 1.00 85.38 329 VAL A N 1
ATOM 2601 C CA . VAL A 1 329 ? 5.889 13.567 -17.727 1.00 85.38 329 VAL A CA 1
ATOM 2602 C C . VAL A 1 329 ? 6.560 14.283 -18.904 1.00 85.38 329 VAL A C 1
ATOM 2604 O O . VAL A 1 329 ? 5.978 15.190 -19.496 1.00 85.38 329 VAL A O 1
ATOM 2607 N N . GLU A 1 330 ? 7.761 13.854 -19.296 1.00 86.56 330 GLU A N 1
ATOM 2608 C CA . GLU A 1 330 ? 8.485 14.437 -20.434 1.00 86.56 330 GLU A CA 1
ATOM 2609 C C . GLU A 1 330 ? 7.778 14.227 -21.778 1.00 86.56 330 GLU A C 1
ATOM 2611 O O . GLU A 1 330 ? 7.891 15.061 -22.681 1.00 86.56 330 GLU A O 1
ATOM 2616 N N . LEU A 1 331 ? 7.039 13.126 -21.920 1.00 86.38 331 LEU A N 1
ATOM 2617 C CA . LEU A 1 331 ? 6.241 12.852 -23.105 1.00 86.38 331 LEU A CA 1
ATOM 2618 C C . LEU A 1 331 ? 4.980 13.735 -23.144 1.00 86.38 331 LEU A C 1
ATOM 2620 O O . LEU A 1 331 ? 4.688 14.338 -24.177 1.00 86.38 331 LEU A O 1
ATOM 2624 N N . ILE A 1 332 ? 4.290 13.885 -22.011 1.00 82.25 332 ILE A N 1
ATOM 2625 C CA . ILE A 1 332 ? 3.080 14.710 -21.887 1.00 82.25 332 ILE A CA 1
ATOM 2626 C C . ILE A 1 332 ? 3.365 16.181 -22.191 1.00 82.25 332 ILE A C 1
ATOM 2628 O O . ILE A 1 332 ? 2.596 16.806 -22.917 1.00 82.25 332 ILE A O 1
ATOM 2632 N N . LYS A 1 333 ? 4.510 16.722 -21.749 1.00 82.31 333 LYS A N 1
ATOM 2633 C CA . LYS A 1 333 ? 4.946 18.095 -22.090 1.00 82.31 333 LYS A CA 1
ATOM 2634 C C . LYS A 1 333 ? 4.981 18.372 -23.600 1.00 82.31 333 LYS A C 1
ATOM 2636 O O . LYS A 1 333 ? 4.994 19.524 -24.025 1.00 82.31 333 LYS A O 1
ATOM 2641 N N . LYS A 1 334 ? 5.028 17.327 -24.432 1.00 86.12 334 LYS A N 1
ATOM 2642 C CA . LYS A 1 334 ? 5.033 17.435 -25.895 1.00 86.12 334 LYS A CA 1
ATOM 2643 C C . LYS A 1 334 ? 3.648 17.241 -26.502 1.00 86.12 334 LYS A C 1
ATOM 2645 O O . LYS A 1 334 ? 3.433 17.722 -27.605 1.00 86.12 334 LYS A O 1
ATOM 2650 N N . PHE A 1 335 ? 2.713 16.585 -25.820 1.00 86.38 335 PHE A N 1
ATOM 2651 C CA . PHE A 1 335 ? 1.418 16.202 -26.389 1.00 86.38 335 PHE A CA 1
ATOM 2652 C C . PHE A 1 335 ? 0.632 17.378 -26.957 1.00 86.38 335 PHE A C 1
ATOM 2654 O O . PHE A 1 335 ? 0.234 17.317 -28.121 1.00 86.38 335 PHE A O 1
ATOM 2661 N N . LYS A 1 336 ? 0.540 18.483 -26.215 1.00 79.25 336 LYS A N 1
ATOM 2662 C CA . LYS A 1 336 ? -0.125 19.705 -26.682 1.00 79.25 336 LYS A CA 1
ATOM 2663 C C . LYS A 1 336 ? 0.484 20.253 -27.978 1.00 79.25 336 LYS A C 1
ATOM 2665 O O . LYS A 1 336 ? -0.221 20.504 -28.949 1.00 79.25 336 LYS A O 1
ATOM 2670 N N . ASN A 1 337 ? 1.814 20.365 -28.036 1.00 86.06 337 ASN A N 1
ATOM 2671 C CA . ASN A 1 337 ? 2.532 20.901 -29.204 1.00 86.06 337 ASN A CA 1
ATOM 2672 C C . ASN A 1 337 ? 2.382 20.041 -30.470 1.00 86.06 337 ASN A C 1
ATOM 2674 O O . ASN A 1 337 ? 2.644 20.521 -31.570 1.00 86.06 337 ASN A O 1
ATOM 2678 N N . TYR A 1 338 ? 1.987 18.777 -30.315 1.00 88.69 338 TYR A N 1
ATOM 2679 C CA . TYR A 1 338 ? 1.770 17.834 -31.411 1.00 88.69 338 TYR A CA 1
ATOM 2680 C C . TYR A 1 338 ? 0.282 17.493 -31.616 1.00 88.69 338 TYR A C 1
ATOM 2682 O O . TYR A 1 338 ? -0.031 16.634 -32.438 1.00 88.69 338 TYR A O 1
ATOM 2690 N N . GLY A 1 339 ? -0.630 18.171 -30.907 1.00 83.94 339 GLY A N 1
ATOM 2691 C CA . GLY A 1 339 ? -2.079 18.011 -31.055 1.00 83.94 339 GLY A CA 1
ATOM 2692 C C . GLY A 1 339 ? -2.650 16.699 -30.507 1.00 83.94 339 GLY A C 1
ATOM 2693 O O . GLY A 1 339 ? -3.686 16.265 -30.996 1.00 83.94 339 GLY A O 1
ATOM 2694 N N . LEU A 1 340 ? -1.983 16.050 -29.541 1.00 84.56 340 LEU A N 1
ATOM 2695 C CA . LEU A 1 340 ? -2.507 14.841 -28.877 1.00 84.56 340 LEU A CA 1
ATOM 2696 C C . LEU A 1 340 ? -3.446 15.156 -27.710 1.00 84.56 340 LEU A C 1
ATOM 2698 O O . LEU A 1 340 ? -4.205 14.279 -27.313 1.00 84.56 340 LEU A O 1
ATOM 2702 N N . THR A 1 341 ? -3.338 16.356 -27.143 1.00 77.19 341 THR A N 1
ATOM 2703 C CA . THR A 1 341 ? -4.211 16.854 -26.079 1.00 77.19 341 THR A CA 1
ATOM 2704 C C . THR A 1 341 ? -4.606 18.292 -26.386 1.00 77.19 341 THR A C 1
ATOM 2706 O O . THR A 1 341 ? -3.791 19.066 -26.906 1.00 77.19 341 THR A O 1
ATOM 2709 N N . ILE A 1 342 ? -5.849 18.644 -26.074 1.00 63.03 342 ILE A N 1
ATOM 2710 C CA . ILE A 1 342 ? -6.390 20.005 -26.188 1.00 63.03 342 ILE A CA 1
ATOM 2711 C C . ILE A 1 342 ? -6.175 20.777 -24.879 1.00 63.03 342 ILE A C 1
ATOM 2713 O O . ILE A 1 342 ? -6.040 22.002 -24.897 1.00 63.03 342 ILE A O 1
ATOM 2717 N N . THR A 1 343 ? -6.094 20.047 -23.767 1.00 59.53 343 THR A N 1
ATOM 2718 C CA . THR A 1 343 ? -5.935 20.562 -22.407 1.00 59.53 343 THR A CA 1
ATOM 2719 C C . THR A 1 343 ? -4.613 21.314 -22.205 1.00 59.53 343 THR A C 1
ATOM 2721 O O . THR A 1 343 ? -3.564 20.940 -22.751 1.00 59.53 343 THR A O 1
ATOM 2724 N N . ASP A 1 344 ? -4.658 22.412 -21.438 1.00 51.09 344 ASP A N 1
ATOM 2725 C CA . ASP A 1 344 ? -3.459 23.097 -20.956 1.00 51.09 344 ASP A CA 1
ATOM 2726 C C . ASP A 1 344 ? -2.636 22.166 -20.050 1.00 51.09 344 ASP A C 1
ATOM 2728 O O . ASP A 1 344 ? -3.099 21.118 -19.600 1.00 51.09 344 ASP A O 1
ATOM 2732 N N . GLU A 1 345 ? -1.359 22.516 -19.863 1.00 54.59 345 GLU A N 1
ATOM 2733 C CA . GLU A 1 345 ? -0.322 21.660 -19.284 1.00 54.59 345 GLU A CA 1
ATOM 2734 C C . GLU A 1 345 ? -0.824 20.814 -18.100 1.00 54.59 345 GLU A C 1
ATOM 2736 O O . GLU A 1 345 ? -1.197 21.325 -17.048 1.00 54.59 345 GLU A O 1
ATOM 2741 N N . PHE A 1 346 ? -0.726 19.489 -18.256 1.00 55.00 346 PHE A N 1
ATOM 2742 C CA . PHE A 1 346 ? -0.971 18.446 -17.244 1.00 55.00 346 PHE A CA 1
ATOM 2743 C C . PHE A 1 346 ? 0.008 18.516 -16.044 1.00 55.00 346 PHE A C 1
ATOM 2745 O O . PHE A 1 346 ? 0.171 17.560 -15.287 1.00 55.00 346 PHE A O 1
ATOM 2752 N N . PHE A 1 347 ? 0.730 19.630 -15.916 1.00 49.31 347 PHE A N 1
ATOM 2753 C CA . PHE A 1 347 ? 1.807 19.878 -14.976 1.00 49.31 347 PHE A CA 1
ATOM 2754 C C . PHE A 1 347 ? 1.785 21.348 -14.572 1.00 49.31 347 PHE A C 1
ATOM 2756 O O . PHE A 1 347 ? 2.023 22.234 -15.386 1.00 49.31 347 PHE A O 1
ATOM 2763 N N . ASP A 1 348 ? 1.531 21.589 -13.291 1.00 45.56 348 ASP A N 1
ATOM 2764 C CA . ASP A 1 348 ? 1.721 22.889 -12.659 1.00 45.56 348 ASP A CA 1
ATOM 2765 C C . ASP A 1 348 ? 3.224 23.095 -12.387 1.00 45.56 348 ASP A C 1
ATOM 2767 O O . ASP A 1 348 ? 3.978 22.144 -12.139 1.00 45.56 348 ASP A O 1
ATOM 2771 N N . GLY A 1 349 ? 3.668 24.347 -12.485 1.00 52.81 349 GLY A N 1
ATOM 2772 C CA . GLY A 1 349 ? 5.061 24.771 -12.397 1.00 52.81 349 GLY A CA 1
ATOM 2773 C C . GLY A 1 349 ? 5.830 24.231 -11.180 1.00 52.81 349 GLY A C 1
ATOM 2774 O O . GLY A 1 349 ? 5.276 23.743 -10.202 1.00 52.81 349 GLY A O 1
ATOM 2775 N N . GLU A 1 350 ? 7.155 24.317 -11.281 1.00 51.25 350 GLU A N 1
ATOM 2776 C CA . GLU A 1 350 ? 8.245 23.684 -10.508 1.00 51.25 350 GLU A CA 1
ATOM 2777 C C . GLU A 1 350 ? 8.103 22.232 -9.981 1.00 51.25 350 GLU A C 1
ATOM 2779 O O . GLU A 1 350 ? 9.108 21.536 -10.048 1.00 51.25 350 GLU A O 1
ATOM 2784 N N . LEU A 1 351 ? 6.941 21.729 -9.538 1.00 51.09 351 LEU A N 1
ATOM 2785 C CA . LEU A 1 351 ? 6.490 20.314 -9.523 1.00 51.09 351 LEU A CA 1
ATOM 2786 C C . LEU A 1 351 ? 5.219 20.201 -8.662 1.00 51.09 351 LEU A C 1
ATOM 2788 O O . LEU A 1 351 ? 5.230 19.635 -7.567 1.00 51.09 351 LEU A O 1
ATOM 2792 N N . LYS A 1 352 ? 4.103 20.747 -9.142 1.00 52.22 352 LYS A N 1
ATOM 2793 C CA . LYS A 1 352 ? 2.788 20.511 -8.534 1.00 52.22 352 LYS A CA 1
ATOM 2794 C C . LYS A 1 352 ? 2.023 19.513 -9.401 1.00 52.22 352 LYS A C 1
ATOM 2796 O O . LYS A 1 352 ? 1.717 19.735 -10.567 1.00 52.22 352 LYS A O 1
ATOM 2801 N N . LEU A 1 353 ? 1.818 18.339 -8.819 1.00 52.03 353 LEU A N 1
ATOM 2802 C CA . LEU A 1 353 ? 1.377 17.122 -9.490 1.00 52.03 353 LEU A CA 1
ATOM 2803 C C . LEU A 1 353 ? -0.119 16.963 -9.295 1.00 52.03 353 LEU A C 1
ATOM 2805 O O . LEU A 1 353 ? -0.564 16.001 -8.670 1.00 52.03 353 LEU A O 1
ATOM 2809 N N . THR A 1 354 ? -0.897 17.921 -9.796 1.00 47.53 354 THR A N 1
ATOM 2810 C CA . THR A 1 354 ? -2.322 17.659 -9.932 1.00 47.53 354 THR A CA 1
ATOM 2811 C C . THR A 1 354 ? -2.442 16.506 -10.912 1.00 47.53 354 THR A C 1
ATOM 2813 O O . THR A 1 354 ? -2.109 16.626 -12.085 1.00 47.53 354 THR A O 1
ATOM 2816 N N . SER A 1 355 ? -2.895 15.373 -10.397 1.00 47.09 355 SER A N 1
ATOM 2817 C CA . SER A 1 355 ? -3.250 14.129 -11.079 1.00 47.09 355 SER A CA 1
ATOM 2818 C C . SER A 1 355 ? -4.262 14.288 -12.218 1.00 47.09 355 SER A C 1
ATOM 2820 O O . SER A 1 355 ? -4.762 13.292 -12.751 1.00 47.09 355 SER A O 1
ATOM 2822 N N . TRP A 1 356 ? -4.632 15.523 -12.540 1.00 57.91 356 TRP A N 1
ATOM 2823 C CA . TRP A 1 356 ? -5.915 15.827 -13.106 1.00 57.91 356 TRP A CA 1
ATOM 2824 C C . TRP A 1 356 ? -5.775 16.412 -14.500 1.00 57.91 356 TRP A C 1
ATOM 2826 O O . TRP A 1 356 ? -5.084 17.417 -14.688 1.00 57.91 356 TRP A O 1
ATOM 2836 N N . PRO A 1 357 ? -6.527 15.865 -15.455 1.00 53.81 357 PRO A N 1
ATOM 2837 C CA . PRO A 1 357 ? -6.944 16.641 -16.587 1.00 53.81 357 PRO A CA 1
ATOM 2838 C C . PRO A 1 357 ? -7.943 17.715 -16.128 1.00 53.81 357 PRO A C 1
ATOM 2840 O O . PRO A 1 357 ? -9.152 17.512 -16.168 1.00 53.81 357 PRO A O 1
ATOM 2843 N N . LYS A 1 358 ? -7.396 18.869 -15.712 1.00 51.31 358 LYS A N 1
ATOM 2844 C CA . LYS A 1 358 ? -8.008 20.219 -15.720 1.00 51.31 358 LYS A CA 1
ATOM 2845 C C . LYS A 1 358 ? -9.347 20.380 -16.466 1.00 51.31 358 LYS A C 1
ATOM 2847 O O . LYS A 1 358 ? -10.310 21.054 -16.107 1.00 51.31 358 LYS A O 1
ATOM 2852 N N . GLU A 1 359 ? -9.256 19.881 -17.681 1.00 54.53 359 GLU A N 1
ATOM 2853 C CA . GLU A 1 359 ? -9.894 20.473 -18.832 1.00 54.53 359 GLU A CA 1
ATOM 2854 C C . GLU A 1 359 ? -10.337 19.390 -19.829 1.00 54.53 359 GLU A C 1
ATOM 2856 O O . GLU A 1 359 ? -10.958 19.757 -20.819 1.00 54.53 359 GLU A O 1
ATOM 2861 N N . GLY A 1 360 ? -10.073 18.091 -19.582 1.00 58.09 360 GLY A N 1
ATOM 2862 C CA . GLY A 1 360 ? -10.374 17.035 -20.565 1.00 58.09 360 GLY A CA 1
ATOM 2863 C C . GLY A 1 360 ? -10.005 15.604 -20.160 1.00 58.09 360 GLY A C 1
ATOM 2864 O O . GLY A 1 360 ? -8.872 15.305 -19.835 1.00 58.09 360 GLY A O 1
ATOM 2865 N N . TYR A 1 361 ? -10.978 14.698 -20.134 1.00 71.75 361 TYR A N 1
ATOM 2866 C CA . TYR A 1 361 ? -10.757 13.246 -20.003 1.00 71.75 361 TYR A CA 1
ATOM 2867 C C . TYR A 1 361 ? -11.428 12.562 -21.193 1.00 71.75 361 TYR A C 1
ATOM 2869 O O . TYR A 1 361 ? -12.228 11.634 -21.039 1.00 71.75 361 TYR A O 1
ATOM 2877 N N . ASP A 1 362 ? -11.180 13.131 -22.368 1.00 76.19 362 ASP A N 1
ATOM 2878 C CA . ASP A 1 362 ? -11.845 12.849 -23.633 1.00 76.19 362 ASP A CA 1
ATOM 2879 C C . ASP A 1 362 ? -10.873 12.348 -24.707 1.00 76.19 362 ASP A C 1
ATOM 2881 O O . ASP A 1 362 ? -11.311 11.716 -25.677 1.00 76.19 362 ASP A O 1
ATOM 2885 N N . GLU A 1 363 ? -9.560 12.481 -24.492 1.00 83.06 363 GLU A N 1
ATOM 2886 C CA . GLU A 1 363 ? -8.537 11.890 -25.343 1.00 83.06 363 GLU A CA 1
ATOM 2887 C C . GLU A 1 363 ? -7.986 10.569 -24.782 1.00 83.06 363 GLU A C 1
ATOM 2889 O O . GLU A 1 363 ? -7.662 10.412 -23.603 1.00 83.06 363 GLU A O 1
ATOM 2894 N N . GLU A 1 364 ? -7.760 9.590 -25.669 1.00 87.19 364 GLU A N 1
ATOM 2895 C CA . GLU A 1 364 ? -7.209 8.273 -25.304 1.00 87.19 364 GLU A CA 1
ATOM 2896 C C . GLU A 1 364 ? -5.894 8.376 -24.506 1.00 87.19 364 GLU A C 1
ATOM 2898 O O . GLU A 1 364 ? -5.648 7.584 -23.593 1.00 87.19 364 GLU A O 1
ATOM 2903 N N . VAL A 1 365 ? -5.048 9.361 -24.822 1.00 86.31 365 VAL A N 1
ATOM 2904 C CA . VAL A 1 365 ? -3.769 9.569 -24.132 1.00 86.31 365 VAL A CA 1
ATOM 2905 C C . VAL A 1 365 ? -3.947 10.029 -22.687 1.00 86.31 365 VAL A C 1
ATOM 2907 O O . VAL A 1 365 ? -3.165 9.615 -21.836 1.00 86.31 365 VAL A O 1
ATOM 2910 N N . GLU A 1 366 ? -4.993 10.790 -22.373 1.00 81.75 366 GLU A N 1
ATOM 2911 C CA . GLU A 1 366 ? -5.294 11.248 -21.012 1.00 81.75 366 GLU A CA 1
ATOM 2912 C C . GLU A 1 366 ? -5.767 10.077 -20.147 1.00 81.75 366 GLU A C 1
ATOM 2914 O O . GLU A 1 366 ? -5.313 9.908 -19.011 1.00 81.75 366 GLU A O 1
ATOM 2919 N N . HIS A 1 367 ? -6.583 9.180 -20.715 1.00 84.88 367 HIS A N 1
ATOM 2920 C CA . HIS A 1 367 ? -6.953 7.924 -20.062 1.00 84.88 367 HIS A CA 1
ATOM 2921 C C . HIS A 1 367 ? -5.731 7.057 -19.747 1.00 84.88 367 HIS A C 1
ATOM 2923 O O . HIS A 1 367 ? -5.627 6.510 -18.645 1.00 84.88 367 HIS A O 1
ATOM 2929 N N . LEU A 1 368 ? -4.819 6.910 -20.715 1.00 89.62 368 LEU A N 1
ATOM 2930 C CA . LEU A 1 368 ? -3.595 6.125 -20.556 1.00 89.62 368 LEU A CA 1
ATOM 2931 C C . LEU A 1 368 ? -2.687 6.724 -19.480 1.00 89.62 368 LEU A C 1
ATOM 2933 O O . LEU A 1 368 ? -2.201 5.989 -18.622 1.00 89.62 368 LEU A O 1
ATOM 2937 N N . VAL A 1 369 ? -2.493 8.043 -19.490 1.00 86.69 369 VAL A N 1
ATOM 2938 C CA . VAL A 1 369 ? -1.694 8.760 -18.491 1.00 86.69 369 VAL A CA 1
ATOM 2939 C C . VAL A 1 369 ? -2.290 8.604 -17.094 1.00 86.69 369 VAL A C 1
ATOM 2941 O O . VAL A 1 369 ? -1.566 8.216 -16.178 1.00 86.69 369 VAL A O 1
ATOM 2944 N N . TYR A 1 370 ? -3.595 8.852 -16.928 1.00 83.50 370 TYR A N 1
ATOM 2945 C CA . TYR A 1 370 ? -4.267 8.745 -15.631 1.00 83.50 370 TYR A CA 1
ATOM 2946 C C . TYR A 1 370 ? -4.133 7.345 -15.044 1.00 83.50 370 TYR A C 1
ATOM 2948 O O . TYR A 1 370 ? -3.689 7.188 -13.909 1.00 83.50 370 TYR A O 1
ATOM 2956 N N . ARG A 1 371 ? -4.462 6.316 -15.836 1.00 87.94 371 ARG A N 1
ATOM 2957 C CA . ARG A 1 371 ? -4.329 4.931 -15.386 1.00 87.94 371 ARG A CA 1
ATOM 2958 C C . ARG A 1 371 ? -2.891 4.642 -14.961 1.00 87.94 371 ARG A C 1
ATOM 2960 O O . ARG A 1 371 ? -2.688 4.151 -13.852 1.00 87.94 371 ARG A O 1
ATOM 2967 N N . THR A 1 372 ? -1.915 5.060 -15.774 1.00 90.62 372 THR A N 1
ATOM 2968 C CA . THR A 1 372 ? -0.498 4.745 -15.555 1.00 90.62 372 THR A CA 1
ATOM 2969 C C . THR A 1 372 ? -0.019 5.121 -14.156 1.00 90.62 372 THR A C 1
ATOM 2971 O O . THR A 1 372 ? 0.657 4.322 -13.516 1.00 90.62 372 THR A O 1
ATOM 2974 N N . TRP A 1 373 ? -0.358 6.301 -13.637 1.00 88.62 373 TRP A N 1
ATOM 2975 C CA . TRP A 1 373 ? 0.059 6.656 -12.278 1.00 88.62 373 TRP A CA 1
ATOM 2976 C C . TRP A 1 373 ? -0.941 6.186 -11.206 1.00 88.62 373 TRP A C 1
ATOM 2978 O O . TRP A 1 373 ? -0.498 5.744 -10.139 1.00 88.62 373 TRP A O 1
ATOM 2988 N N . HIS A 1 374 ? -2.255 6.274 -11.481 1.00 87.62 374 HIS A N 1
ATOM 2989 C CA . HIS A 1 374 ? -3.335 6.055 -10.507 1.00 87.62 374 HIS A CA 1
ATOM 2990 C C . HIS A 1 374 ? -3.585 4.576 -10.230 1.00 87.62 374 HIS A C 1
ATOM 2992 O O . HIS A 1 374 ? -3.743 4.184 -9.086 1.00 87.62 374 HIS A O 1
ATOM 2998 N N . HIS A 1 375 ? -3.620 3.743 -11.267 1.00 91.94 375 HIS A N 1
ATOM 2999 C CA . HIS A 1 375 ? -3.903 2.316 -11.148 1.00 91.94 375 HIS A CA 1
ATOM 3000 C C . HIS A 1 375 ? -2.608 1.521 -11.199 1.00 91.94 375 HIS A C 1
ATOM 3002 O O . HIS A 1 375 ? -2.114 1.063 -10.171 1.00 91.94 375 HIS A O 1
ATOM 3008 N N . GLU A 1 376 ? -2.023 1.376 -12.388 1.00 95.25 376 GLU A N 1
ATOM 3009 C CA . GLU A 1 376 ? -0.920 0.436 -12.594 1.00 95.25 376 GLU A CA 1
ATOM 3010 C C . GLU A 1 376 ? 0.331 0.860 -11.810 1.00 95.25 376 GLU A C 1
ATOM 3012 O O . GLU A 1 376 ? 1.034 0.028 -11.236 1.00 95.25 376 GLU A O 1
ATOM 3017 N N . GLY A 1 377 ? 0.561 2.169 -11.691 1.00 95.25 377 GLY A N 1
ATOM 3018 C CA . GLY A 1 377 ? 1.615 2.749 -10.871 1.00 95.25 377 GLY A CA 1
ATOM 3019 C C . GLY A 1 377 ? 1.463 2.400 -9.396 1.00 95.25 377 GLY A C 1
ATOM 3020 O O . GLY A 1 377 ? 2.402 1.877 -8.789 1.00 95.25 377 GLY A O 1
ATOM 3021 N N . ARG A 1 378 ? 0.292 2.677 -8.809 1.00 95.44 378 ARG A N 1
ATOM 3022 C CA . ARG A 1 378 ? 0.018 2.349 -7.403 1.00 95.44 378 ARG A CA 1
ATOM 3023 C C . ARG A 1 378 ? 0.114 0.844 -7.165 1.00 95.44 378 ARG A C 1
ATOM 3025 O O . ARG A 1 378 ? 0.765 0.441 -6.209 1.00 95.44 378 ARG A O 1
ATOM 3032 N N . ARG A 1 379 ? -0.413 0.004 -8.060 1.00 97.12 379 ARG A N 1
ATOM 3033 C CA . ARG A 1 379 ? -0.296 -1.466 -7.978 1.00 97.12 379 ARG A CA 1
ATOM 3034 C C . ARG A 1 379 ? 1.150 -1.943 -7.972 1.00 97.12 379 ARG A C 1
ATOM 3036 O O . ARG A 1 379 ? 1.525 -2.705 -7.084 1.00 97.12 379 ARG A O 1
ATOM 3043 N N . PHE A 1 380 ? 1.972 -1.438 -8.894 1.00 97.94 380 PHE A N 1
ATOM 3044 C CA . PHE A 1 380 ? 3.391 -1.784 -8.976 1.00 97.94 380 PHE A CA 1
ATOM 3045 C C . PHE A 1 380 ? 4.115 -1.510 -7.649 1.00 97.94 380 PHE A C 1
ATOM 3047 O O . PHE A 1 380 ? 4.788 -2.388 -7.105 1.00 97.94 380 PHE A O 1
ATOM 3054 N N . ARG A 1 381 ? 3.883 -0.318 -7.090 1.00 97.62 381 ARG A N 1
ATOM 3055 C CA . ARG A 1 381 ? 4.449 0.149 -5.820 1.00 97.62 381 ARG A CA 1
ATOM 3056 C C . ARG A 1 381 ? 3.930 -0.623 -4.606 1.00 97.62 381 ARG A C 1
ATOM 3058 O O . ARG A 1 381 ? 4.707 -1.112 -3.784 1.00 97.62 381 ARG A O 1
ATOM 3065 N N . HIS A 1 382 ? 2.611 -0.720 -4.475 1.00 97.81 382 HIS A N 1
ATOM 3066 C CA . HIS A 1 382 ? 1.940 -1.321 -3.325 1.00 97.81 382 HIS A CA 1
ATOM 3067 C C . HIS A 1 382 ? 2.152 -2.840 -3.287 1.00 97.81 382 HIS A C 1
ATOM 3069 O O . HIS A 1 382 ? 2.413 -3.388 -2.217 1.00 97.81 382 HIS A O 1
ATOM 3075 N N . GLY A 1 383 ? 2.147 -3.510 -4.445 1.00 97.62 383 GLY A N 1
ATOM 3076 C CA . GLY A 1 383 ? 2.516 -4.921 -4.557 1.00 97.62 383 GLY A CA 1
ATOM 3077 C C . GLY A 1 383 ? 3.932 -5.167 -4.036 1.00 97.62 383 GLY A C 1
ATOM 3078 O O . GLY A 1 383 ? 4.151 -6.057 -3.213 1.00 97.62 383 GLY A O 1
ATOM 3079 N N . ALA A 1 384 ? 4.887 -4.302 -4.405 1.00 96.62 384 ALA A N 1
ATOM 3080 C CA . ALA A 1 384 ? 6.282 -4.484 -4.014 1.00 96.62 384 ALA A CA 1
ATOM 3081 C C . ALA A 1 384 ? 6.485 -4.346 -2.496 1.00 96.62 384 ALA A C 1
ATOM 3083 O O . ALA A 1 384 ? 7.222 -5.129 -1.892 1.00 96.62 384 ALA A O 1
ATOM 3084 N N . ILE A 1 385 ? 5.813 -3.388 -1.847 1.00 96.00 385 ILE A N 1
ATOM 3085 C CA . ILE A 1 385 ? 5.989 -3.151 -0.406 1.00 96.00 385 ILE A CA 1
ATOM 3086 C C . ILE A 1 385 ? 5.205 -4.133 0.481 1.00 96.00 385 ILE A C 1
ATOM 3088 O O . ILE A 1 385 ? 5.592 -4.340 1.630 1.00 96.00 385 ILE A O 1
ATOM 3092 N N . MET A 1 386 ? 4.161 -4.785 -0.047 1.00 97.38 386 MET A N 1
ATOM 3093 C CA . MET A 1 386 ? 3.287 -5.704 0.704 1.00 97.38 386 MET A CA 1
ATOM 3094 C C . MET A 1 386 ? 3.368 -7.176 0.262 1.00 97.38 386 MET A C 1
ATOM 3096 O O . MET A 1 386 ? 2.506 -7.974 0.619 1.00 97.38 386 MET A O 1
ATOM 3100 N N . MET A 1 387 ? 4.430 -7.570 -0.450 1.00 96.19 387 MET A N 1
ATOM 3101 C CA . MET A 1 387 ? 4.671 -8.957 -0.895 1.00 96.19 387 MET A CA 1
ATOM 3102 C C . MET A 1 387 ? 3.627 -9.495 -1.884 1.00 96.19 387 MET A C 1
ATOM 3104 O O . MET A 1 387 ? 3.383 -10.703 -1.924 1.00 96.19 387 MET A O 1
ATOM 3108 N N . GLY A 1 388 ? 3.051 -8.608 -2.695 1.00 97.12 388 GLY A N 1
ATOM 3109 C CA . GLY A 1 388 ? 2.169 -8.957 -3.799 1.00 97.12 388 GLY A CA 1
ATOM 3110 C C . GLY A 1 388 ? 2.929 -9.095 -5.115 1.00 97.12 388 GLY A C 1
ATOM 3111 O O . GLY A 1 388 ? 3.140 -8.108 -5.818 1.00 97.12 388 GLY A O 1
ATOM 3112 N N . ALA A 1 389 ? 3.369 -10.312 -5.440 1.00 96.12 389 ALA A N 1
ATOM 3113 C CA . ALA A 1 389 ? 4.172 -10.569 -6.633 1.00 96.12 389 ALA A CA 1
ATOM 3114 C C . ALA A 1 389 ? 3.399 -10.341 -7.943 1.00 96.12 389 ALA A C 1
ATOM 3116 O O . ALA A 1 389 ? 3.984 -9.837 -8.904 1.00 96.12 389 ALA A O 1
ATOM 3117 N N . ASP A 1 390 ? 2.111 -10.688 -7.987 1.00 97.75 390 ASP A N 1
ATOM 3118 C CA . ASP A 1 390 ? 1.292 -10.525 -9.191 1.00 97.75 390 ASP A CA 1
ATOM 3119 C C . ASP A 1 390 ? 0.943 -9.048 -9.397 1.00 97.75 390 ASP A C 1
ATOM 3121 O O . ASP A 1 390 ? 1.084 -8.513 -10.499 1.00 97.75 390 ASP A O 1
ATOM 3125 N N . PHE A 1 391 ? 0.646 -8.342 -8.301 1.00 97.75 391 PHE A N 1
ATOM 3126 C CA . PHE A 1 391 ? 0.433 -6.895 -8.320 1.00 97.75 391 PHE A CA 1
ATOM 3127 C C . PHE A 1 391 ? 1.682 -6.081 -8.651 1.00 97.75 391 PHE A C 1
ATOM 3129 O O . PHE A 1 391 ? 1.574 -5.029 -9.279 1.00 97.75 391 PHE A O 1
ATOM 3136 N N . THR A 1 392 ? 2.877 -6.561 -8.299 1.00 97.31 392 THR A N 1
ATOM 3137 C CA . THR A 1 392 ? 4.118 -5.973 -8.815 1.00 97.31 392 THR A CA 1
ATOM 3138 C C . THR A 1 392 ? 4.288 -6.269 -10.304 1.00 97.31 392 THR A C 1
ATOM 3140 O O . THR A 1 392 ? 4.654 -5.374 -11.065 1.00 97.31 392 THR A O 1
ATOM 3143 N N . GLN A 1 393 ? 4.040 -7.505 -10.740 1.00 96.50 393 GLN A N 1
ATOM 3144 C CA . GLN A 1 393 ? 4.355 -7.933 -12.099 1.00 96.50 393 GLN A CA 1
ATOM 3145 C C . GLN A 1 393 ? 3.219 -7.671 -13.093 1.00 96.50 393 GLN A C 1
ATOM 3147 O O . GLN A 1 393 ? 3.307 -6.745 -13.898 1.00 96.50 393 GLN A O 1
ATOM 3152 N N . TRP A 1 394 ? 2.187 -8.510 -13.076 1.00 97.38 394 TRP A N 1
ATOM 3153 C CA . TRP A 1 394 ? 1.184 -8.597 -14.134 1.00 97.38 394 TRP A CA 1
ATOM 3154 C C . TRP A 1 394 ? 0.121 -7.507 -14.041 1.00 97.38 394 TRP A C 1
ATOM 3156 O O . TRP A 1 394 ? -0.264 -6.982 -15.075 1.00 97.38 394 TRP A O 1
ATOM 3166 N N . HIS A 1 395 ? -0.265 -7.089 -12.833 1.00 96.25 395 HIS A N 1
ATOM 3167 C CA . HIS A 1 395 ? -1.158 -5.936 -12.646 1.00 96.25 395 HIS A CA 1
ATOM 3168 C C . HIS A 1 395 ? -0.418 -4.600 -12.451 1.00 96.25 395 HIS A C 1
ATOM 3170 O O . HIS A 1 395 ? -1.052 -3.549 -12.332 1.00 96.25 395 HIS A O 1
ATOM 3176 N N . GLY A 1 396 ? 0.914 -4.645 -12.357 1.00 96.88 396 GLY A N 1
ATOM 3177 C CA . GLY A 1 396 ? 1.785 -3.500 -12.102 1.00 96.88 396 GLY A CA 1
ATOM 3178 C C . GLY A 1 396 ? 2.629 -3.150 -13.320 1.00 96.88 396 GLY A C 1
ATOM 3179 O O . GLY A 1 396 ? 2.159 -2.494 -14.248 1.00 96.88 396 GLY A O 1
ATOM 3180 N N . ILE A 1 397 ? 3.898 -3.574 -13.325 1.00 96.62 397 ILE A N 1
ATOM 3181 C CA . ILE A 1 397 ? 4.862 -3.185 -14.369 1.00 96.62 397 ILE A CA 1
ATOM 3182 C C . ILE A 1 397 ? 4.447 -3.612 -15.779 1.00 96.62 397 ILE A C 1
ATOM 3184 O O . ILE A 1 397 ? 4.771 -2.911 -16.735 1.00 96.62 397 ILE A O 1
ATOM 3188 N N . TRP A 1 398 ? 3.733 -4.727 -15.927 1.00 96.69 398 TRP A N 1
ATOM 3189 C CA . TRP A 1 398 ? 3.247 -5.185 -17.224 1.00 96.69 398 TRP A CA 1
ATOM 3190 C C . TRP A 1 398 ? 2.225 -4.211 -17.821 1.00 96.69 398 TRP A C 1
ATOM 3192 O O . TRP A 1 398 ? 2.455 -3.684 -18.911 1.00 96.69 398 TRP A O 1
ATOM 3202 N N . ASP A 1 399 ? 1.160 -3.895 -17.081 1.00 96.69 399 ASP A N 1
ATOM 3203 C CA . ASP A 1 399 ? 0.133 -2.949 -17.530 1.00 96.69 399 ASP A CA 1
ATOM 3204 C C . ASP A 1 399 ? 0.712 -1.520 -17.681 1.00 96.69 399 ASP A C 1
ATOM 3206 O O . ASP A 1 399 ? 0.396 -0.806 -18.638 1.00 96.69 399 ASP A O 1
ATOM 3210 N N . LEU A 1 400 ? 1.648 -1.119 -16.804 1.00 95.38 400 LEU A N 1
ATOM 3211 C CA . LEU A 1 400 ? 2.430 0.123 -16.942 1.00 95.38 400 LEU A CA 1
ATOM 3212 C C . LEU A 1 400 ? 3.179 0.183 -18.281 1.00 95.38 400 LEU A C 1
ATOM 3214 O O . LEU A 1 400 ? 3.140 1.194 -18.987 1.00 95.38 400 LEU A O 1
ATOM 3218 N N . GLN A 1 401 ? 3.888 -0.893 -18.633 1.00 95.25 401 GLN A N 1
ATOM 3219 C CA . GLN A 1 401 ? 4.625 -0.985 -19.891 1.00 95.25 401 GLN A CA 1
ATOM 3220 C C . GLN A 1 401 ? 3.686 -0.999 -21.096 1.00 95.25 401 GLN A C 1
ATOM 3222 O O . GLN A 1 401 ? 4.002 -0.377 -22.110 1.00 95.25 401 GLN A O 1
ATOM 3227 N N . GLU A 1 402 ? 2.531 -1.656 -20.997 1.00 96.38 402 GLU A N 1
ATOM 3228 C CA . GLU A 1 402 ? 1.513 -1.628 -22.045 1.00 96.38 402 GLU A CA 1
ATOM 3229 C C . GLU A 1 402 ? 1.015 -0.199 -22.298 1.00 96.38 402 GLU A C 1
ATOM 3231 O O . GLU A 1 402 ? 0.972 0.246 -23.451 1.00 96.38 402 GLU A O 1
ATOM 3236 N N . ASN A 1 403 ? 0.708 0.556 -21.240 1.00 95.44 403 ASN A N 1
ATOM 3237 C CA . ASN A 1 403 ? 0.315 1.956 -21.372 1.00 95.44 403 ASN A CA 1
ATOM 3238 C C . ASN A 1 403 ? 1.433 2.798 -21.998 1.00 95.44 403 ASN A C 1
ATOM 3240 O O . ASN A 1 403 ? 1.169 3.569 -22.921 1.00 95.44 403 ASN A O 1
ATOM 3244 N N . LEU A 1 404 ? 2.689 2.603 -21.584 1.00 94.94 404 LEU A N 1
ATOM 3245 C CA . LEU A 1 404 ? 3.840 3.291 -22.174 1.00 94.94 404 LEU A CA 1
ATOM 3246 C C . LEU A 1 404 ? 3.990 2.984 -23.672 1.00 94.94 404 LEU A C 1
ATOM 3248 O O . LEU A 1 404 ? 4.238 3.889 -24.466 1.00 94.94 404 LEU A O 1
ATOM 3252 N N . VAL A 1 405 ? 3.792 1.730 -24.087 1.00 95.81 405 VAL A N 1
ATOM 3253 C CA . VAL A 1 405 ? 3.805 1.334 -25.505 1.00 95.81 405 VAL A CA 1
ATOM 3254 C C . VAL A 1 405 ? 2.689 2.029 -26.282 1.00 95.81 405 VAL A C 1
ATOM 3256 O O . VAL A 1 405 ? 2.938 2.547 -27.372 1.00 95.81 405 VAL A O 1
ATOM 3259 N N . LYS A 1 406 ? 1.467 2.075 -25.743 1.00 96.44 406 LYS A N 1
ATOM 3260 C CA . LYS A 1 406 ? 0.338 2.773 -26.381 1.00 96.44 406 LYS A CA 1
ATOM 3261 C C . LYS A 1 406 ? 0.616 4.270 -26.519 1.00 96.44 406 LYS A C 1
ATOM 3263 O O . LYS A 1 406 ? 0.470 4.807 -27.615 1.00 96.44 406 LYS A O 1
ATOM 3268 N N . LEU A 1 407 ? 1.115 4.913 -25.462 1.00 94.00 407 LEU A N 1
ATOM 3269 C CA . LEU A 1 407 ? 1.516 6.323 -25.479 1.00 94.00 407 LEU A CA 1
ATOM 3270 C C . LEU A 1 407 ? 2.599 6.592 -26.531 1.00 94.00 407 LEU A C 1
ATOM 3272 O O . LEU A 1 407 ? 2.480 7.534 -27.311 1.00 94.00 407 LEU A O 1
ATOM 3276 N N . MET A 1 408 ? 3.623 5.738 -26.615 1.00 96.00 408 MET A N 1
ATOM 3277 C CA . MET A 1 408 ? 4.684 5.863 -27.619 1.00 96.00 408 MET A CA 1
ATOM 3278 C C . MET A 1 408 ? 4.170 5.665 -29.051 1.00 96.00 408 MET A C 1
ATOM 3280 O O . MET A 1 408 ? 4.625 6.361 -29.958 1.00 96.00 408 MET A O 1
ATOM 3284 N N . ASN A 1 409 ? 3.208 4.766 -29.277 1.00 96.25 409 ASN A N 1
ATOM 3285 C CA . ASN A 1 409 ? 2.583 4.618 -30.594 1.00 96.25 409 ASN A CA 1
ATOM 3286 C C . ASN A 1 409 ? 1.815 5.882 -30.999 1.00 96.25 409 ASN A C 1
ATOM 3288 O O . ASN A 1 409 ? 2.085 6.433 -32.067 1.00 96.25 409 ASN A O 1
ATOM 3292 N N . LYS A 1 410 ? 0.956 6.408 -30.117 1.00 94.88 410 LYS A N 1
ATOM 3293 C CA . LYS A 1 410 ? 0.215 7.658 -30.364 1.00 94.88 410 LYS A CA 1
ATOM 3294 C C . LYS A 1 410 ? 1.146 8.839 -30.614 1.00 94.88 410 LYS A C 1
ATOM 3296 O O . LYS A 1 410 ? 0.950 9.596 -31.563 1.00 94.88 410 LYS A O 1
ATOM 3301 N N . ALA A 1 411 ? 2.202 8.957 -29.813 1.00 94.62 411 ALA A N 1
ATOM 3302 C CA . ALA A 1 411 ? 3.238 9.967 -29.987 1.00 94.62 411 ALA A CA 1
ATOM 3303 C C . ALA A 1 411 ? 3.898 9.884 -31.374 1.00 94.62 411 ALA A C 1
ATOM 3305 O O . ALA A 1 411 ? 4.107 10.902 -32.035 1.00 94.62 411 ALA A O 1
ATOM 3306 N N . ALA A 1 412 ? 4.212 8.676 -31.845 1.00 96.19 412 ALA A N 1
ATOM 3307 C CA . ALA A 1 412 ? 4.836 8.480 -33.148 1.00 96.19 412 ALA A CA 1
ATOM 3308 C C . ALA A 1 412 ? 3.885 8.782 -34.318 1.00 96.19 412 ALA A C 1
ATOM 3310 O O . ALA A 1 412 ? 4.325 9.395 -35.296 1.00 96.19 412 ALA A O 1
ATOM 3311 N N . GLU A 1 413 ? 2.609 8.393 -34.210 1.00 95.50 413 GLU A N 1
ATOM 3312 C CA . GLU A 1 413 ? 1.546 8.704 -35.182 1.00 95.50 413 GLU A CA 1
ATOM 3313 C C . GLU A 1 413 ? 1.424 10.216 -35.410 1.00 95.50 413 GLU A C 1
ATOM 3315 O O . GLU A 1 413 ? 1.342 10.669 -36.550 1.00 95.50 413 GLU A O 1
ATOM 3320 N N . HIS A 1 414 ? 1.542 10.997 -34.337 1.00 94.56 414 HIS A N 1
ATOM 3321 C CA . HIS A 1 414 ? 1.465 12.459 -34.364 1.00 94.56 414 HIS A CA 1
ATOM 3322 C C . HIS A 1 414 ? 2.801 13.149 -34.654 1.00 94.56 414 HIS A C 1
ATOM 3324 O O . HIS A 1 414 ? 2.884 14.370 -34.710 1.00 94.56 414 HIS A O 1
ATOM 3330 N N . GLY A 1 415 ? 3.870 12.388 -34.892 1.00 95.19 415 GLY A N 1
ATOM 3331 C CA . GLY A 1 415 ? 5.119 12.949 -35.393 1.00 95.19 415 GLY A CA 1
ATOM 3332 C C . GLY A 1 415 ? 6.211 13.217 -34.368 1.00 95.19 415 GLY A C 1
ATOM 3333 O O . GLY A 1 415 ? 7.258 13.718 -34.778 1.00 95.19 415 GLY A O 1
ATOM 3334 N N . ILE A 1 416 ? 6.037 12.835 -33.100 1.00 95.69 416 ILE A N 1
ATOM 3335 C CA . ILE A 1 416 ? 7.052 13.038 -32.058 1.00 95.69 416 ILE A CA 1
ATOM 3336 C C . ILE A 1 416 ? 8.345 12.268 -32.430 1.00 95.69 416 ILE A C 1
ATOM 3338 O O . ILE A 1 416 ? 8.314 11.035 -32.566 1.00 95.69 416 ILE A O 1
ATOM 3342 N N . PRO A 1 417 ? 9.500 12.947 -32.627 1.00 95.19 417 PRO A N 1
ATOM 3343 C CA . PRO A 1 417 ? 10.688 12.336 -33.232 1.00 95.19 417 PRO A CA 1
ATOM 3344 C C . PRO A 1 417 ? 11.266 11.138 -32.471 1.00 95.19 417 PRO A C 1
ATOM 3346 O O . PRO A 1 417 ? 11.635 10.134 -33.081 1.00 95.19 417 PRO A O 1
ATOM 3349 N N . GLU A 1 418 ? 11.371 11.215 -31.145 1.00 93.88 418 GLU A N 1
ATOM 3350 C CA . GLU A 1 418 ? 11.857 10.107 -30.318 1.00 93.88 418 GLU A CA 1
ATOM 3351 C C . GLU A 1 418 ? 10.933 8.890 -30.361 1.00 93.88 418 GLU A C 1
ATOM 3353 O O . GLU A 1 418 ? 11.427 7.764 -30.404 1.00 93.88 418 GLU A O 1
ATOM 3358 N N . ALA A 1 419 ? 9.620 9.102 -30.446 1.00 96.12 419 ALA A N 1
ATOM 3359 C CA . ALA A 1 419 ? 8.644 8.030 -30.554 1.00 96.12 419 ALA A CA 1
ATOM 3360 C C . ALA A 1 419 ? 8.736 7.327 -31.916 1.00 96.12 419 ALA A C 1
ATOM 3362 O O . ALA A 1 419 ? 8.765 6.098 -31.988 1.00 96.12 419 ALA A O 1
ATOM 3363 N N . LYS A 1 420 ? 8.930 8.089 -33.002 1.00 97.19 420 LYS A N 1
ATOM 3364 C CA . LYS A 1 420 ? 9.230 7.525 -34.330 1.00 97.19 420 LYS A CA 1
ATOM 3365 C C . LYS A 1 420 ? 10.516 6.693 -34.333 1.00 97.19 420 LYS A C 1
ATOM 3367 O O . LYS A 1 420 ? 10.529 5.589 -34.879 1.00 97.19 420 LYS A O 1
ATOM 3372 N N . ARG A 1 421 ? 11.589 7.182 -33.694 1.00 96.44 421 ARG A N 1
ATOM 3373 C CA . ARG A 1 421 ? 12.840 6.411 -33.532 1.00 96.44 421 ARG A CA 1
ATOM 3374 C C . ARG A 1 421 ? 12.614 5.128 -32.732 1.00 96.44 421 ARG A C 1
ATOM 3376 O O . ARG A 1 421 ? 13.165 4.086 -33.080 1.00 96.44 421 ARG A O 1
ATOM 3383 N N . TRP A 1 422 ? 11.795 5.195 -31.688 1.00 96.62 422 TRP A N 1
ATOM 3384 C CA . TRP A 1 422 ? 11.447 4.046 -30.861 1.00 96.62 422 TRP A CA 1
ATOM 3385 C C . TRP A 1 422 ? 10.674 2.969 -31.641 1.00 96.62 422 TRP A C 1
ATOM 3387 O O . TRP A 1 422 ? 11.038 1.791 -31.572 1.00 96.62 422 TRP A O 1
ATOM 3397 N N . ILE A 1 423 ? 9.675 3.345 -32.451 1.00 96.50 423 ILE A N 1
ATOM 3398 C CA . ILE A 1 423 ? 8.951 2.396 -33.320 1.00 96.50 423 ILE A CA 1
ATOM 3399 C C . ILE A 1 423 ? 9.903 1.730 -34.315 1.00 96.50 423 ILE A C 1
ATOM 3401 O O . ILE A 1 423 ? 9.880 0.508 -34.463 1.00 96.50 423 ILE A O 1
ATOM 3405 N N . ALA A 1 424 ? 10.769 2.515 -34.961 1.00 96.50 424 ALA A N 1
ATOM 3406 C CA . ALA A 1 424 ? 11.705 2.010 -35.964 1.00 96.50 424 ALA A CA 1
ATOM 3407 C C . ALA A 1 424 ? 12.795 1.087 -35.380 1.00 96.50 424 ALA A C 1
ATOM 3409 O O . ALA A 1 424 ? 13.397 0.295 -36.110 1.00 96.50 424 ALA A O 1
ATOM 3410 N N . SER A 1 425 ? 13.060 1.170 -34.072 1.00 95.94 425 SER A N 1
ATOM 3411 C CA . SER A 1 425 ? 14.078 0.356 -33.412 1.00 95.94 425 SER A CA 1
ATOM 3412 C C . SER A 1 425 ? 13.630 -1.097 -33.219 1.00 95.94 425 SER A C 1
ATOM 3414 O O . SER A 1 425 ? 12.532 -1.379 -32.732 1.00 95.94 425 SER A O 1
ATOM 3416 N N . LYS A 1 426 ? 14.529 -2.034 -33.538 1.00 94.12 426 LYS A N 1
ATOM 3417 C CA . LYS A 1 426 ? 14.413 -3.465 -33.200 1.00 94.12 426 LYS A CA 1
ATOM 3418 C C . LYS A 1 426 ? 15.208 -3.844 -31.947 1.00 94.12 426 LYS A C 1
ATOM 3420 O O . LYS A 1 426 ? 15.200 -5.011 -31.566 1.00 94.12 426 LYS A O 1
ATOM 3425 N N . ASP A 1 427 ? 15.906 -2.888 -31.329 1.00 91.62 427 ASP A N 1
ATOM 3426 C CA . ASP A 1 427 ? 16.661 -3.137 -30.103 1.00 91.62 427 ASP A CA 1
ATOM 3427 C C . ASP A 1 427 ? 15.679 -3.417 -28.950 1.00 91.62 427 ASP A C 1
ATOM 3429 O O . ASP A 1 427 ? 14.864 -2.546 -28.627 1.00 91.62 427 ASP A O 1
ATOM 3433 N N . PRO A 1 428 ? 15.732 -4.595 -28.303 1.00 89.62 428 PRO A N 1
ATOM 3434 C CA . PRO A 1 428 ? 14.861 -4.915 -27.176 1.00 89.62 428 PRO A CA 1
ATOM 3435 C C . PRO A 1 428 ? 15.105 -4.031 -25.939 1.00 89.62 428 PRO A C 1
ATOM 3437 O O . PRO A 1 428 ? 14.303 -4.051 -25.009 1.00 89.62 428 PRO A O 1
ATOM 3440 N N . ASN A 1 429 ? 16.185 -3.247 -25.888 1.00 91.19 429 ASN A N 1
ATOM 3441 C CA . ASN A 1 429 ? 16.419 -2.257 -24.835 1.00 91.19 429 ASN A CA 1
ATOM 3442 C C . ASN A 1 429 ? 15.538 -1.008 -24.983 1.00 91.19 429 ASN A C 1
ATOM 3444 O O . ASN A 1 429 ? 15.446 -0.224 -24.044 1.00 91.19 429 ASN A O 1
ATOM 3448 N N . LYS A 1 430 ? 14.839 -0.833 -26.114 1.00 92.38 430 LYS A N 1
ATOM 3449 C CA . LYS A 1 430 ? 13.955 0.320 -26.340 1.00 92.38 430 LYS A CA 1
ATOM 3450 C C . LYS A 1 430 ? 12.818 0.451 -25.318 1.00 92.38 430 LYS A C 1
ATOM 3452 O O . LYS A 1 430 ? 12.249 1.525 -25.196 1.00 92.38 430 LYS A O 1
ATOM 3457 N N . PHE A 1 431 ? 12.472 -0.619 -24.602 1.00 92.31 431 PHE A N 1
ATOM 3458 C CA . PHE A 1 431 ? 11.440 -0.601 -23.556 1.00 92.31 431 PHE A CA 1
ATOM 3459 C C . PHE A 1 431 ? 11.927 -0.004 -22.226 1.00 92.31 431 PHE A C 1
ATOM 3461 O O . PHE A 1 431 ? 11.111 0.340 -21.380 1.00 92.31 431 PHE A O 1
ATOM 3468 N N . PHE A 1 432 ? 13.238 0.183 -22.055 1.00 92.50 432 PHE A N 1
ATOM 3469 C CA . PHE A 1 432 ? 13.823 0.879 -20.910 1.00 92.50 432 PHE A CA 1
ATOM 3470 C C . PHE A 1 432 ? 14.023 2.355 -21.263 1.00 92.50 432 PHE A C 1
ATOM 3472 O O . PHE A 1 432 ? 15.138 2.815 -21.500 1.00 92.50 432 PHE A O 1
ATOM 3479 N N . LEU A 1 433 ? 12.917 3.101 -21.330 1.00 92.38 433 LEU A N 1
ATOM 3480 C CA . LEU A 1 433 ? 12.900 4.542 -21.635 1.00 92.38 433 LEU A CA 1
ATOM 3481 C C . LEU A 1 433 ? 13.333 5.421 -20.444 1.00 92.38 433 LEU A C 1
ATOM 3483 O O . LEU A 1 433 ? 13.117 6.632 -20.448 1.00 92.38 433 LEU A O 1
ATOM 3487 N N . TYR A 1 434 ? 13.905 4.805 -19.415 1.00 95.06 434 TYR A N 1
ATOM 3488 C CA . TYR A 1 434 ? 14.155 5.364 -18.094 1.00 95.06 434 TYR A CA 1
ATOM 3489 C C . TYR A 1 434 ? 15.430 4.746 -17.485 1.00 95.06 434 TYR A C 1
ATOM 3491 O O . TYR A 1 434 ? 15.808 3.625 -17.849 1.00 95.06 434 TYR A O 1
ATOM 3499 N N . PRO A 1 435 ? 16.107 5.443 -16.552 1.00 96.62 435 PRO A N 1
ATOM 3500 C CA . PRO A 1 435 ? 17.159 4.853 -15.726 1.00 96.62 435 PRO A CA 1
ATOM 3501 C C . PRO A 1 435 ? 16.661 3.656 -14.902 1.00 96.62 435 PRO A C 1
ATOM 3503 O O . PRO A 1 435 ? 15.493 3.591 -14.514 1.00 96.62 435 PRO A O 1
ATOM 3506 N N . ILE A 1 436 ? 17.563 2.708 -14.630 1.00 96.62 436 ILE A N 1
ATOM 3507 C CA . ILE A 1 436 ? 17.234 1.439 -13.967 1.00 96.62 436 ILE A CA 1
ATOM 3508 C C . ILE A 1 436 ? 17.759 1.430 -12.530 1.00 96.62 436 ILE A C 1
ATOM 3510 O O . ILE A 1 436 ? 18.934 1.730 -12.297 1.00 96.62 436 ILE A O 1
ATOM 3514 N N . TYR A 1 437 ? 16.893 1.038 -11.600 1.00 97.88 437 TYR A N 1
ATOM 3515 C CA . TYR A 1 437 ? 17.240 0.602 -10.251 1.00 97.88 437 TYR A CA 1
ATOM 3516 C C . TYR A 1 437 ? 17.123 -0.921 -10.167 1.00 97.88 437 TYR A C 1
ATOM 3518 O O . TYR A 1 437 ? 16.209 -1.509 -10.739 1.00 97.88 437 TYR A O 1
ATOM 3526 N N . ASP A 1 438 ? 18.052 -1.559 -9.461 1.00 95.94 438 ASP A N 1
ATOM 3527 C CA . ASP A 1 438 ? 18.094 -3.013 -9.297 1.00 95.94 438 ASP A CA 1
ATOM 3528 C C . ASP A 1 438 ? 18.954 -3.383 -8.077 1.00 95.94 438 ASP A C 1
ATOM 3530 O O . ASP A 1 438 ? 19.687 -2.542 -7.553 1.00 95.94 438 ASP A O 1
ATOM 3534 N N . VAL A 1 439 ? 18.898 -4.645 -7.652 1.00 94.62 439 VAL A N 1
ATOM 3535 C CA . VAL A 1 439 ? 19.837 -5.269 -6.711 1.00 94.62 439 VAL A CA 1
ATOM 3536 C C . VAL A 1 439 ? 20.346 -6.591 -7.274 1.00 94.62 439 VAL A C 1
ATOM 3538 O O . VAL A 1 439 ? 19.617 -7.297 -7.967 1.00 94.62 439 VAL A O 1
ATOM 3541 N N . PRO A 1 440 ? 21.567 -7.015 -6.926 1.00 93.00 440 PRO A N 1
ATOM 3542 C CA . PRO A 1 440 ? 21.969 -8.391 -7.170 1.00 93.00 440 PRO A CA 1
ATOM 3543 C C . PRO A 1 440 ? 21.068 -9.379 -6.410 1.00 93.00 440 PRO A C 1
ATOM 3545 O O . PRO A 1 440 ? 20.921 -9.304 -5.188 1.00 93.00 440 PRO A O 1
ATOM 3548 N N . GLY A 1 441 ? 20.479 -10.328 -7.140 1.00 89.88 441 GLY A N 1
ATOM 3549 C CA . GLY A 1 441 ? 19.612 -11.366 -6.578 1.00 89.88 441 GLY A CA 1
ATOM 3550 C C . GLY A 1 441 ? 18.173 -10.899 -6.330 1.00 89.88 441 GLY A C 1
ATOM 3551 O O . GLY A 1 441 ? 17.639 -10.054 -7.041 1.00 89.88 441 GLY A O 1
ATOM 3552 N N . ASN A 1 442 ? 17.498 -11.509 -5.354 1.00 89.94 442 ASN A N 1
ATOM 3553 C CA . ASN A 1 442 ? 16.123 -11.164 -4.976 1.00 89.94 442 ASN A CA 1
ATOM 3554 C C . ASN A 1 442 ? 15.904 -11.344 -3.454 1.00 89.94 442 ASN A C 1
ATOM 3556 O O . ASN A 1 442 ? 16.803 -11.849 -2.766 1.00 89.94 442 ASN A O 1
ATOM 3560 N N . PRO A 1 443 ? 14.742 -10.942 -2.895 1.00 88.00 443 PRO A N 1
ATOM 3561 C CA . PRO A 1 443 ? 14.482 -11.048 -1.456 1.00 88.00 443 PRO A CA 1
ATOM 3562 C C . PRO A 1 443 ? 14.408 -12.489 -0.923 1.00 88.00 443 PRO A C 1
ATOM 3564 O O . PRO A 1 443 ? 14.577 -12.709 0.273 1.00 88.00 443 PRO A O 1
ATOM 3567 N N . TRP A 1 444 ? 14.150 -13.469 -1.791 1.00 89.06 444 TRP A N 1
ATOM 3568 C CA . TRP A 1 444 ? 13.849 -14.861 -1.439 1.00 89.06 444 TRP A CA 1
ATOM 3569 C C . TRP A 1 444 ? 15.073 -15.779 -1.454 1.00 89.06 444 TRP A C 1
ATOM 3571 O O . TRP A 1 444 ? 14.989 -16.922 -1.007 1.00 89.06 444 TRP A O 1
ATOM 3581 N N . GLY A 1 445 ? 16.212 -15.291 -1.947 1.00 84.44 445 GLY A N 1
ATOM 3582 C CA . GLY A 1 445 ? 17.483 -16.004 -1.929 1.00 84.44 445 GLY A CA 1
ATOM 3583 C C . GLY A 1 445 ? 18.204 -15.987 -3.272 1.00 84.44 445 GLY A C 1
ATOM 3584 O O . GLY A 1 445 ? 17.994 -15.113 -4.113 1.00 84.44 445 GLY A O 1
ATOM 3585 N N . ILE A 1 446 ? 19.089 -16.966 -3.447 1.00 88.81 446 ILE A N 1
ATOM 3586 C CA . ILE A 1 446 ? 19.973 -17.096 -4.608 1.00 88.81 446 ILE A CA 1
ATOM 3587 C C . ILE A 1 446 ? 19.362 -18.085 -5.607 1.00 88.81 446 ILE A C 1
ATOM 3589 O O . ILE A 1 446 ? 18.849 -19.132 -5.216 1.00 88.81 446 ILE A O 1
ATOM 3593 N N . SER A 1 447 ? 19.466 -17.789 -6.905 1.00 86.19 447 SER A N 1
ATOM 3594 C CA . SER A 1 447 ? 19.060 -18.700 -7.983 1.00 86.19 447 SER A CA 1
ATOM 3595 C C . SER A 1 447 ? 20.234 -19.000 -8.906 1.00 86.19 447 SER A C 1
ATOM 3597 O O . SER A 1 447 ? 20.793 -18.093 -9.511 1.00 86.19 447 SER A O 1
ATOM 3599 N N . SER A 1 448 ? 20.589 -20.278 -9.056 1.00 85.12 448 SER A N 1
ATOM 3600 C CA . SER A 1 448 ? 21.706 -20.710 -9.909 1.00 85.12 448 SER A CA 1
ATOM 3601 C C . SER A 1 448 ? 21.367 -20.775 -11.402 1.00 85.12 448 SER A C 1
ATOM 3603 O O . SER A 1 448 ? 22.260 -21.015 -12.213 1.00 85.12 448 SER A O 1
ATOM 3605 N N . ILE A 1 449 ? 20.095 -20.576 -11.770 1.00 84.38 449 ILE A N 1
ATOM 3606 C CA . ILE A 1 449 ? 19.601 -20.675 -13.154 1.00 84.38 449 ILE A CA 1
ATOM 3607 C C . ILE A 1 449 ? 19.050 -19.339 -13.641 1.00 84.38 449 ILE A C 1
ATOM 3609 O O . ILE A 1 449 ? 19.392 -18.917 -14.740 1.00 84.38 449 ILE A O 1
ATOM 3613 N N . LEU A 1 450 ? 18.208 -18.678 -12.836 1.00 83.94 450 LEU A N 1
ATOM 3614 C CA . LEU A 1 450 ? 17.370 -17.559 -13.288 1.00 83.94 450 LEU A CA 1
ATOM 3615 C C . LEU A 1 450 ? 18.189 -16.458 -13.968 1.00 83.94 450 LEU A C 1
ATOM 3617 O O . LEU A 1 450 ? 17.802 -15.944 -15.009 1.00 83.94 450 LEU A O 1
ATOM 3621 N N . TYR A 1 451 ? 19.349 -16.150 -13.396 1.00 85.62 451 TYR A N 1
ATOM 3622 C CA . TYR A 1 451 ? 20.222 -15.063 -13.821 1.00 85.62 451 TYR A CA 1
ATOM 3623 C C . TYR A 1 451 ? 21.214 -15.458 -14.936 1.00 85.62 451 TYR A C 1
ATOM 3625 O O . TYR A 1 451 ? 21.875 -14.597 -15.520 1.00 85.62 451 TYR A O 1
ATOM 3633 N N . LYS A 1 452 ? 21.289 -16.751 -15.287 1.00 77.69 452 LYS A N 1
ATOM 3634 C CA . LYS A 1 452 ? 22.164 -17.305 -16.331 1.00 77.69 452 LYS A CA 1
ATOM 3635 C C . LYS A 1 452 ? 21.412 -17.403 -17.663 1.00 77.69 452 LYS A C 1
ATOM 3637 O O . LYS A 1 452 ? 21.052 -18.487 -18.108 1.00 77.69 452 LYS A O 1
ATOM 3642 N N . GLY A 1 453 ? 21.158 -16.268 -18.316 1.00 69.44 453 GLY A N 1
ATOM 3643 C CA . GLY A 1 453 ? 20.477 -16.260 -19.617 1.00 69.44 453 GLY A CA 1
ATOM 3644 C C . GLY A 1 453 ? 20.444 -14.898 -20.308 1.00 69.44 453 GLY A C 1
ATOM 3645 O O . GLY A 1 453 ? 20.149 -13.880 -19.689 1.00 69.44 453 GLY A O 1
ATOM 3646 N N . GLY A 1 454 ? 20.702 -14.870 -21.619 1.00 64.56 454 GLY A N 1
ATOM 3647 C CA . GLY A 1 454 ? 20.841 -13.630 -22.398 1.00 64.56 454 GLY A CA 1
ATOM 3648 C C . GLY A 1 454 ? 19.563 -12.803 -22.593 1.00 64.56 454 GLY A C 1
ATOM 3649 O O . GLY A 1 454 ? 19.636 -11.718 -23.154 1.00 64.56 454 GLY A O 1
ATOM 3650 N N . ALA A 1 455 ? 18.392 -13.282 -22.159 1.00 68.94 455 ALA A N 1
ATOM 3651 C CA . ALA A 1 455 ? 17.129 -12.551 -22.308 1.00 68.94 455 ALA A CA 1
ATOM 3652 C C . ALA A 1 455 ? 16.944 -11.436 -21.258 1.00 68.94 455 ALA A C 1
ATOM 3654 O O . ALA A 1 455 ? 16.252 -10.447 -21.522 1.00 68.94 455 ALA A O 1
ATOM 3655 N N . LEU A 1 456 ? 17.586 -11.558 -20.092 1.00 83.81 456 LEU A N 1
ATOM 3656 C CA . LEU A 1 456 ? 17.476 -10.569 -19.019 1.00 83.81 456 LEU A CA 1
ATOM 3657 C C . LEU A 1 456 ? 18.166 -9.255 -19.396 1.00 83.81 456 LEU A C 1
ATOM 3659 O O . LEU A 1 456 ? 19.237 -9.261 -20.002 1.00 83.81 456 LEU A O 1
ATOM 3663 N N . SER A 1 457 ? 17.568 -8.128 -19.006 1.00 84.06 457 SER A N 1
ATOM 3664 C CA . SER A 1 457 ? 18.101 -6.779 -19.254 1.00 84.06 457 SER A CA 1
ATOM 3665 C C . SER A 1 457 ? 19.552 -6.639 -18.796 1.00 84.06 457 SER A C 1
ATOM 3667 O O . SER A 1 457 ? 20.379 -6.132 -19.552 1.00 84.06 457 SER A O 1
ATOM 3669 N N . MET A 1 458 ? 19.886 -7.187 -17.626 1.00 88.62 458 MET A N 1
ATOM 3670 C CA . MET A 1 458 ? 21.239 -7.160 -17.067 1.00 88.62 458 MET A CA 1
ATOM 3671 C C . MET A 1 458 ? 22.309 -7.819 -17.951 1.00 88.62 458 MET A C 1
ATOM 3673 O O . MET A 1 458 ? 23.474 -7.444 -17.889 1.00 88.62 458 MET A O 1
ATOM 3677 N N . ASN A 1 459 ? 21.910 -8.767 -18.806 1.00 87.62 459 ASN A N 1
ATOM 3678 C CA . ASN A 1 459 ? 22.804 -9.474 -19.725 1.00 87.62 459 ASN A CA 1
ATOM 3679 C C . ASN A 1 459 ? 22.816 -8.850 -21.134 1.00 87.62 459 ASN A C 1
ATOM 3681 O O . ASN A 1 459 ? 23.636 -9.231 -21.968 1.00 87.62 459 ASN A O 1
ATOM 3685 N N . ARG A 1 460 ? 21.911 -7.899 -21.416 1.00 89.56 460 ARG A N 1
ATOM 3686 C CA . ARG A 1 460 ? 21.771 -7.223 -22.721 1.00 89.56 460 ARG A CA 1
ATOM 3687 C C . ARG A 1 460 ? 22.233 -5.772 -22.709 1.00 89.56 460 ARG A C 1
ATOM 3689 O O . ARG A 1 460 ? 22.641 -5.250 -23.746 1.00 89.56 460 ARG A O 1
ATOM 3696 N N . ILE A 1 461 ? 22.138 -5.099 -21.568 1.00 92.31 461 ILE A N 1
ATOM 3697 C CA . ILE A 1 461 ? 22.505 -3.692 -21.420 1.00 92.31 461 ILE A CA 1
ATOM 3698 C C . ILE A 1 461 ? 23.989 -3.604 -21.061 1.00 92.31 461 ILE A C 1
ATOM 3700 O O . ILE A 1 461 ? 24.444 -4.147 -20.057 1.00 92.31 461 ILE A O 1
ATOM 3704 N N . LYS A 1 462 ? 24.758 -2.880 -21.878 1.00 92.94 462 LYS A N 1
ATOM 3705 C CA . LYS A 1 462 ? 26.185 -2.651 -21.630 1.00 92.94 462 LYS A CA 1
ATOM 3706 C C . LYS A 1 462 ? 26.396 -1.871 -20.326 1.00 92.94 462 LYS A C 1
ATOM 3708 O O . LYS A 1 462 ? 25.777 -0.820 -20.135 1.00 92.94 462 LYS A O 1
ATOM 3713 N N . ASN A 1 463 ? 27.333 -2.343 -19.501 1.00 95.25 463 ASN A N 1
ATOM 3714 C CA . ASN A 1 463 ? 27.688 -1.768 -18.199 1.00 95.25 463 ASN A CA 1
ATOM 3715 C C . ASN A 1 463 ? 26.462 -1.621 -17.275 1.00 95.25 463 ASN A C 1
ATOM 3717 O O . ASN A 1 463 ? 26.227 -0.557 -16.698 1.00 95.25 463 ASN A O 1
ATOM 3721 N N . TYR A 1 464 ? 25.605 -2.649 -17.239 1.00 95.69 464 TYR A N 1
ATOM 3722 C CA . TYR A 1 464 ? 24.345 -2.621 -16.497 1.00 95.69 464 TYR A CA 1
ATOM 3723 C C . TYR A 1 464 ? 24.560 -2.319 -15.012 1.00 95.69 464 TYR A C 1
ATOM 3725 O O . TYR A 1 464 ? 23.990 -1.363 -14.492 1.00 95.69 464 TYR A O 1
ATOM 3733 N N . TRP A 1 465 ? 25.420 -3.091 -14.348 1.00 96.06 465 TRP A N 1
ATOM 3734 C CA . TRP A 1 465 ? 25.649 -2.966 -12.910 1.00 96.06 465 TRP A CA 1
ATOM 3735 C C . TRP A 1 465 ? 26.304 -1.635 -12.537 1.00 96.06 465 TRP A C 1
ATOM 3737 O O . TRP A 1 465 ? 25.920 -1.040 -11.536 1.00 96.06 465 TRP A O 1
ATOM 3747 N N . GLU A 1 466 ? 27.199 -1.098 -13.367 1.00 97.81 466 GLU A N 1
ATOM 3748 C CA . GLU A 1 466 ? 27.797 0.220 -13.145 1.00 97.81 466 GLU A CA 1
ATOM 3749 C C . GLU A 1 466 ? 26.754 1.343 -13.251 1.00 97.81 466 GLU A C 1
ATOM 3751 O O . GLU A 1 466 ? 26.777 2.286 -12.459 1.00 97.81 466 GLU A O 1
ATOM 3756 N N . LYS A 1 467 ? 25.811 1.237 -14.200 1.00 97.81 467 LYS A N 1
ATOM 3757 C CA . LYS A 1 467 ? 24.685 2.178 -14.327 1.00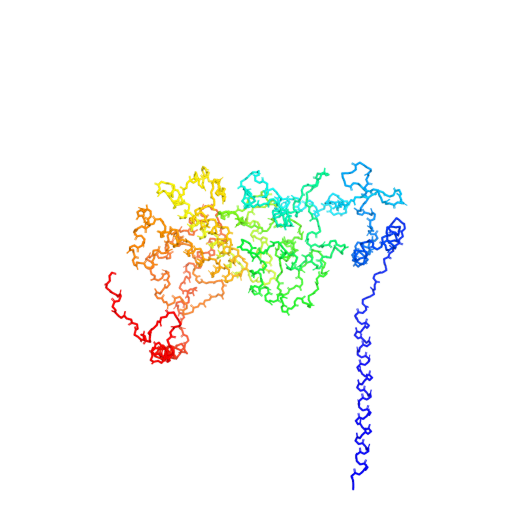 97.81 467 LYS A CA 1
ATOM 3758 C C . LYS A 1 467 ? 23.757 2.096 -13.117 1.00 97.81 467 LYS A C 1
ATOM 3760 O O . LYS A 1 467 ? 23.423 3.132 -12.550 1.00 97.81 467 LYS A O 1
ATOM 3765 N N . VAL A 1 468 ? 23.378 0.883 -12.708 1.00 98.12 468 VAL A N 1
ATOM 3766 C CA . VAL A 1 468 ? 22.528 0.662 -11.528 1.00 98.12 468 VAL A CA 1
ATOM 3767 C C . VAL A 1 468 ? 23.205 1.216 -10.274 1.00 98.12 468 VAL A C 1
ATOM 3769 O O . VAL A 1 468 ? 22.590 1.987 -9.543 1.00 98.12 468 VAL A O 1
ATOM 3772 N N . TYR A 1 469 ? 24.488 0.913 -10.055 1.00 98.56 469 TYR A N 1
ATOM 3773 C CA . TYR A 1 469 ? 25.249 1.428 -8.917 1.00 98.56 469 TYR A CA 1
ATOM 3774 C C . TYR A 1 469 ? 25.263 2.957 -8.879 1.00 98.56 469 TYR A C 1
ATOM 3776 O O . TYR A 1 469 ? 25.013 3.541 -7.826 1.00 98.56 469 TYR A O 1
ATOM 3784 N N . ALA A 1 470 ? 25.505 3.615 -10.017 1.00 98.62 470 ALA A N 1
ATOM 3785 C CA . ALA A 1 470 ? 25.474 5.072 -10.101 1.00 98.62 470 ALA A CA 1
ATOM 3786 C C . ALA A 1 470 ? 24.091 5.647 -9.742 1.00 98.62 470 ALA A C 1
ATOM 3788 O O . ALA A 1 470 ? 24.014 6.624 -8.997 1.00 98.62 470 ALA A O 1
ATOM 3789 N N . ASN A 1 471 ? 23.007 5.018 -10.206 1.00 98.56 471 ASN A N 1
ATOM 3790 C CA . ASN A 1 471 ? 21.639 5.455 -9.914 1.00 98.56 471 ASN A CA 1
ATOM 3791 C C . ASN A 1 471 ? 21.277 5.274 -8.431 1.00 98.56 471 ASN A C 1
ATOM 3793 O O . ASN A 1 471 ? 20.723 6.187 -7.814 1.00 98.56 471 ASN A O 1
ATOM 3797 N N . VAL A 1 472 ? 21.615 4.122 -7.838 1.00 98.69 472 VAL A N 1
ATOM 3798 C CA . VAL A 1 472 ? 21.377 3.842 -6.409 1.00 98.69 472 VAL A CA 1
ATOM 3799 C C . VAL A 1 472 ? 22.201 4.783 -5.533 1.00 98.69 472 VAL A C 1
ATOM 3801 O O . VAL A 1 472 ? 21.672 5.353 -4.578 1.00 98.69 472 VAL A O 1
ATOM 3804 N N . LYS A 1 473 ? 23.464 5.031 -5.898 1.00 98.69 473 LYS A N 1
ATOM 3805 C CA . LYS A 1 473 ? 24.320 6.003 -5.214 1.00 98.69 473 LYS A CA 1
ATOM 3806 C C . LYS A 1 473 ? 23.723 7.411 -5.260 1.00 98.69 473 LYS A C 1
ATOM 3808 O O . LYS A 1 473 ? 23.650 8.065 -4.226 1.00 98.69 473 LYS A O 1
ATOM 3813 N N . ALA A 1 474 ? 23.240 7.855 -6.421 1.00 98.62 474 ALA A N 1
ATOM 3814 C CA . ALA A 1 474 ? 22.596 9.160 -6.556 1.00 98.62 474 ALA A CA 1
ATOM 3815 C C . ALA A 1 474 ? 21.323 9.274 -5.695 1.00 98.62 474 ALA A C 1
ATOM 3817 O O . ALA A 1 474 ? 21.069 10.323 -5.105 1.00 98.62 474 ALA A O 1
ATOM 3818 N N . ALA A 1 475 ? 20.536 8.197 -5.576 1.00 98.31 475 ALA A N 1
ATOM 3819 C CA . ALA A 1 475 ? 19.372 8.169 -4.689 1.00 98.31 475 ALA A CA 1
ATOM 3820 C C . ALA A 1 475 ? 19.765 8.296 -3.209 1.00 98.31 475 ALA A C 1
ATOM 3822 O O . ALA A 1 475 ? 19.133 9.050 -2.468 1.00 98.31 475 ALA A O 1
ATOM 3823 N N . TYR A 1 476 ? 20.826 7.601 -2.792 1.00 98.56 476 TYR A N 1
ATOM 3824 C CA . TYR A 1 476 ? 21.397 7.737 -1.454 1.00 98.56 476 TYR A CA 1
ATOM 3825 C C . TYR A 1 476 ? 21.905 9.163 -1.186 1.00 98.56 476 TYR A C 1
ATOM 3827 O O . TYR A 1 476 ? 21.508 9.771 -0.197 1.00 98.56 476 TYR A O 1
ATOM 3835 N N . GLU A 1 477 ? 22.692 9.745 -2.095 1.00 98.50 477 GLU A N 1
ATOM 3836 C CA . GLU A 1 477 ? 23.217 11.117 -1.969 1.00 98.50 477 GLU A CA 1
ATOM 3837 C C . GLU A 1 477 ? 22.104 12.179 -1.911 1.00 98.50 477 GLU A C 1
ATOM 3839 O O . GLU A 1 477 ? 22.289 13.251 -1.336 1.00 98.50 477 GLU A O 1
ATOM 3844 N N . LYS A 1 478 ? 20.929 11.883 -2.479 1.00 97.12 478 LYS A N 1
ATOM 3845 C CA . LYS A 1 478 ? 19.721 12.718 -2.390 1.00 97.12 478 LYS A CA 1
ATOM 3846 C C . LYS A 1 478 ? 18.851 12.440 -1.160 1.00 97.12 478 LYS A C 1
ATOM 3848 O O . LYS A 1 478 ? 17.821 13.089 -1.004 1.00 97.12 478 LYS A O 1
ATOM 3853 N N . GLY A 1 479 ? 19.249 11.516 -0.286 1.00 96.75 479 GLY A N 1
ATOM 3854 C CA . GLY A 1 479 ? 18.549 11.209 0.963 1.00 96.75 479 GLY A CA 1
ATOM 3855 C C . GLY A 1 479 ? 17.318 10.313 0.806 1.00 96.75 479 GLY A C 1
ATOM 3856 O O . GLY A 1 479 ? 16.507 10.231 1.728 1.00 96.75 479 GLY A O 1
ATOM 3857 N N . PHE A 1 480 ? 17.156 9.630 -0.335 1.00 97.31 480 PHE A N 1
ATOM 3858 C CA . PHE A 1 480 ? 16.067 8.663 -0.521 1.00 97.31 480 PHE A CA 1
ATOM 3859 C C . PHE A 1 480 ? 16.336 7.321 0.161 1.00 97.31 480 PHE A C 1
ATOM 3861 O O . PHE A 1 480 ? 15.386 6.583 0.410 1.00 97.31 480 PHE A O 1
ATOM 3868 N N . LEU A 1 481 ? 17.595 7.005 0.465 1.00 98.12 481 LEU A N 1
ATOM 3869 C CA . LEU A 1 481 ? 18.020 5.793 1.169 1.00 98.12 481 LEU A CA 1
ATOM 3870 C C . LEU A 1 481 ? 18.791 6.182 2.433 1.00 98.12 481 LEU A C 1
ATOM 3872 O O . LEU A 1 481 ? 19.467 7.210 2.446 1.00 98.12 481 LEU A O 1
ATOM 3876 N N . SER A 1 482 ? 18.692 5.370 3.487 1.00 97.44 482 SER A N 1
ATOM 3877 C CA . SER A 1 482 ? 19.471 5.572 4.712 1.00 97.44 482 SER A CA 1
ATOM 3878 C C . SER A 1 482 ? 20.915 5.104 4.520 1.00 97.44 482 SER A C 1
ATOM 3880 O O . SER A 1 482 ? 21.236 4.402 3.556 1.00 97.44 482 SER A O 1
ATOM 3882 N N . GLU A 1 483 ? 21.794 5.462 5.454 1.00 97.75 483 GLU A N 1
ATOM 3883 C CA . GLU A 1 483 ? 23.182 4.996 5.445 1.00 97.75 483 GLU A CA 1
ATOM 3884 C C . GLU A 1 483 ? 23.266 3.463 5.551 1.00 97.75 483 GLU A C 1
ATOM 3886 O O . GLU A 1 483 ? 24.060 2.829 4.858 1.00 97.75 483 GLU A O 1
ATOM 3891 N N . GLU A 1 484 ? 22.409 2.842 6.361 1.00 97.12 484 GLU A N 1
ATOM 3892 C CA . GLU A 1 484 ? 22.316 1.387 6.518 1.00 97.12 484 GLU A CA 1
ATOM 3893 C C . GLU A 1 484 ? 21.857 0.713 5.224 1.00 97.12 484 GLU A C 1
ATOM 3895 O O . GLU A 1 484 ? 22.415 -0.308 4.826 1.00 97.12 484 GLU A O 1
ATOM 3900 N N . GLN A 1 485 ? 20.866 1.297 4.544 1.00 98.00 485 GLN A N 1
ATOM 3901 C CA . GLN A 1 485 ? 20.384 0.798 3.257 1.00 98.00 485 GLN A CA 1
ATOM 3902 C C . GLN A 1 485 ? 21.465 0.885 2.180 1.00 98.00 485 GLN A C 1
ATOM 3904 O O . GLN A 1 485 ? 21.623 -0.045 1.390 1.00 98.00 485 GLN A O 1
ATOM 3909 N N . TRP A 1 486 ? 22.229 1.978 2.166 1.00 98.44 486 TRP A N 1
ATOM 3910 C CA . TRP A 1 486 ? 23.349 2.143 1.249 1.00 98.44 486 TRP A CA 1
ATOM 3911 C C . TRP A 1 486 ? 24.465 1.130 1.520 1.00 98.44 486 TRP A C 1
ATOM 3913 O O . TRP A 1 486 ? 24.902 0.454 0.591 1.00 98.44 486 TRP A O 1
ATOM 3923 N N . LYS A 1 487 ? 24.865 0.940 2.784 1.00 98.31 487 LYS A N 1
ATOM 3924 C CA . LYS A 1 487 ? 25.851 -0.087 3.169 1.00 98.31 487 LYS A CA 1
ATOM 3925 C C . LYS A 1 487 ? 25.404 -1.489 2.754 1.00 98.31 487 LYS A C 1
ATOM 3927 O O . LYS A 1 487 ? 26.193 -2.228 2.171 1.00 98.31 487 LYS A O 1
ATOM 3932 N N . LEU A 1 488 ? 24.136 -1.830 2.996 1.00 97.75 488 LEU A N 1
ATOM 3933 C CA . LEU A 1 488 ? 23.564 -3.108 2.575 1.00 97.75 488 LEU A CA 1
ATOM 3934 C C . LEU A 1 488 ? 23.611 -3.271 1.050 1.00 97.75 488 LEU A C 1
ATOM 3936 O O . LEU A 1 488 ? 23.980 -4.331 0.552 1.00 97.75 488 LEU A O 1
ATOM 3940 N N . TYR A 1 489 ? 23.269 -2.225 0.296 1.00 98.38 489 TYR A N 1
ATOM 3941 C CA . TYR A 1 489 ? 23.371 -2.258 -1.159 1.00 98.38 489 TYR A CA 1
ATOM 3942 C C . TYR A 1 489 ? 24.815 -2.486 -1.633 1.00 98.38 489 TYR A C 1
ATOM 3944 O O . TYR A 1 489 ? 25.037 -3.311 -2.519 1.00 98.38 489 TYR A O 1
ATOM 3952 N N . GLN A 1 490 ? 25.796 -1.797 -1.038 1.00 98.50 490 GLN A N 1
ATOM 3953 C CA . GLN A 1 490 ? 27.213 -1.986 -1.366 1.00 98.50 490 GLN A CA 1
ATOM 3954 C C . GLN A 1 490 ? 27.664 -3.424 -1.097 1.00 98.50 490 GLN A C 1
ATOM 3956 O O . GLN A 1 490 ? 28.285 -4.033 -1.961 1.00 98.50 490 GLN A O 1
ATOM 3961 N N . GLU A 1 491 ? 27.276 -4.003 0.042 1.00 97.50 491 GLU A N 1
ATOM 3962 C CA . GLU A 1 491 ? 27.579 -5.401 0.363 1.00 97.50 491 GLU A CA 1
ATOM 3963 C C . GLU A 1 491 ? 27.002 -6.368 -0.684 1.00 97.50 491 GLU A C 1
ATOM 3965 O O . GLU A 1 491 ? 27.700 -7.278 -1.141 1.00 97.50 491 GLU A O 1
ATOM 3970 N N . LEU A 1 492 ? 25.747 -6.163 -1.102 1.00 96.81 492 LEU A N 1
ATOM 3971 C CA . LEU A 1 492 ? 25.116 -6.967 -2.154 1.00 96.81 492 LEU A CA 1
ATOM 3972 C C . LEU A 1 492 ? 25.833 -6.796 -3.501 1.00 96.81 492 LEU A C 1
ATOM 3974 O O . LEU A 1 492 ? 26.032 -7.774 -4.221 1.00 96.81 492 LEU A O 1
ATOM 3978 N N . TYR A 1 493 ? 26.238 -5.571 -3.840 1.00 97.44 493 TYR A N 1
ATOM 3979 C CA . TYR A 1 493 ? 26.947 -5.240 -5.077 1.00 97.44 493 TYR A CA 1
ATOM 3980 C C . TYR A 1 493 ? 28.352 -5.853 -5.149 1.00 97.44 493 TYR A C 1
ATOM 3982 O O . TYR A 1 493 ? 28.736 -6.430 -6.175 1.00 97.44 493 TYR A O 1
ATOM 3990 N N . ASP A 1 494 ? 29.107 -5.774 -4.056 1.00 97.62 494 ASP A N 1
ATOM 3991 C CA . ASP A 1 494 ? 30.451 -6.343 -3.952 1.00 97.62 494 ASP A CA 1
ATOM 3992 C C . ASP A 1 494 ? 30.405 -7.876 -4.022 1.00 97.62 494 ASP A C 1
ATOM 3994 O O . ASP A 1 494 ? 31.279 -8.504 -4.620 1.00 97.62 494 ASP A O 1
ATOM 3998 N N . ASN A 1 495 ? 29.326 -8.480 -3.512 1.00 95.94 495 ASN A N 1
ATOM 3999 C CA . ASN A 1 495 ? 29.068 -9.920 -3.575 1.00 95.94 495 ASN A CA 1
ATOM 4000 C C . ASN A 1 495 ? 28.156 -10.342 -4.743 1.00 95.94 495 ASN A C 1
ATOM 4002 O O . ASN A 1 495 ? 27.623 -11.456 -4.731 1.00 95.94 495 ASN A O 1
ATOM 4006 N N . ARG A 1 496 ? 27.972 -9.495 -5.768 1.00 95.06 496 ARG A N 1
ATOM 4007 C CA . ARG A 1 496 ? 26.924 -9.689 -6.791 1.00 95.06 496 ARG A CA 1
ATOM 4008 C C . ARG A 1 496 ? 26.948 -11.052 -7.473 1.00 95.06 496 ARG A C 1
ATOM 4010 O O . ARG A 1 496 ? 25.889 -11.620 -7.706 1.00 95.06 496 ARG A O 1
ATOM 4017 N N . ASP A 1 497 ? 28.123 -11.607 -7.765 1.00 93.62 497 ASP A N 1
ATOM 4018 C CA . ASP A 1 497 ? 28.216 -12.893 -8.462 1.00 93.62 497 ASP A CA 1
ATOM 4019 C C . ASP A 1 497 ? 27.588 -14.005 -7.616 1.00 93.62 497 ASP A C 1
ATOM 4021 O O . ASP A 1 497 ? 26.852 -14.848 -8.130 1.00 93.62 497 ASP A O 1
ATOM 4025 N N . LYS A 1 498 ? 27.823 -13.967 -6.300 1.00 94.06 498 LYS A N 1
ATOM 4026 C CA . LYS A 1 498 ? 27.223 -14.890 -5.337 1.00 94.06 498 LYS A CA 1
ATOM 4027 C C . LYS A 1 498 ? 25.717 -14.664 -5.221 1.00 94.06 498 LYS A C 1
ATOM 4029 O O . LYS A 1 498 ? 24.974 -15.639 -5.291 1.00 94.06 498 LYS A O 1
ATOM 4034 N N . GLU A 1 499 ? 25.268 -13.416 -5.096 1.00 93.31 499 GLU A N 1
ATOM 4035 C CA . GLU A 1 499 ? 23.838 -13.079 -4.989 1.00 93.31 499 GLU A CA 1
ATOM 4036 C C . GLU A 1 499 ? 23.043 -13.480 -6.246 1.00 93.31 499 GLU A C 1
ATOM 4038 O O . GLU A 1 499 ? 21.919 -13.975 -6.154 1.00 93.31 499 GLU A O 1
ATOM 4043 N N . LEU A 1 500 ? 23.656 -13.356 -7.427 1.00 92.38 500 LEU A N 1
ATOM 4044 C CA . LEU A 1 500 ? 23.120 -13.811 -8.716 1.00 92.38 500 LEU A CA 1
ATOM 4045 C C . LEU A 1 500 ? 23.287 -15.321 -8.945 1.00 92.38 500 LEU A C 1
ATOM 4047 O O . LEU A 1 500 ? 22.904 -15.843 -9.990 1.00 92.38 500 LEU A O 1
ATOM 4051 N N . GLY A 1 501 ? 23.894 -16.032 -7.997 1.00 92.69 501 GLY A N 1
ATOM 4052 C CA . GLY A 1 501 ? 24.095 -17.471 -8.057 1.00 92.69 501 GLY A CA 1
ATOM 4053 C C . GLY A 1 501 ? 25.049 -17.941 -9.156 1.00 92.69 501 GLY A C 1
ATOM 4054 O O . GLY A 1 501 ? 25.026 -19.118 -9.527 1.00 92.69 501 GLY A O 1
ATOM 4055 N N . LEU A 1 502 ? 25.899 -17.054 -9.681 1.00 90.75 502 LEU A N 1
ATOM 4056 C CA . LEU A 1 502 ? 26.804 -17.352 -10.791 1.00 90.75 502 LEU A CA 1
ATOM 4057 C C . LEU A 1 502 ? 27.831 -18.450 -10.461 1.00 90.75 502 LEU A C 1
ATOM 4059 O O . LEU A 1 502 ? 27.996 -19.340 -11.303 1.00 90.75 502 LEU A O 1
ATOM 4063 N N . PRO A 1 503 ? 28.442 -18.489 -9.256 1.00 92.94 503 PRO A N 1
ATOM 4064 C CA . PRO A 1 503 ? 29.377 -19.547 -8.872 1.00 92.94 503 PRO A CA 1
ATOM 4065 C C . PRO A 1 503 ? 28.757 -20.946 -8.772 1.00 92.94 503 PRO A C 1
ATOM 4067 O O . PRO A 1 503 ? 29.477 -21.940 -8.827 1.00 92.94 503 PRO A O 1
ATOM 4070 N N . TYR A 1 504 ? 27.436 -21.054 -8.609 1.00 90.88 504 TYR A N 1
ATOM 4071 C CA . TYR A 1 504 ? 26.778 -22.337 -8.364 1.00 90.88 504 TYR A CA 1
ATOM 4072 C C . TYR A 1 504 ? 26.359 -23.003 -9.672 1.00 90.88 504 TYR A C 1
ATOM 4074 O O . TYR A 1 504 ? 25.723 -22.386 -10.529 1.00 90.88 504 TYR A O 1
ATOM 4082 N N . SER A 1 505 ? 26.682 -24.284 -9.833 1.00 89.75 505 SER A N 1
ATOM 4083 C CA . SER A 1 505 ? 26.246 -25.043 -11.007 1.00 89.75 505 SER A CA 1
ATOM 4084 C C . SER A 1 505 ? 24.742 -25.342 -10.942 1.00 89.75 505 SER A C 1
ATOM 4086 O O . SER A 1 505 ? 24.234 -25.647 -9.859 1.00 89.75 505 SER A O 1
ATOM 4088 N N . PRO A 1 506 ? 24.015 -25.271 -12.072 1.00 87.25 506 PRO A N 1
ATOM 4089 C CA . PRO A 1 506 ? 22.655 -25.790 -12.147 1.00 87.25 506 PRO A CA 1
ATOM 4090 C C . PRO A 1 506 ? 22.597 -27.284 -11.778 1.00 87.25 506 PRO A C 1
ATOM 4092 O O . PRO A 1 506 ? 23.565 -28.006 -12.027 1.00 87.25 506 PRO A O 1
ATOM 4095 N N . PRO A 1 507 ? 21.477 -27.770 -11.215 1.00 88.38 507 PRO A N 1
ATOM 4096 C CA . PRO A 1 507 ? 21.298 -29.187 -10.923 1.00 88.38 507 PRO A CA 1
ATOM 4097 C C . PRO A 1 507 ? 21.264 -30.014 -12.217 1.00 88.38 507 PRO A C 1
ATOM 4099 O O . PRO A 1 507 ? 20.694 -29.588 -13.221 1.00 88.38 507 PRO A O 1
ATOM 4102 N N . GLU A 1 508 ? 21.823 -31.226 -12.181 1.00 90.31 508 GLU A N 1
ATOM 4103 C CA . GLU A 1 508 ? 21.982 -32.079 -13.373 1.00 90.31 508 GLU A CA 1
ATOM 4104 C C . GLU A 1 508 ? 20.644 -32.428 -14.049 1.00 90.31 508 GLU A C 1
ATOM 4106 O O . GLU A 1 508 ? 20.571 -32.501 -15.276 1.00 90.31 508 GLU A O 1
ATOM 4111 N N . ILE A 1 509 ? 19.562 -32.540 -13.265 1.00 93.19 509 ILE A N 1
ATOM 4112 C CA . ILE A 1 509 ? 18.197 -32.791 -13.758 1.00 93.19 509 ILE A CA 1
ATOM 4113 C C . ILE A 1 509 ? 17.729 -31.751 -14.788 1.00 93.19 509 ILE A C 1
ATOM 4115 O O . ILE A 1 509 ? 16.912 -32.060 -15.653 1.00 93.19 509 ILE A O 1
ATOM 4119 N N . LEU A 1 510 ? 18.289 -30.535 -14.758 1.00 90.12 510 LEU A N 1
ATOM 4120 C CA . LEU A 1 510 ? 17.970 -29.496 -15.732 1.00 90.12 510 LEU A CA 1
ATOM 4121 C C . LEU A 1 510 ? 18.287 -29.944 -17.162 1.00 90.12 510 LEU A C 1
ATOM 4123 O O . LEU A 1 510 ? 17.538 -29.613 -18.075 1.00 90.12 510 LEU A O 1
ATOM 4127 N N . LYS A 1 511 ? 19.359 -30.719 -17.375 1.00 90.06 511 LYS A N 1
ATOM 4128 C CA . LYS A 1 511 ? 19.688 -31.229 -18.714 1.00 90.06 511 LYS A CA 1
ATOM 4129 C C . LYS A 1 511 ? 18.592 -32.143 -19.246 1.00 90.06 511 LYS A C 1
ATOM 4131 O O . LYS A 1 511 ? 18.299 -32.093 -20.435 1.00 90.06 511 LYS A O 1
ATOM 4136 N N . GLU A 1 512 ? 17.983 -32.944 -18.376 1.00 94.50 512 GLU A N 1
ATOM 4137 C CA . GLU A 1 512 ? 16.881 -33.823 -18.754 1.00 94.50 512 GLU A CA 1
ATOM 4138 C C . GLU A 1 512 ? 15.606 -33.026 -19.032 1.00 94.50 512 GLU A C 1
ATOM 4140 O O . GLU A 1 512 ? 15.000 -33.200 -20.085 1.00 94.50 512 GLU A O 1
ATOM 4145 N N . HIS A 1 513 ? 15.270 -32.056 -18.175 1.00 94.31 513 HIS A N 1
ATOM 4146 C CA . HIS A 1 513 ? 14.153 -31.142 -18.432 1.00 94.31 513 HIS A CA 1
ATOM 4147 C C . HIS A 1 513 ? 14.303 -30.414 -19.778 1.00 94.31 513 HIS A C 1
ATOM 4149 O O . HIS A 1 513 ? 13.335 -30.293 -20.520 1.00 94.31 513 HIS A O 1
ATOM 4155 N N . MET A 1 514 ? 15.513 -29.977 -20.143 1.00 92.06 514 MET A N 1
ATOM 4156 C CA . MET A 1 514 ? 15.756 -29.314 -21.430 1.00 92.06 514 MET A CA 1
ATOM 4157 C C . MET A 1 514 ? 15.553 -30.240 -22.638 1.00 92.06 514 MET A C 1
ATOM 4159 O O . MET A 1 514 ? 15.123 -29.761 -23.688 1.00 92.06 514 MET A O 1
ATOM 4163 N N . LYS A 1 515 ? 15.832 -31.546 -22.516 1.00 95.19 515 LYS A N 1
ATOM 4164 C CA . LYS A 1 515 ? 15.512 -32.518 -23.576 1.00 95.19 515 LYS A CA 1
ATOM 4165 C C . LYS A 1 515 ? 14.003 -32.675 -23.728 1.00 95.19 515 LYS A C 1
ATOM 4167 O O . LYS A 1 515 ? 13.508 -32.565 -24.844 1.00 95.19 515 LYS A O 1
ATOM 4172 N N . VAL A 1 516 ? 13.287 -32.846 -22.613 1.00 96.31 516 VAL A N 1
ATOM 4173 C CA . VAL A 1 516 ? 11.821 -32.972 -22.608 1.00 96.31 516 VAL A CA 1
ATOM 4174 C C . VAL A 1 516 ? 11.172 -31.734 -23.228 1.00 96.31 516 VAL A C 1
ATOM 4176 O O . VAL A 1 516 ? 10.370 -31.864 -24.143 1.00 96.31 516 VAL A O 1
ATOM 4179 N N . LEU A 1 517 ? 11.598 -30.527 -22.842 1.00 95.25 517 LEU A N 1
ATOM 4180 C CA . LEU A 1 517 ? 11.094 -29.282 -23.435 1.00 95.25 517 LEU A CA 1
ATOM 4181 C C . LEU A 1 517 ? 11.348 -29.199 -24.952 1.00 95.25 517 LEU A C 1
ATOM 4183 O O . LEU A 1 517 ? 10.526 -28.660 -25.694 1.00 95.25 517 LEU A O 1
ATOM 4187 N N . ALA A 1 518 ? 12.475 -29.726 -25.441 1.00 95.38 518 ALA A N 1
ATOM 4188 C CA . ALA A 1 518 ? 12.762 -29.771 -26.875 1.00 95.38 518 ALA A CA 1
ATOM 4189 C C . ALA A 1 518 ? 11.857 -30.772 -27.617 1.00 95.38 518 ALA A C 1
ATOM 4191 O O . ALA A 1 518 ? 11.415 -30.491 -28.735 1.00 95.38 518 ALA A O 1
ATOM 4192 N N . GLU A 1 519 ? 11.557 -31.915 -27.000 1.00 96.69 519 GLU A N 1
ATOM 4193 C CA . GLU A 1 519 ? 10.603 -32.899 -27.517 1.00 96.69 519 GLU A CA 1
ATOM 4194 C C . GLU A 1 519 ? 9.173 -32.348 -27.529 1.00 96.69 519 GLU A C 1
ATOM 4196 O O . GLU A 1 519 ? 8.488 -32.461 -28.545 1.00 96.69 519 GLU A O 1
ATOM 4201 N N . GLU A 1 520 ? 8.749 -31.668 -26.463 1.00 96.81 520 GLU A N 1
ATOM 4202 C CA . GLU A 1 520 ? 7.457 -30.980 -26.386 1.00 96.81 520 GLU A CA 1
ATOM 4203 C C . GLU A 1 520 ? 7.342 -29.889 -27.457 1.00 96.81 520 GLU A C 1
ATOM 4205 O O . GLU A 1 520 ? 6.348 -29.830 -28.183 1.00 96.81 520 GLU A O 1
ATOM 4210 N N . ALA A 1 521 ? 8.378 -29.064 -27.642 1.00 95.44 521 ALA A N 1
ATOM 4211 C CA . ALA A 1 521 ? 8.401 -28.048 -28.693 1.00 95.44 521 ALA A CA 1
ATOM 4212 C C . ALA A 1 521 ? 8.309 -28.668 -30.100 1.00 95.44 521 ALA A C 1
ATOM 4214 O O . ALA A 1 521 ? 7.617 -28.140 -30.980 1.00 95.44 521 ALA A O 1
ATOM 4215 N N . LYS A 1 522 ? 8.973 -29.810 -30.320 1.00 95.75 522 LYS A N 1
ATOM 4216 C CA . LYS A 1 522 ? 8.861 -30.582 -31.562 1.00 95.75 522 LYS A CA 1
ATOM 4217 C C . LYS A 1 522 ? 7.442 -31.127 -31.743 1.00 95.75 522 LYS A C 1
ATOM 4219 O O . LYS A 1 522 ? 6.875 -30.956 -32.820 1.00 95.75 522 LYS A O 1
ATOM 4224 N N . TYR A 1 523 ? 6.845 -31.696 -30.698 1.00 96.00 523 TYR A N 1
ATOM 4225 C CA . TYR A 1 523 ? 5.475 -32.203 -30.724 1.00 96.00 523 TYR A CA 1
ATOM 4226 C C . TYR A 1 523 ? 4.468 -31.100 -31.059 1.00 96.00 523 TYR A C 1
ATOM 4228 O O . TYR A 1 523 ? 3.630 -31.294 -31.939 1.00 96.00 523 TYR A O 1
ATOM 4236 N N . VAL A 1 524 ? 4.586 -29.923 -30.433 1.00 94.75 524 VAL A N 1
ATOM 4237 C CA . VAL A 1 524 ? 3.748 -28.754 -30.744 1.00 94.75 524 VAL A CA 1
ATOM 4238 C C . VAL A 1 524 ? 3.859 -28.400 -32.222 1.00 94.75 524 VAL A C 1
ATOM 4240 O O . VAL A 1 524 ? 2.845 -28.222 -32.893 1.00 94.75 524 VAL A O 1
ATOM 4243 N N . LYS A 1 525 ? 5.077 -28.344 -32.764 1.00 93.38 525 LYS A N 1
ATOM 4244 C CA . LYS A 1 525 ? 5.296 -28.018 -34.176 1.00 93.38 525 LYS A CA 1
ATOM 4245 C C . LYS A 1 525 ? 4.713 -29.067 -35.128 1.00 93.38 525 LYS A C 1
ATOM 4247 O O . LYS A 1 525 ? 4.186 -28.693 -36.170 1.00 93.38 525 LYS A O 1
ATOM 4252 N N . GLU A 1 526 ? 4.853 -30.349 -34.809 1.00 93.56 526 GLU A N 1
ATOM 4253 C CA . GLU A 1 526 ? 4.506 -31.456 -35.709 1.00 93.56 526 GLU A CA 1
ATOM 4254 C C . GLU A 1 526 ? 3.043 -31.889 -35.621 1.00 93.56 526 GLU A C 1
ATOM 4256 O O . GLU A 1 526 ? 2.506 -32.360 -36.623 1.00 93.56 526 GLU A O 1
ATOM 4261 N N . ASN A 1 527 ? 2.407 -31.714 -34.459 1.00 93.75 527 ASN A N 1
ATOM 4262 C CA . ASN A 1 527 ? 1.089 -32.278 -34.166 1.00 93.75 527 ASN A CA 1
ATOM 4263 C C . ASN A 1 527 ? 0.053 -31.249 -33.719 1.00 93.75 527 ASN A C 1
ATOM 4265 O O . ASN A 1 527 ? -1.127 -31.547 -33.819 1.00 93.75 527 ASN A O 1
ATOM 4269 N N . VAL A 1 528 ? 0.449 -30.078 -33.204 1.00 92.81 528 VAL A N 1
ATOM 4270 C CA . VAL A 1 528 ? -0.504 -29.058 -32.722 1.00 92.81 528 VAL A CA 1
ATOM 4271 C C . VAL A 1 528 ? -0.631 -27.922 -33.731 1.00 92.81 528 VAL A C 1
ATOM 4273 O O . VAL A 1 528 ? -1.721 -27.645 -34.218 1.00 92.81 528 VAL A O 1
ATOM 4276 N N . ALA A 1 529 ? 0.481 -27.287 -34.106 1.00 91.81 529 ALA A N 1
ATOM 4277 C CA . ALA A 1 529 ? 0.494 -26.144 -35.022 1.00 91.81 529 ALA A CA 1
ATOM 4278 C C . ALA A 1 529 ? 0.087 -26.512 -36.462 1.00 91.81 529 ALA A C 1
ATOM 4280 O O . ALA A 1 529 ? -0.361 -25.662 -37.228 1.00 91.81 529 ALA A O 1
ATOM 4281 N N . THR A 1 530 ? 0.268 -27.776 -36.836 1.00 87.62 530 THR A N 1
ATOM 4282 C CA . THR A 1 530 ? -0.102 -28.358 -38.135 1.00 87.62 530 THR A CA 1
ATOM 4283 C C . THR A 1 530 ? -1.473 -29.031 -38.114 1.00 87.62 530 THR A C 1
ATOM 4285 O O . THR A 1 530 ? -1.942 -29.457 -39.169 1.00 87.62 530 THR A O 1
ATOM 4288 N N . PHE A 1 531 ? -2.116 -29.147 -36.947 1.00 87.88 531 PHE A N 1
ATOM 4289 C CA . PHE A 1 531 ? -3.414 -29.798 -36.822 1.00 87.88 531 PHE A CA 1
ATOM 4290 C C . PHE A 1 531 ? -4.506 -28.955 -37.471 1.00 87.88 531 PHE A C 1
ATOM 4292 O O . PHE A 1 531 ? -4.685 -27.779 -37.158 1.00 87.88 531 PHE A O 1
ATOM 4299 N N . THR A 1 532 ? -5.266 -29.570 -38.371 1.00 85.12 532 THR A N 1
ATOM 4300 C CA . THR A 1 532 ? -6.349 -28.905 -39.095 1.00 85.12 532 THR A CA 1
ATOM 4301 C C . THR A 1 532 ? -7.686 -29.506 -38.704 1.00 85.12 532 THR A C 1
ATOM 4303 O O . THR A 1 532 ? -7.909 -30.700 -38.905 1.00 85.12 532 THR A O 1
ATOM 4306 N N . LEU A 1 533 ? -8.592 -28.675 -38.191 1.00 84.94 533 LEU A N 1
ATOM 4307 C CA . LEU A 1 533 ? -9.974 -29.080 -37.956 1.00 84.94 533 LEU A CA 1
ATOM 4308 C C . LEU A 1 533 ? -10.735 -29.195 -39.291 1.00 84.94 533 LEU A C 1
ATOM 4310 O O . LEU A 1 533 ? -10.473 -28.417 -40.210 1.00 84.94 533 LEU A O 1
ATOM 4314 N N . PRO A 1 534 ? -11.678 -30.147 -39.417 1.00 83.25 534 PRO A N 1
ATOM 4315 C CA . PRO A 1 534 ? -12.420 -30.367 -40.661 1.00 83.25 534 PRO A CA 1
ATOM 4316 C C . PRO A 1 534 ? -13.453 -29.265 -40.961 1.00 83.25 534 PRO A C 1
ATOM 4318 O O . PRO A 1 534 ? -13.841 -29.080 -42.116 1.00 83.25 534 PRO A O 1
ATOM 4321 N N . SER A 1 535 ? -13.908 -28.536 -39.939 1.00 81.31 535 SER A N 1
ATOM 4322 C CA . SER A 1 535 ? -14.876 -27.444 -40.064 1.00 81.31 535 SER A CA 1
ATOM 4323 C C . SER A 1 535 ? -14.204 -26.114 -40.402 1.00 81.31 535 SER A C 1
ATOM 4325 O O . SER A 1 535 ? -13.190 -25.764 -39.793 1.00 81.31 535 SER A O 1
ATOM 4327 N N . SER A 1 536 ? -14.831 -25.326 -41.277 1.00 77.56 536 SER A N 1
ATOM 4328 C CA . SER A 1 536 ? -14.421 -23.942 -41.517 1.00 77.56 536 SER A CA 1
ATOM 4329 C C . SER A 1 536 ? -14.762 -23.062 -40.323 1.00 77.56 536 SER A C 1
ATOM 4331 O O . SER A 1 536 ? -15.715 -23.327 -39.586 1.00 77.56 536 SER A O 1
ATOM 4333 N N . SER A 1 537 ? -14.006 -21.977 -40.150 1.00 80.50 537 SER A N 1
ATOM 4334 C CA . SER A 1 537 ? -14.423 -20.914 -39.238 1.00 80.50 537 SER A CA 1
ATOM 4335 C C . SER A 1 537 ? -15.803 -20.395 -39.672 1.00 80.50 537 SER A C 1
ATOM 4337 O O . SER A 1 537 ? -15.992 -20.150 -40.864 1.00 80.50 537 SER A O 1
ATOM 4339 N N . PRO A 1 538 ? -16.753 -20.161 -38.748 1.00 79.56 538 PRO A N 1
ATOM 4340 C CA . PRO A 1 538 ? -18.049 -19.561 -39.076 1.00 79.56 538 PRO A CA 1
ATOM 4341 C C . PRO A 1 538 ? -17.939 -18.184 -39.751 1.00 79.56 538 PRO A C 1
ATOM 4343 O O . PRO A 1 538 ? -18.880 -17.748 -40.405 1.00 79.56 538 PRO A O 1
ATOM 4346 N N . TYR A 1 539 ? -16.797 -17.50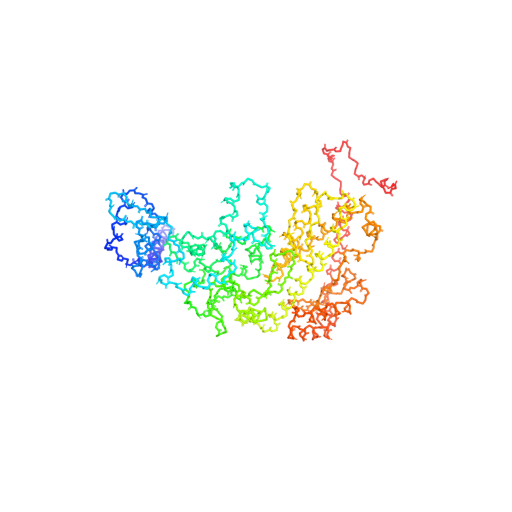5 -39.590 1.00 76.12 539 TYR A N 1
ATOM 4347 C CA . TYR A 1 539 ? -16.525 -16.187 -40.164 1.00 76.12 539 TYR A CA 1
ATOM 4348 C C . TYR A 1 539 ? -15.770 -16.242 -41.506 1.00 76.12 539 TYR A C 1
ATOM 4350 O O . TYR A 1 539 ? -15.921 -15.348 -42.334 1.00 76.12 539 TYR A O 1
ATOM 4358 N N . TYR A 1 540 ? -14.976 -17.290 -41.759 1.00 66.44 540 TYR A N 1
ATOM 4359 C CA . TYR A 1 540 ? -14.224 -17.452 -43.010 1.00 66.44 540 TYR A CA 1
ATOM 4360 C C . TYR A 1 540 ? -14.820 -18.598 -43.838 1.00 66.44 540 TYR A C 1
ATOM 4362 O O . TYR A 1 540 ? -14.675 -19.767 -43.492 1.00 66.44 540 TYR A O 1
ATOM 4370 N N . THR A 1 541 ? -15.450 -18.276 -44.972 1.00 55.56 541 THR A N 1
ATOM 4371 C CA . THR A 1 541 ? -16.188 -19.217 -45.845 1.00 55.56 541 THR A CA 1
ATOM 4372 C C . THR A 1 541 ? -15.313 -20.199 -46.640 1.00 55.56 541 THR A C 1
ATOM 4374 O O . THR A 1 541 ? -15.773 -20.794 -47.612 1.00 55.56 541 THR A O 1
ATOM 4377 N N . SER A 1 542 ? -14.051 -20.407 -46.260 1.00 55.66 542 SER A N 1
ATOM 4378 C CA . SER A 1 542 ? -13.216 -21.451 -46.858 1.00 55.66 542 SER A CA 1
ATOM 4379 C C . SER A 1 542 ? -12.299 -22.093 -45.824 1.00 55.66 542 SER A C 1
ATOM 4381 O O . SER A 1 542 ? -11.719 -21.403 -44.986 1.00 55.66 542 SER A O 1
ATOM 4383 N N . ASN A 1 543 ? -12.131 -23.415 -45.928 1.00 52.72 543 ASN A N 1
ATOM 4384 C CA . ASN A 1 543 ? -11.132 -24.214 -45.211 1.00 52.72 543 ASN A CA 1
ATOM 4385 C C . ASN A 1 543 ? -9.701 -23.896 -45.696 1.00 52.72 543 ASN A C 1
ATOM 4387 O O . ASN A 1 543 ? -8.950 -24.791 -46.084 1.00 52.72 543 ASN A O 1
ATOM 4391 N N . SER A 1 544 ? -9.290 -22.625 -45.718 1.00 50.59 544 SER A N 1
ATOM 4392 C CA . SER A 1 544 ? -7.908 -22.255 -46.022 1.00 50.59 544 SER A CA 1
ATOM 4393 C C . SER A 1 544 ? -7.032 -22.481 -44.788 1.00 50.59 544 SER A C 1
ATOM 4395 O O . SER A 1 544 ? -6.570 -21.549 -44.136 1.00 50.59 544 SER A O 1
ATOM 4397 N N . THR A 1 545 ? -6.758 -23.745 -44.476 1.00 49.31 545 THR A N 1
ATOM 4398 C CA . THR A 1 545 ? -5.764 -24.172 -43.477 1.00 49.31 545 THR A CA 1
ATOM 4399 C C . THR A 1 545 ? -4.322 -24.047 -43.980 1.00 49.31 545 THR A C 1
ATOM 4401 O O . THR A 1 545 ? -3.414 -24.740 -43.530 1.00 49.31 545 THR A O 1
ATOM 4404 N N . LYS A 1 546 ? -4.058 -23.104 -44.886 1.00 46.12 546 LYS A N 1
ATOM 4405 C CA . LYS A 1 546 ? -2.707 -22.603 -45.110 1.00 46.12 546 LYS A CA 1
ATOM 4406 C C . LYS A 1 546 ? -2.661 -21.199 -44.553 1.00 46.12 546 LYS A C 1
ATOM 4408 O O . LYS A 1 546 ? -3.235 -20.292 -45.139 1.00 46.12 546 LYS A O 1
ATOM 4413 N N . TYR A 1 547 ? -1.936 -21.048 -43.448 1.00 45.66 547 TYR A N 1
ATOM 4414 C CA . TYR A 1 547 ? -1.199 -19.828 -43.136 1.00 45.66 547 TYR A CA 1
ATOM 4415 C C . TYR A 1 547 ? -0.623 -19.285 -44.449 1.00 45.66 547 TYR A C 1
ATOM 4417 O O . TYR A 1 547 ? 0.335 -19.835 -45.005 1.00 45.66 547 TYR A O 1
ATOM 4425 N N . ASP A 1 548 ? -1.300 -18.290 -45.008 1.00 44.78 548 ASP A N 1
ATOM 4426 C CA . ASP A 1 548 ? -1.057 -17.836 -46.360 1.00 44.78 548 ASP A CA 1
ATOM 4427 C C . ASP A 1 548 ? 0.247 -17.037 -46.331 1.00 44.78 548 ASP A C 1
ATOM 4429 O O . ASP A 1 548 ? 0.302 -15.874 -45.928 1.00 44.78 548 ASP A O 1
ATOM 4433 N N . LYS A 1 549 ? 1.347 -17.693 -46.719 1.00 42.25 549 LYS A N 1
ATOM 4434 C CA . LYS A 1 549 ? 2.710 -17.135 -46.800 1.00 42.25 549 LYS A CA 1
ATOM 4435 C C . LYS A 1 549 ? 2.838 -15.953 -47.785 1.00 42.25 549 LYS A C 1
ATOM 4437 O O . LYS A 1 549 ? 3.950 -15.595 -48.163 1.00 42.25 549 LYS A O 1
ATOM 4442 N N . LYS A 1 550 ? 1.737 -15.331 -48.217 1.00 39.56 550 LYS A N 1
ATOM 4443 C CA . LYS A 1 550 ? 1.708 -14.207 -49.160 1.00 39.56 550 LYS A CA 1
ATOM 4444 C C . LYS A 1 550 ? 1.453 -12.831 -48.543 1.00 39.56 550 LYS A C 1
ATOM 4446 O O . LYS A 1 550 ? 1.619 -11.853 -49.261 1.00 39.56 550 LYS A O 1
ATOM 4451 N N . VAL A 1 551 ? 1.175 -12.712 -47.242 1.00 40.31 551 VAL A N 1
ATOM 4452 C CA . VAL A 1 551 ? 1.053 -11.385 -46.588 1.00 40.31 551 VAL A CA 1
ATOM 4453 C C . VAL A 1 551 ? 2.392 -10.877 -46.011 1.00 40.31 551 VAL A C 1
ATOM 4455 O O . VAL A 1 551 ? 2.499 -9.737 -45.588 1.00 40.31 551 VAL A O 1
ATOM 4458 N N . ALA A 1 552 ? 3.479 -11.655 -46.101 1.00 37.72 552 ALA A N 1
ATOM 4459 C CA . ALA A 1 552 ? 4.830 -11.235 -45.688 1.00 37.72 552 ALA A CA 1
ATOM 4460 C C . ALA A 1 552 ? 5.618 -10.429 -46.755 1.00 37.72 552 ALA A C 1
ATOM 4462 O O . ALA A 1 552 ? 6.846 -10.359 -46.706 1.00 37.72 552 ALA A O 1
ATOM 4463 N N . LYS A 1 553 ? 4.933 -9.835 -47.739 1.00 37.50 553 LYS A N 1
ATOM 4464 C CA . LYS A 1 553 ? 5.496 -8.835 -48.663 1.00 37.50 553 LYS A CA 1
ATOM 4465 C C . LYS A 1 553 ? 4.453 -7.751 -48.947 1.00 37.50 553 LYS A C 1
ATOM 4467 O O . LYS A 1 553 ? 3.851 -7.745 -50.019 1.00 37.50 553 LYS A O 1
ATOM 4472 N N . LYS A 1 554 ? 4.247 -6.847 -47.994 1.00 32.16 554 LYS A N 1
ATOM 4473 C CA . LYS A 1 554 ? 3.889 -5.451 -48.259 1.00 32.16 554 LYS A CA 1
ATOM 4474 C C . LYS A 1 554 ? 4.297 -4.588 -47.083 1.00 32.16 554 LYS A C 1
ATOM 4476 O O . LYS A 1 554 ? 4.043 -5.031 -45.943 1.00 32.16 554 LYS A O 1
#

Foldseek 3Di:
DPPVVVVVVVVVVVVVVVVVVVVVVVVVVVVVVVVPPPQQPFDCDDPLVVVQVVCVVVVHCPVLVVLLSLAVCRSVVNGPCLQFQDDPPPPQWDQDPPDRGITGPDRAVVSVCVPPVQQQVLQCLAPLLCLVVLQVCPDLRYHDCCVVDDVVCCVVASCVQSQQNPQDPVRGGGDQCQQQHHPRSDQLSNQAQVSVCVHQPDQQRHLSVLQCQFPLNVQCVVCVVPADSVPDAFDDRPDPHHHPCLQQAGALPPLGHGHSHSQQQDQWDQQALAIDGDDCSRNVDGSVNSPVSNLSSVVVNDDSLLSLQLVLQLLLLSVQLNQLSVLVLVLQVCCCVLVQDPADRCADPPGRRHLDRPDDPPGPLNVLSSCLRRGQSSQLNSSSNNVRPCSVPVRHVVSNLVSVLVSLVSCVVSPNPVSVVLVVDPQPCSSCSGQDADFQAGSVFEDQPPLPDCPDPCNRDPPNLVSNLVVVVVCVVVVSDDPVSNVSRVVRSVCRCVNNNVVPDDDPCVVVVVVVVVVVVVCCVPPPLQDADPDDDPVDPDSPSDPPPPVVPD

pLDDT: mean 88.4, std 13.74, range [32.16, 98.69]

Radius of gyration: 31.28 Å; chains: 1; bounding box: 74×98×84 Å

InterPro domains:
  IPR036280 Multiheme cytochrome superfamily [SSF48695] (49-406)

Secondary structure (DSSP, 8-state):
-HHHHHHHHHHHHHHHHHHHHHHHHHHHHHHHHHH-PPPP-----HHHHHHHHHHHHHTSSHHHHHHHHHSHHHHTT--HHHHHB--TTSTTEEEPTTSS-EEESS--HHHHHHHHHHHHHHHHTSGGGGHHHHHHTSSSSPPSSGGGS-HHHHHHTHHHHHGGG-B-TTS-B--TTSSS-TTT--HHHHTSHHHHTTTS-TTT--HHHHHHHSHHHHHHHHHGGGS-TTPPTTSPP--SS--HHHHHTS-BTTTB---S-GGGG--EE-SSSS-EEPPTTGGG--HHHHHHHHHHHHTTTS-HHHHHHHHHHHHHHHHHHHHHHHHHHHHHHHHGGGTS--SS-SSBTTTB---S-TT-S-SHHHHHHHHIIIIIIHHHHHHHHTT-HHHHIIIIIIHHHHHHHHHHHHHHHTT-HHHHHHHH---GGGG--S-----SSBTTB--TTTTSSTTSHHHHSTTHHHHHHHHHHHHHHTTSS-HHHHHHHHHHHHTHHHHTTTTSPPPTHHHHHHHHHHHHHHHIIIIITT---SSPPSSSSS---S--TTSS--

Organism: NCBI:txid1643428